Protein AF-A0A644ZEP8-F1 (afdb_monomer_lite)

Secondary structure (DSSP, 8-state):
-HHHHHHHS-TTTTS----PPPPHHHHHHHHHHHHHHHHHHT-S-GGGTTT-GGGTT-SHHHHHHHHHHHHHHHTSB---HHHHHHHHHHHHHHHHHHHHHHTT--TT-TTTTS-TTTTTSEETTTEEHHHHHHHHHHHHHHHHHHHHT--HHHHHHHHHHHHHHHHHHHHHT--HHHHHHHHHHHHHHHHHHTT-HHHHHHHHHHHHHHHHHHHHHHHHHHHS---S---HHHHHHHSHHHHHHHHHHHHHHHHHHHH--HHHHHHTHHHHHHHHHHHHHHHHHHHHHHHTTTTT---GGGHHHH--STTHHHHHHHHHHHHHHHHHHS-HHHHHH-S-TTHHHHHHHHS-S-SS------SSHHHHHHHHHHHHHHHHHHHHHHHHHHHHHHHHHH-THHHHHHHHHHHHHHHHTSS---TTTHHHHHHHHHHHTSBPPPPP-

Structure (mmCIF, N/CA/C/O backbone):
data_AF-A0A644ZEP8-F1
#
_entry.id   AF-A0A644ZEP8-F1
#
loop_
_atom_site.group_PDB
_atom_site.id
_atom_site.type_symbol
_atom_site.label_atom_id
_atom_site.label_alt_id
_atom_site.label_comp_id
_atom_site.label_asym_id
_atom_site.label_entity_id
_atom_site.label_seq_id
_atom_site.pdbx_PDB_ins_code
_atom_site.Cartn_x
_atom_site.Cartn_y
_atom_site.Cartn_z
_atom_site.occupancy
_atom_site.B_iso_or_equiv
_atom_site.auth_seq_id
_atom_site.auth_comp_id
_atom_site.auth_asym_id
_atom_site.auth_atom_id
_atom_site.pdbx_PDB_model_num
ATOM 1 N N . MET A 1 1 ? 4.393 -41.883 13.688 1.00 54.06 1 MET A N 1
ATOM 2 C CA . MET A 1 1 ? 3.398 -42.405 12.721 1.00 54.06 1 MET A CA 1
ATOM 3 C C . MET A 1 1 ? 2.000 -41.798 12.867 1.00 54.06 1 MET A C 1
ATOM 5 O O . MET A 1 1 ? 1.467 -41.370 11.857 1.00 54.06 1 MET A O 1
ATOM 9 N N . LEU A 1 2 ? 1.419 -41.666 14.068 1.00 56.22 2 LEU A N 1
ATOM 10 C CA . LEU A 1 2 ? 0.059 -41.110 14.260 1.00 56.22 2 LEU A CA 1
ATOM 11 C C . LEU A 1 2 ? -0.142 -39.659 13.769 1.00 56.22 2 LEU A C 1
ATOM 13 O O . LEU A 1 2 ? -1.202 -39.337 13.240 1.00 56.22 2 LEU A O 1
ATOM 17 N N . LEU A 1 3 ? 0.870 -38.791 13.891 1.00 58.09 3 LEU A N 1
ATOM 18 C CA . LEU A 1 3 ? 0.812 -37.419 13.362 1.00 58.09 3 LEU A CA 1
ATOM 19 C C . LEU A 1 3 ? 0.794 -37.406 11.824 1.00 58.09 3 LEU A C 1
ATOM 21 O O . LEU A 1 3 ? -0.028 -36.726 11.223 1.00 58.09 3 LEU A O 1
ATOM 25 N N . PHE A 1 4 ? 1.651 -38.216 11.195 1.00 63.12 4 PHE A N 1
ATOM 26 C CA . PHE A 1 4 ? 1.679 -38.393 9.741 1.00 63.12 4 PHE A CA 1
ATOM 27 C C . PHE A 1 4 ? 0.376 -39.002 9.219 1.00 63.12 4 PHE A C 1
ATOM 29 O O . PHE A 1 4 ? -0.138 -38.533 8.213 1.00 63.12 4 PHE A O 1
ATOM 36 N N . ALA A 1 5 ? -0.201 -39.973 9.932 1.00 61.16 5 ALA A N 1
ATOM 37 C CA . ALA A 1 5 ? -1.501 -40.542 9.591 1.00 61.16 5 ALA A CA 1
ATOM 38 C C . ALA A 1 5 ? -2.631 -39.503 9.689 1.00 61.16 5 ALA A C 1
ATOM 40 O O . ALA A 1 5 ? -3.472 -39.462 8.807 1.00 61.16 5 ALA A O 1
ATOM 41 N N . ARG A 1 6 ? -2.621 -38.609 10.690 1.00 58.16 6 ARG A N 1
ATOM 42 C CA . ARG A 1 6 ? -3.601 -37.507 10.795 1.00 58.16 6 ARG A CA 1
ATOM 43 C C . ARG A 1 6 ? -3.408 -36.394 9.762 1.00 58.16 6 ARG A C 1
ATOM 45 O O . ARG A 1 6 ? -4.368 -35.703 9.444 1.00 58.16 6 ARG A O 1
ATOM 52 N N . ILE A 1 7 ? -2.186 -36.195 9.266 1.00 64.06 7 ILE A N 1
ATOM 53 C CA . ILE A 1 7 ? -1.895 -35.247 8.179 1.00 64.06 7 ILE A CA 1
ATOM 54 C C . ILE A 1 7 ? -2.298 -35.847 6.825 1.00 64.06 7 ILE A C 1
ATOM 56 O O . ILE A 1 7 ? -2.887 -35.151 6.004 1.00 64.06 7 ILE A O 1
ATOM 60 N N . ALA A 1 8 ? -2.001 -37.130 6.599 1.00 66.56 8 ALA A N 1
ATOM 61 C CA . ALA A 1 8 ? -2.326 -37.842 5.363 1.00 66.56 8 ALA A CA 1
ATOM 62 C C . ALA A 1 8 ? -3.822 -38.186 5.252 1.00 66.56 8 ALA A C 1
ATOM 64 O O . ALA A 1 8 ? -4.389 -38.131 4.164 1.00 66.56 8 ALA A O 1
ATOM 65 N N . PHE A 1 9 ? -4.459 -38.495 6.383 1.00 70.25 9 PHE A N 1
ATOM 66 C CA . PHE A 1 9 ? -5.867 -38.860 6.508 1.00 70.25 9 PHE A CA 1
ATOM 67 C C . PHE A 1 9 ? -6.504 -38.003 7.609 1.00 70.25 9 PHE A C 1
ATOM 69 O O . PHE A 1 9 ? -6.632 -38.445 8.758 1.00 70.25 9 PHE A O 1
ATOM 76 N N . PRO A 1 10 ? -6.848 -36.740 7.305 1.00 68.56 10 PRO A N 1
ATOM 77 C CA . PRO A 1 10 ? -7.559 -35.906 8.260 1.00 68.56 10 PRO A CA 1
ATOM 78 C C . PRO A 1 10 ? -8.925 -36.538 8.605 1.00 68.56 10 PRO A C 1
ATOM 80 O O . PRO A 1 10 ? -9.390 -37.423 7.887 1.00 68.56 10 PRO A O 1
ATOM 83 N N . PRO A 1 11 ? -9.570 -36.148 9.719 1.00 68.38 11 PRO A N 1
ATOM 84 C CA . PRO A 1 11 ? -10.786 -36.807 10.226 1.00 68.38 11 PRO A CA 1
ATOM 85 C C . PRO A 1 11 ? -11.956 -36.875 9.228 1.00 68.38 11 PRO A C 1
ATOM 87 O O . PRO A 1 11 ? -12.884 -37.654 9.410 1.00 68.38 11 PRO A O 1
ATOM 90 N N . ASP A 1 12 ? -11.913 -36.044 8.193 1.00 64.25 12 ASP A N 1
ATOM 91 C CA . ASP A 1 12 ? -12.850 -35.912 7.083 1.00 64.25 12 ASP A CA 1
ATOM 92 C C . ASP A 1 12 ? -12.403 -36.653 5.801 1.00 64.25 12 ASP A C 1
ATOM 94 O O . ASP A 1 12 ? -13.035 -36.520 4.751 1.00 64.25 12 ASP A O 1
ATOM 98 N N . TYR A 1 13 ? -11.338 -37.458 5.855 1.00 64.94 13 TYR A N 1
ATOM 99 C CA . TYR A 1 13 ? -10.876 -38.272 4.731 1.00 64.94 13 TYR A CA 1
ATOM 100 C C . TYR A 1 13 ? -11.942 -39.298 4.315 1.00 64.94 13 TYR A C 1
ATOM 102 O O . TYR A 1 13 ? -12.402 -40.098 5.124 1.00 64.94 13 TYR A O 1
ATOM 110 N N . GLY A 1 14 ? -12.341 -39.276 3.040 1.00 70.44 14 GLY A N 1
ATOM 111 C CA . GLY A 1 14 ? -13.417 -40.121 2.506 1.00 70.44 14 GLY A CA 1
ATOM 112 C C . GLY A 1 14 ? -14.826 -39.527 2.638 1.00 70.44 14 GLY A C 1
ATOM 113 O O . GLY A 1 14 ? -15.760 -40.061 2.042 1.00 70.44 14 GLY A O 1
ATOM 114 N N . VAL A 1 15 ? -14.994 -38.396 3.334 1.00 70.50 15 VAL A N 1
ATOM 115 C CA . VAL A 1 15 ? -16.251 -37.639 3.317 1.00 70.50 15 VAL A CA 1
ATOM 116 C C . VAL A 1 15 ? -16.266 -36.758 2.064 1.00 70.50 15 VAL A C 1
ATOM 118 O O . VAL A 1 15 ? -15.320 -35.992 1.852 1.00 70.50 15 VAL A O 1
ATOM 121 N N . PRO A 1 16 ? -17.311 -36.815 1.216 1.00 57.94 16 PRO A N 1
ATOM 122 C CA . PRO A 1 16 ? -17.438 -35.900 0.091 1.00 57.94 16 PRO A CA 1
ATOM 123 C C . PRO A 1 16 ? -17.440 -34.466 0.617 1.00 57.94 16 PRO A C 1
ATOM 125 O O . PRO A 1 16 ? -18.397 -34.027 1.258 1.00 57.94 16 PRO A O 1
ATOM 128 N N . ALA A 1 17 ? -16.354 -33.730 0.371 1.00 61.09 17 ALA A N 1
ATOM 129 C CA . ALA A 1 17 ? -16.292 -32.336 0.770 1.00 61.09 17 ALA A CA 1
ATOM 130 C C . ALA A 1 17 ? -17.458 -31.594 0.097 1.00 61.09 17 ALA A C 1
ATOM 132 O O . ALA A 1 17 ? -17.672 -31.769 -1.111 1.00 61.09 17 ALA A O 1
ATOM 133 N N . PRO A 1 18 ? -18.215 -30.758 0.830 1.00 63.53 18 PRO A N 1
ATOM 134 C CA . PRO A 1 18 ? -19.280 -29.983 0.219 1.00 63.53 18 PRO A CA 1
ATOM 135 C C . PRO A 1 18 ? -18.711 -29.200 -0.971 1.00 63.53 18 PRO A C 1
ATOM 137 O O . PRO A 1 18 ? -17.636 -28.590 -0.879 1.00 63.53 18 PRO A O 1
ATOM 140 N N . ARG A 1 19 ? -19.418 -29.236 -2.111 1.00 65.81 19 ARG A N 1
ATOM 141 C CA . ARG A 1 19 ? -19.070 -28.460 -3.310 1.00 65.81 19 ARG A CA 1
ATOM 142 C C . ARG A 1 19 ? -19.300 -26.983 -3.020 1.00 65.81 19 ARG A C 1
ATOM 144 O O . ARG A 1 19 ? -20.344 -26.417 -3.316 1.00 65.81 19 ARG A O 1
ATOM 151 N N . LEU A 1 20 ? -18.320 -26.377 -2.368 1.00 69.44 20 LEU A N 1
ATOM 152 C CA . LEU A 1 20 ? -18.355 -24.973 -2.008 1.00 69.44 20 LEU A CA 1
ATOM 153 C C . LEU A 1 20 ? -17.952 -24.140 -3.222 1.00 69.44 20 LEU A C 1
ATOM 155 O O . LEU A 1 20 ? -16.853 -24.367 -3.747 1.00 69.44 20 LEU A O 1
ATOM 159 N N . PRO A 1 21 ? -18.798 -23.188 -3.654 1.00 82.88 21 PRO A N 1
ATOM 160 C CA . PRO A 1 21 ? -18.462 -22.312 -4.762 1.00 82.88 21 PRO A CA 1
ATOM 161 C C . PRO A 1 21 ? -17.216 -21.496 -4.409 1.00 82.88 21 PRO A C 1
ATOM 163 O O . PRO A 1 21 ? -17.069 -21.004 -3.288 1.00 82.88 21 PRO A O 1
ATOM 166 N N . LEU A 1 22 ? -16.300 -21.374 -5.369 1.00 87.50 22 LEU A N 1
ATOM 167 C CA . LEU A 1 22 ? -15.100 -20.563 -5.206 1.00 87.50 22 LEU A CA 1
ATOM 168 C C . LEU A 1 22 ? -15.477 -19.082 -5.173 1.00 87.50 22 LEU A C 1
ATOM 170 O O . LEU A 1 22 ? -16.296 -18.618 -5.966 1.00 87.50 22 LEU A O 1
ATOM 174 N N . HIS A 1 23 ? -14.856 -18.327 -4.267 1.00 95.25 23 HIS A N 1
ATOM 175 C CA . HIS A 1 23 ? -15.052 -16.884 -4.236 1.00 95.25 23 HIS A CA 1
ATOM 176 C C . HIS A 1 23 ? -14.500 -16.257 -5.534 1.00 95.25 23 HIS A C 1
ATOM 178 O O . HIS A 1 23 ? -13.377 -16.598 -5.918 1.00 95.25 23 HIS A O 1
ATOM 184 N N . PRO A 1 24 ? -15.204 -15.302 -6.179 1.00 96.81 24 PRO A N 1
ATOM 185 C CA . PRO A 1 24 ? -14.775 -14.714 -7.452 1.00 96.81 24 PRO A CA 1
ATOM 186 C C . PRO A 1 24 ? -13.335 -14.191 -7.446 1.00 96.81 24 PRO A C 1
ATOM 188 O O . PRO A 1 24 ? -12.589 -14.426 -8.387 1.00 96.81 24 PRO A O 1
ATOM 191 N N . ALA A 1 25 ? -12.907 -13.547 -6.355 1.00 97.25 25 ALA A N 1
ATOM 192 C CA . ALA A 1 25 ? -11.526 -13.078 -6.220 1.00 97.25 25 ALA A CA 1
ATOM 193 C C . ALA A 1 25 ? -10.484 -14.210 -6.314 1.00 97.25 25 ALA A C 1
ATOM 195 O O . ALA A 1 25 ? -9.459 -14.026 -6.956 1.00 97.25 25 ALA A O 1
ATOM 196 N N . ALA A 1 26 ? -10.744 -15.382 -5.720 1.00 97.12 26 ALA A N 1
ATOM 197 C CA . ALA A 1 26 ? -9.826 -16.518 -5.808 1.00 97.12 26 ALA A CA 1
ATOM 198 C C . ALA A 1 26 ? -9.752 -17.050 -7.247 1.00 97.12 26 ALA A C 1
ATOM 200 O O . ALA A 1 26 ? -8.661 -17.287 -7.755 1.00 97.12 26 ALA A O 1
ATOM 201 N N . VAL A 1 27 ? -10.901 -17.150 -7.929 1.00 97.69 27 VAL A N 1
ATOM 202 C CA . VAL A 1 27 ? -10.970 -17.547 -9.346 1.00 97.69 27 VAL A CA 1
ATOM 203 C C . VAL A 1 27 ? -10.174 -16.584 -10.226 1.00 97.69 27 VAL A C 1
ATOM 205 O O . VAL A 1 27 ? -9.393 -17.021 -11.063 1.00 97.69 27 VAL A O 1
ATOM 208 N N . LEU A 1 28 ? -10.324 -15.278 -10.009 1.00 98.38 28 LEU A N 1
ATOM 209 C CA . LEU A 1 28 ? -9.623 -14.244 -10.771 1.00 98.38 28 LEU A CA 1
ATOM 210 C C . LEU A 1 28 ? -8.108 -14.247 -10.519 1.00 98.38 28 LEU A C 1
ATOM 212 O O . LEU A 1 28 ? -7.340 -14.004 -11.442 1.00 98.38 28 LEU A O 1
ATOM 216 N N . LEU A 1 29 ? -7.647 -14.576 -9.310 1.00 97.88 29 LEU A N 1
ATOM 217 C CA . LEU A 1 29 ? -6.211 -14.739 -9.053 1.00 97.88 29 LEU A CA 1
ATOM 218 C C . LEU A 1 29 ? -5.645 -16.034 -9.648 1.00 97.88 29 LEU A C 1
ATOM 220 O O . LEU A 1 29 ? -4.513 -16.040 -10.127 1.00 97.88 29 LEU A O 1
ATOM 224 N N . CYS A 1 30 ? -6.432 -17.110 -9.704 1.00 97.75 30 CYS A N 1
ATOM 225 C CA . CYS A 1 30 ? -6.075 -18.276 -10.511 1.00 97.75 30 CYS A CA 1
ATOM 226 C C . CYS A 1 30 ? -6.014 -17.915 -12.004 1.00 97.75 30 CYS A C 1
ATOM 228 O O . CYS A 1 30 ? -5.087 -18.338 -12.688 1.00 97.75 30 CYS A O 1
ATOM 230 N N . ALA A 1 31 ? -6.942 -17.093 -12.502 1.00 97.81 31 ALA A N 1
ATOM 231 C CA . ALA A 1 31 ? -6.920 -16.607 -13.879 1.00 97.81 31 ALA A CA 1
ATOM 232 C C . ALA A 1 31 ? -5.678 -15.746 -14.165 1.00 97.81 31 ALA A C 1
ATOM 234 O O . ALA A 1 31 ? -5.037 -15.953 -15.188 1.00 97.81 31 ALA A O 1
ATOM 235 N N . LEU A 1 32 ? -5.272 -14.860 -13.244 1.00 97.56 32 LEU A N 1
ATOM 236 C CA . LEU A 1 32 ? -4.013 -14.104 -13.339 1.00 97.56 32 LEU A CA 1
ATOM 237 C C . LEU A 1 32 ? -2.806 -15.034 -13.541 1.00 97.56 32 LEU A C 1
ATOM 239 O O . LEU A 1 32 ? -1.968 -14.772 -14.406 1.00 97.56 32 LEU A O 1
ATOM 243 N N . PHE A 1 33 ? -2.729 -16.121 -12.767 1.00 97.25 33 PHE A N 1
ATOM 244 C CA . PHE A 1 33 ? -1.684 -17.131 -12.929 1.00 97.25 33 PHE A CA 1
ATOM 245 C C . PHE A 1 33 ? -1.768 -17.822 -14.297 1.00 97.25 33 PHE A C 1
ATOM 247 O O . PHE A 1 33 ? -0.763 -17.881 -15.002 1.00 97.25 33 PHE A O 1
ATOM 254 N N . VAL A 1 34 ? -2.953 -18.287 -14.709 1.00 97.38 34 VAL A N 1
ATOM 255 C CA . VAL A 1 34 ? -3.147 -18.954 -16.010 1.00 97.38 34 VAL A CA 1
ATOM 256 C C . VAL A 1 34 ? -2.771 -18.030 -17.169 1.00 97.38 34 VAL A C 1
ATOM 258 O O . VAL A 1 34 ? -2.058 -18.453 -18.073 1.00 97.38 34 VAL A O 1
ATOM 261 N N . PHE A 1 35 ? -3.176 -16.760 -17.139 1.00 96.88 35 PHE A N 1
ATOM 262 C CA . PHE A 1 35 ? -2.777 -15.785 -18.155 1.00 96.88 35 PHE A CA 1
ATOM 263 C C . PHE A 1 35 ? -1.272 -15.532 -18.146 1.00 96.88 35 PHE A C 1
ATOM 265 O O . PHE A 1 35 ? -0.683 -15.446 -19.216 1.00 96.88 35 PHE A O 1
ATOM 272 N N . GLY A 1 36 ? -0.637 -15.526 -16.970 1.00 94.75 36 GLY A N 1
ATOM 273 C CA . GLY A 1 36 ? 0.820 -15.517 -16.862 1.00 94.75 36 GLY A CA 1
ATOM 274 C C . GLY A 1 36 ? 1.472 -16.716 -17.558 1.00 94.75 36 GLY A C 1
ATOM 275 O O . GLY A 1 36 ? 2.455 -16.535 -18.269 1.00 94.75 36 GLY A O 1
ATOM 276 N N . VAL A 1 37 ? 0.918 -17.927 -17.411 1.00 95.62 37 VAL A N 1
ATOM 277 C CA . VAL A 1 37 ? 1.403 -19.134 -18.112 1.00 95.62 37 VAL A CA 1
ATOM 278 C C . VAL A 1 37 ? 1.233 -19.000 -19.626 1.00 95.62 37 VAL A C 1
ATOM 280 O O . VAL A 1 37 ? 2.143 -19.338 -20.373 1.00 95.62 37 VAL A O 1
ATOM 283 N N . VAL A 1 38 ? 0.107 -18.469 -20.103 1.00 95.44 38 VAL A N 1
ATOM 284 C CA . VAL A 1 38 ? -0.077 -18.225 -21.544 1.00 95.44 38 VAL A CA 1
ATOM 285 C C . VAL A 1 38 ? 0.930 -17.186 -22.046 1.00 95.44 38 VAL A C 1
ATOM 287 O O . VAL A 1 38 ? 1.603 -17.430 -23.043 1.00 95.44 38 VAL A O 1
ATOM 290 N N . GLY A 1 39 ? 1.105 -16.071 -21.332 1.00 93.75 39 GLY A N 1
ATOM 291 C CA . GLY A 1 39 ? 2.112 -15.057 -21.650 1.00 93.75 39 GLY A CA 1
ATOM 292 C C . GLY A 1 39 ? 3.536 -15.619 -21.655 1.00 93.75 39 GLY A C 1
ATOM 293 O O . GLY A 1 39 ? 4.337 -15.253 -22.507 1.00 93.75 39 GLY A O 1
ATOM 294 N N . ALA A 1 40 ? 3.836 -16.570 -20.767 1.00 92.88 40 ALA A N 1
ATOM 295 C CA . ALA A 1 40 ? 5.102 -17.296 -20.742 1.00 92.88 40 ALA A CA 1
ATOM 296 C C . ALA A 1 40 ? 5.355 -18.108 -22.012 1.00 92.88 40 ALA A C 1
ATOM 298 O O . ALA A 1 40 ? 6.446 -18.045 -22.568 1.00 92.88 40 ALA A O 1
ATOM 299 N N . LEU A 1 41 ? 4.345 -18.847 -22.478 1.00 92.75 41 LEU A N 1
ATOM 300 C CA . LEU A 1 41 ? 4.430 -19.644 -23.705 1.00 92.75 41 LEU A CA 1
ATOM 301 C C . LEU A 1 41 ? 4.579 -18.766 -24.957 1.00 92.75 41 LEU A C 1
ATOM 303 O O . LEU A 1 41 ? 5.147 -19.206 -25.950 1.00 92.75 41 LEU A O 1
ATOM 307 N N . LEU A 1 42 ? 4.080 -17.529 -24.901 1.00 90.25 42 LEU A N 1
ATOM 308 C CA . LEU A 1 42 ? 4.208 -16.523 -25.959 1.00 90.25 42 LEU A CA 1
ATOM 309 C C . LEU A 1 42 ? 5.484 -15.671 -25.840 1.00 90.25 42 LEU A C 1
ATOM 311 O O . LEU A 1 42 ? 5.720 -14.797 -26.681 1.00 90.25 42 LEU A O 1
ATOM 315 N N . SER A 1 43 ? 6.268 -15.853 -24.778 1.00 84.25 43 SER A N 1
ATOM 316 C CA . SER A 1 43 ? 7.427 -15.013 -24.498 1.00 84.25 43 SER A CA 1
ATOM 317 C C . SER A 1 43 ? 8.647 -15.451 -25.292 1.00 84.25 43 SER A C 1
ATOM 319 O O . SER A 1 43 ? 8.942 -16.636 -25.431 1.00 84.25 43 SER A O 1
ATOM 321 N N . THR A 1 44 ? 9.412 -14.467 -25.753 1.00 79.50 44 THR A N 1
ATOM 322 C CA . THR A 1 44 ? 10.722 -14.666 -26.380 1.00 79.50 44 THR A CA 1
ATOM 323 C C . THR A 1 44 ? 11.855 -14.800 -25.356 1.00 79.50 44 THR A C 1
ATOM 325 O O . THR A 1 44 ? 12.995 -15.025 -25.751 1.00 79.50 44 THR A O 1
ATOM 328 N N . TYR A 1 45 ? 11.566 -14.676 -24.051 1.00 73.31 45 TYR A N 1
ATOM 329 C CA . TYR A 1 45 ? 12.562 -14.615 -22.971 1.00 73.31 45 TYR A CA 1
ATOM 330 C C . TYR A 1 45 ? 12.375 -15.738 -21.928 1.00 73.31 45 TYR A C 1
ATOM 332 O O . TYR A 1 45 ? 12.044 -15.466 -20.773 1.00 73.31 45 TYR A O 1
ATOM 340 N N . PRO A 1 46 ? 12.586 -17.020 -22.293 1.00 66.06 46 PRO A N 1
ATOM 341 C CA . PRO A 1 46 ? 12.192 -18.170 -21.469 1.00 66.06 46 PRO A CA 1
ATOM 342 C C . PRO A 1 46 ? 12.940 -18.294 -20.128 1.00 66.06 46 PRO A C 1
ATOM 344 O O . PRO A 1 46 ? 12.377 -18.820 -19.168 1.00 66.06 46 PRO A O 1
ATOM 347 N N . GLY A 1 47 ? 14.181 -17.800 -20.034 1.00 70.56 47 GLY A N 1
ATOM 348 C CA . GLY A 1 47 ? 15.033 -17.960 -18.844 1.00 70.56 47 GLY A CA 1
ATOM 349 C C . GLY A 1 47 ? 14.517 -17.252 -17.586 1.00 70.56 47 GLY A C 1
ATOM 350 O O . GLY A 1 47 ? 14.748 -17.722 -16.473 1.00 70.56 47 GLY A O 1
ATOM 351 N N . ASP A 1 48 ? 13.753 -16.171 -17.752 1.00 82.12 48 ASP A N 1
ATOM 352 C CA . ASP A 1 48 ? 13.250 -15.364 -16.636 1.00 82.12 48 ASP A CA 1
ATOM 353 C C . ASP A 1 48 ? 11.837 -15.728 -16.201 1.00 82.12 48 ASP A C 1
ATOM 355 O O . ASP A 1 48 ? 11.376 -15.280 -15.156 1.00 82.12 48 ASP A O 1
ATOM 359 N N . VAL A 1 49 ? 11.117 -16.546 -16.964 1.00 90.75 49 VAL A N 1
ATOM 360 C CA . VAL A 1 49 ? 9.667 -16.635 -16.784 1.00 90.75 49 VAL A CA 1
ATOM 361 C C . VAL A 1 49 ? 9.271 -17.374 -15.511 1.00 90.75 49 VAL A C 1
ATOM 363 O O . VAL A 1 49 ? 8.374 -16.942 -14.782 1.00 90.75 49 VAL A O 1
ATOM 366 N N . PHE A 1 50 ? 9.938 -18.493 -15.229 1.00 92.06 50 PHE A N 1
ATOM 367 C CA . PHE A 1 50 ? 9.586 -19.332 -14.088 1.00 92.06 50 PHE A CA 1
ATOM 368 C C . PHE A 1 50 ? 9.948 -18.664 -12.756 1.00 92.06 50 PHE A C 1
ATOM 370 O O . PHE A 1 50 ? 9.092 -18.534 -11.878 1.00 92.06 50 PHE A O 1
ATOM 377 N N . TRP A 1 51 ? 11.194 -18.194 -12.637 1.00 91.56 51 TRP A N 1
ATOM 378 C CA . TRP A 1 51 ? 11.729 -17.590 -11.414 1.00 91.56 51 TRP A CA 1
ATOM 379 C C . TRP A 1 51 ? 11.447 -16.093 -11.302 1.00 91.56 51 TRP A C 1
ATOM 381 O O . TRP A 1 51 ? 11.224 -15.603 -10.201 1.00 91.56 51 TRP A O 1
ATOM 391 N N . GLY A 1 52 ? 11.440 -15.362 -12.417 1.00 91.06 52 GLY A N 1
ATOM 392 C CA . GLY A 1 52 ? 11.316 -13.906 -12.442 1.00 91.06 52 GLY A CA 1
ATOM 393 C C . GLY A 1 52 ? 12.565 -13.175 -11.962 1.00 91.06 52 GLY A C 1
ATOM 394 O O . GLY A 1 52 ? 12.418 -12.140 -11.322 1.00 91.06 52 GLY A O 1
ATOM 395 N N . GLN A 1 53 ? 13.776 -13.698 -12.196 1.00 90.00 53 GLN A N 1
ATOM 396 C CA . GLN A 1 53 ? 15.022 -13.118 -11.660 1.00 90.00 53 GLN A CA 1
ATOM 397 C C . GLN A 1 53 ? 15.175 -11.643 -12.055 1.00 90.00 53 GLN A C 1
ATOM 399 O O . GLN A 1 53 ? 15.315 -10.789 -11.180 1.00 90.00 53 GLN A O 1
ATOM 404 N N . ASN A 1 54 ? 14.975 -11.330 -13.337 1.00 89.44 54 ASN A N 1
ATOM 405 C CA . ASN A 1 54 ? 14.975 -9.960 -13.864 1.00 89.44 54 ASN A CA 1
ATOM 406 C C . ASN A 1 54 ? 13.641 -9.203 -13.672 1.00 89.44 54 ASN A C 1
ATOM 408 O O . ASN A 1 54 ? 13.326 -8.257 -14.388 1.00 89.44 54 ASN A O 1
ATOM 412 N N . ASN A 1 55 ? 12.828 -9.643 -12.712 1.00 89.25 55 ASN A N 1
ATOM 413 C CA . ASN A 1 55 ? 11.581 -9.019 -12.268 1.00 89.25 55 ASN A CA 1
ATOM 414 C C . ASN A 1 55 ? 11.393 -9.257 -10.757 1.00 89.25 55 ASN A C 1
ATOM 416 O O . ASN A 1 55 ? 10.309 -9.596 -10.284 1.00 89.25 55 ASN A O 1
ATOM 420 N N . ARG A 1 56 ? 12.485 -9.176 -9.985 1.00 90.06 56 ARG A N 1
ATOM 421 C CA . ARG A 1 56 ? 12.488 -9.303 -8.512 1.00 90.06 56 ARG A CA 1
ATOM 422 C C . ARG A 1 56 ? 11.812 -10.565 -7.980 1.00 90.06 56 ARG A C 1
ATOM 424 O O . ARG A 1 56 ? 11.072 -10.522 -7.000 1.00 90.06 56 ARG A O 1
ATOM 431 N N . TYR A 1 57 ? 12.072 -11.690 -8.629 1.00 92.19 57 TYR A N 1
ATOM 432 C CA . TYR A 1 57 ? 11.482 -12.993 -8.332 1.00 92.19 57 TYR A CA 1
ATOM 433 C C . TYR A 1 57 ? 9.946 -13.041 -8.442 1.00 92.19 57 TYR A C 1
ATOM 435 O O . TYR A 1 57 ? 9.295 -13.891 -7.836 1.00 92.19 57 TYR A O 1
ATOM 443 N N . GLN A 1 58 ? 9.338 -12.156 -9.240 1.00 92.69 58 GLN A N 1
ATOM 444 C CA . GLN A 1 58 ? 7.905 -12.167 -9.566 1.00 92.69 58 GLN A CA 1
ATOM 445 C C . GLN A 1 58 ? 7.638 -13.019 -10.823 1.00 92.69 58 GLN A C 1
ATOM 447 O O . GLN A 1 58 ? 7.110 -12.549 -11.833 1.00 92.69 58 GLN A O 1
ATOM 452 N N . GLY A 1 59 ? 8.096 -14.274 -10.808 1.00 93.38 59 GLY A N 1
ATOM 453 C CA . GLY A 1 59 ? 7.888 -15.253 -11.884 1.00 93.38 59 GLY A CA 1
ATOM 454 C C . GLY A 1 59 ? 6.605 -16.077 -11.732 1.00 93.38 59 GLY A C 1
ATOM 455 O O . GLY A 1 59 ? 5.809 -15.869 -10.812 1.00 93.38 59 GLY A O 1
ATOM 456 N N . LEU A 1 60 ? 6.419 -17.066 -12.612 1.00 94.44 60 LEU A N 1
ATOM 457 C CA . LEU A 1 60 ? 5.283 -17.997 -12.554 1.00 94.44 60 LEU A CA 1
ATOM 458 C C . LEU A 1 60 ? 5.197 -18.766 -11.234 1.00 94.44 60 LEU A C 1
ATOM 460 O O . LEU A 1 60 ? 4.090 -19.021 -10.764 1.00 94.44 60 LEU A O 1
ATOM 464 N N . LEU A 1 61 ? 6.334 -19.128 -10.630 1.00 94.94 61 LEU A N 1
ATOM 465 C CA . LEU A 1 61 ? 6.343 -19.812 -9.336 1.00 94.94 61 LEU A CA 1
ATOM 466 C C . LEU A 1 61 ? 5.718 -18.937 -8.238 1.00 94.94 61 LEU A C 1
ATOM 468 O O . LEU A 1 61 ? 4.909 -19.406 -7.443 1.00 94.94 61 LEU A O 1
ATOM 472 N N . THR A 1 62 ? 6.048 -17.649 -8.226 1.00 95.19 62 THR A N 1
ATOM 473 C CA . THR A 1 62 ? 5.512 -16.695 -7.251 1.00 95.19 62 THR A CA 1
ATOM 474 C C . THR A 1 62 ? 4.031 -16.423 -7.503 1.00 95.19 62 THR A C 1
ATOM 476 O O . THR A 1 62 ? 3.229 -16.471 -6.570 1.00 95.19 62 THR A O 1
ATOM 479 N N . LEU A 1 63 ? 3.630 -16.242 -8.767 1.00 95.44 63 LEU A N 1
ATOM 480 C CA . LEU A 1 63 ? 2.218 -16.097 -9.136 1.00 95.44 63 LEU A CA 1
ATOM 481 C C . LEU A 1 63 ? 1.390 -17.338 -8.774 1.00 95.44 63 LEU A C 1
ATOM 483 O O . LEU A 1 63 ? 0.254 -17.204 -8.314 1.00 95.44 63 LEU A O 1
ATOM 487 N N . SER A 1 64 ? 1.946 -18.543 -8.935 1.00 96.81 64 SER A N 1
ATOM 488 C CA . SER A 1 64 ? 1.264 -19.776 -8.534 1.00 96.81 64 SER A CA 1
ATOM 489 C C . SER A 1 64 ? 1.108 -19.847 -7.015 1.00 96.81 64 SER A C 1
ATOM 491 O O . SER A 1 64 ? 0.019 -20.157 -6.533 1.00 96.81 64 SER A O 1
ATOM 493 N N . ALA A 1 65 ? 2.135 -19.468 -6.245 1.00 97.06 65 ALA A N 1
ATOM 494 C CA . ALA A 1 65 ? 2.059 -19.384 -4.788 1.00 97.06 65 ALA A CA 1
ATOM 495 C C . ALA A 1 65 ? 0.982 -18.390 -4.323 1.00 97.06 65 ALA A C 1
ATOM 497 O O . ALA A 1 65 ? 0.204 -18.706 -3.421 1.00 97.06 65 ALA A O 1
ATOM 498 N N . TYR A 1 66 ? 0.877 -17.231 -4.978 1.00 97.12 66 TYR A N 1
ATOM 499 C CA . TYR A 1 66 ? -0.170 -16.237 -4.728 1.00 97.12 66 TYR A CA 1
ATOM 500 C C . TYR A 1 66 ? -1.576 -16.782 -5.013 1.00 97.12 66 TYR A C 1
ATOM 502 O O . TYR A 1 66 ? -2.480 -16.633 -4.187 1.00 97.12 66 TYR A O 1
ATOM 510 N N . ALA A 1 67 ? -1.767 -17.466 -6.142 1.00 97.38 67 ALA A N 1
ATOM 511 C CA . ALA A 1 67 ? -3.042 -18.100 -6.464 1.00 97.38 67 ALA A CA 1
ATOM 512 C C . ALA A 1 67 ? -3.398 -19.205 -5.452 1.00 97.38 67 ALA A C 1
ATOM 514 O O . ALA A 1 67 ? -4.518 -19.242 -4.938 1.00 97.38 67 ALA A O 1
ATOM 515 N N . MET A 1 68 ? -2.437 -20.071 -5.112 1.00 96.69 68 MET A N 1
ATOM 516 C CA . MET A 1 68 ? -2.629 -21.177 -4.172 1.00 96.69 68 MET A CA 1
ATOM 517 C C . MET A 1 68 ? -2.971 -20.688 -2.764 1.00 96.69 68 MET A C 1
ATOM 519 O O . MET A 1 68 ? -3.908 -21.210 -2.160 1.00 96.69 68 MET A O 1
ATOM 523 N N . ILE A 1 69 ? -2.267 -19.680 -2.236 1.00 96.50 69 ILE A N 1
ATOM 524 C CA . ILE A 1 69 ? -2.528 -19.200 -0.873 1.00 96.50 69 ILE A CA 1
ATOM 525 C C . ILE A 1 69 ? -3.920 -18.575 -0.762 1.00 96.50 69 ILE A C 1
ATOM 527 O O . ILE A 1 69 ? -4.650 -18.877 0.184 1.00 96.50 69 ILE A O 1
ATOM 531 N N . VAL A 1 70 ? -4.349 -17.782 -1.752 1.00 96.94 70 VAL A N 1
ATOM 532 C CA . VAL A 1 70 ? -5.708 -17.220 -1.758 1.00 96.94 70 VAL A CA 1
ATOM 533 C C . VAL A 1 70 ? -6.747 -18.324 -1.899 1.00 96.94 70 VAL A C 1
ATOM 535 O O . VAL A 1 70 ? -7.743 -18.312 -1.175 1.00 96.94 70 VAL A O 1
ATOM 538 N N . LEU A 1 71 ? -6.517 -19.300 -2.781 1.00 95.25 71 LEU A N 1
ATOM 539 C CA . LEU A 1 71 ? -7.419 -20.432 -2.964 1.00 95.25 71 LEU A CA 1
ATOM 540 C C . LEU A 1 71 ? -7.605 -21.208 -1.656 1.00 95.25 71 LEU A C 1
ATOM 542 O O . LEU A 1 71 ? -8.741 -21.445 -1.246 1.00 95.25 71 LEU A O 1
ATOM 546 N N . VAL A 1 72 ? -6.513 -21.542 -0.964 1.00 94.31 72 VAL A N 1
ATOM 547 C CA . VAL A 1 72 ? -6.553 -22.256 0.318 1.00 94.31 72 VAL A CA 1
ATOM 548 C C . VAL A 1 72 ? -7.291 -21.437 1.375 1.00 94.31 72 VAL A C 1
ATOM 550 O O . VAL A 1 72 ? -8.231 -21.947 1.986 1.00 94.31 72 VAL A O 1
ATOM 553 N N . LEU A 1 73 ? -6.925 -20.167 1.569 1.00 94.94 73 LEU A N 1
ATOM 554 C CA . LEU A 1 73 ? -7.538 -19.313 2.592 1.00 94.94 73 LEU A CA 1
ATOM 555 C C . LEU A 1 73 ? -9.023 -19.038 2.316 1.00 94.94 73 LEU A C 1
ATOM 557 O O . LEU A 1 73 ? -9.820 -19.035 3.254 1.00 94.94 73 LEU A O 1
ATOM 561 N N . SER A 1 74 ? -9.425 -18.913 1.045 1.00 94.31 74 SER A N 1
ATOM 562 C CA . SER A 1 74 ? -10.831 -18.715 0.654 1.00 94.31 74 SER A CA 1
ATOM 563 C C . SER A 1 74 ? -11.754 -19.858 1.094 1.00 94.31 74 SER A C 1
ATOM 565 O O . SER A 1 74 ? -12.963 -19.675 1.231 1.00 94.31 74 SER A O 1
ATOM 567 N N . ARG A 1 75 ? -11.189 -21.045 1.353 1.00 90.38 75 ARG A N 1
ATOM 568 C CA . ARG A 1 75 ? -11.923 -22.252 1.756 1.00 90.38 75 ARG A CA 1
ATOM 569 C C . ARG A 1 75 ? -11.936 -22.485 3.263 1.00 90.38 75 ARG A C 1
ATOM 571 O O . ARG A 1 75 ? -12.577 -23.434 3.713 1.00 90.38 75 ARG A O 1
ATOM 578 N N . ARG A 1 76 ? -11.242 -21.656 4.043 1.00 90.25 76 ARG A N 1
ATOM 579 C CA . ARG A 1 76 ? -11.118 -21.816 5.495 1.00 90.25 76 ARG A CA 1
ATOM 580 C C . ARG A 1 76 ? -11.941 -20.781 6.235 1.00 90.25 76 ARG A C 1
ATOM 582 O O . ARG A 1 76 ? -12.088 -19.651 5.784 1.00 90.25 76 ARG A O 1
ATOM 589 N N . GLU A 1 77 ? -12.442 -21.171 7.393 1.00 90.44 77 GLU A N 1
ATOM 590 C CA . GLU A 1 77 ? -12.867 -20.227 8.418 1.00 90.44 77 GLU A CA 1
ATOM 591 C C . GLU A 1 77 ? -11.625 -19.812 9.202 1.00 90.44 77 GLU A C 1
ATOM 593 O O . GLU A 1 77 ? -10.788 -20.652 9.534 1.00 90.44 77 GLU A O 1
ATOM 598 N N . ILE A 1 78 ? -11.464 -18.514 9.442 1.00 89.88 78 ILE A N 1
ATOM 599 C CA . ILE A 1 78 ? -10.245 -17.975 10.047 1.00 89.88 78 ILE A CA 1
ATOM 600 C C . ILE A 1 78 ? -10.627 -17.098 11.235 1.00 89.88 78 ILE A C 1
ATOM 602 O O . ILE A 1 78 ? -11.301 -16.078 11.067 1.00 89.88 78 ILE A O 1
ATOM 606 N N . ASP A 1 79 ? -10.144 -17.460 12.425 1.00 90.56 79 ASP A N 1
ATOM 607 C CA . ASP A 1 79 ? -10.096 -16.539 13.559 1.00 90.56 79 ASP A CA 1
ATOM 608 C C . ASP A 1 79 ? -8.869 -15.628 13.426 1.00 90.56 79 ASP A C 1
ATOM 610 O O . ASP A 1 79 ? -7.721 -16.065 13.504 1.00 90.56 79 ASP A O 1
ATOM 614 N N . LEU A 1 80 ? -9.118 -14.334 13.223 1.00 91.69 80 LEU A N 1
ATOM 615 C CA . LEU A 1 80 ? -8.074 -13.333 13.014 1.00 91.69 80 LEU A CA 1
ATOM 616 C C . LEU A 1 80 ? -7.411 -12.843 14.302 1.00 91.69 80 LEU A C 1
ATOM 618 O O . LEU A 1 80 ? -6.409 -12.133 14.220 1.00 91.69 80 LEU A O 1
ATOM 622 N N . ARG A 1 81 ? -7.925 -13.197 15.487 1.00 90.75 81 ARG A N 1
ATOM 623 C CA . ARG A 1 81 ? -7.430 -12.656 16.764 1.00 90.75 81 ARG A CA 1
ATOM 624 C C . ARG A 1 81 ? -5.942 -12.927 16.981 1.00 90.75 81 ARG A C 1
ATOM 626 O O . ARG A 1 81 ? -5.196 -11.994 17.267 1.00 90.75 81 ARG A O 1
ATOM 633 N N . TRP A 1 82 ? -5.509 -14.178 16.849 1.00 91.31 82 TRP A N 1
ATOM 634 C CA . TRP A 1 82 ? -4.109 -14.563 17.059 1.00 91.31 82 TRP A CA 1
ATOM 635 C C . TRP A 1 82 ? -3.184 -14.173 15.901 1.00 91.31 82 TRP A C 1
ATOM 637 O O . TRP A 1 82 ? -2.165 -13.537 16.180 1.00 91.31 82 TRP A O 1
ATOM 647 N N . PRO A 1 83 ? -3.525 -14.448 14.624 1.00 94.06 83 PRO A N 1
ATOM 648 C CA . PRO A 1 83 ? -2.689 -14.044 13.496 1.00 94.06 83 PRO A CA 1
ATOM 649 C C . PRO A 1 83 ? -2.406 -12.540 13.464 1.00 94.06 83 PRO A C 1
ATOM 651 O O . PRO A 1 83 ? -1.262 -12.141 13.271 1.00 94.06 83 PRO A O 1
ATOM 654 N N . LEU A 1 84 ? -3.412 -11.694 13.727 1.00 95.25 84 LEU A N 1
ATOM 655 C CA . LEU A 1 84 ? -3.208 -10.243 13.752 1.00 95.25 84 LEU A CA 1
ATOM 656 C C . LEU A 1 84 ? -2.343 -9.796 14.933 1.00 95.25 84 LEU A C 1
ATOM 658 O O . LEU A 1 84 ? -1.516 -8.908 14.765 1.00 95.25 84 LEU A O 1
ATOM 662 N N . ARG A 1 85 ? -2.479 -10.409 16.116 1.00 95.12 85 ARG A N 1
ATOM 663 C CA . ARG A 1 85 ? -1.605 -10.096 17.260 1.00 95.12 85 ARG A CA 1
ATOM 664 C C . ARG A 1 85 ? -0.149 -10.441 16.959 1.00 95.12 85 ARG A C 1
ATOM 666 O O . ARG A 1 85 ? 0.718 -9.606 17.192 1.00 95.12 85 ARG A O 1
ATOM 673 N N . LEU A 1 86 ? 0.110 -11.628 16.409 1.00 96.19 86 LEU A N 1
ATOM 674 C CA . LEU A 1 86 ? 1.459 -12.048 16.019 1.00 96.19 86 LEU A CA 1
ATOM 675 C C . LEU A 1 86 ? 2.034 -11.145 14.926 1.00 96.19 86 LEU A C 1
ATOM 677 O O . LEU A 1 86 ? 3.179 -10.712 15.033 1.00 96.19 86 LEU A O 1
ATOM 681 N N . PHE A 1 87 ? 1.221 -10.796 13.926 1.00 97.25 87 PHE A N 1
ATOM 682 C CA . PHE A 1 87 ? 1.612 -9.844 12.892 1.00 97.25 87 PHE A CA 1
ATOM 683 C C . PHE A 1 87 ? 2.001 -8.485 13.494 1.00 97.25 87 PHE A C 1
ATOM 685 O O . PHE A 1 87 ? 3.034 -7.934 13.133 1.00 97.25 87 PHE A O 1
ATOM 692 N N . LEU A 1 88 ? 1.218 -7.952 14.438 1.00 98.00 88 LEU A N 1
ATOM 693 C CA . LEU A 1 88 ? 1.501 -6.663 15.078 1.00 98.00 88 LEU A CA 1
ATOM 694 C C . LEU A 1 88 ? 2.735 -6.695 15.980 1.00 98.00 88 LEU A C 1
ATOM 696 O O . LEU A 1 88 ? 3.468 -5.708 16.025 1.00 98.00 88 LEU A O 1
ATOM 700 N N . VAL A 1 89 ? 3.003 -7.811 16.660 1.00 98.19 89 VAL A N 1
ATOM 701 C CA . VAL A 1 89 ? 4.268 -8.012 17.382 1.00 98.19 89 VAL A CA 1
ATOM 702 C C . VAL A 1 89 ? 5.436 -7.982 16.398 1.00 98.19 89 VAL A C 1
ATOM 704 O O . VAL A 1 89 ? 6.356 -7.190 16.588 1.00 98.19 89 VAL A O 1
ATOM 707 N N . ALA A 1 90 ? 5.372 -8.757 15.310 1.00 97.69 90 ALA A N 1
ATOM 708 C CA . ALA A 1 90 ? 6.408 -8.764 14.278 1.00 97.69 90 ALA A CA 1
ATOM 709 C C . ALA A 1 90 ? 6.611 -7.372 13.657 1.00 97.69 90 ALA A C 1
ATOM 711 O O . ALA A 1 90 ? 7.744 -6.914 13.537 1.00 97.69 90 ALA A O 1
ATOM 712 N N . ALA A 1 91 ? 5.524 -6.658 13.354 1.00 98.12 91 ALA A N 1
ATOM 713 C CA . ALA A 1 91 ? 5.584 -5.311 12.800 1.00 98.12 91 ALA A CA 1
ATOM 714 C C . ALA A 1 91 ? 6.198 -4.305 13.775 1.00 98.12 91 ALA A C 1
ATOM 716 O O . ALA A 1 91 ? 6.949 -3.421 13.362 1.00 98.12 91 ALA A O 1
ATOM 717 N N . SER A 1 92 ? 5.915 -4.454 15.070 1.00 98.56 92 SER A N 1
ATOM 718 C CA . SER A 1 92 ? 6.482 -3.595 16.110 1.00 98.56 92 SER A CA 1
ATOM 719 C C . SER A 1 92 ? 7.981 -3.851 16.263 1.00 98.56 92 SER A C 1
ATOM 721 O O . SER A 1 92 ? 8.750 -2.895 16.274 1.00 98.56 92 SER A O 1
ATOM 723 N N . LEU A 1 93 ? 8.414 -5.118 16.284 1.00 98.12 93 LEU A N 1
ATOM 724 C CA . LEU A 1 93 ? 9.834 -5.490 16.312 1.00 98.12 93 LEU A CA 1
ATOM 725 C C . LEU A 1 93 ? 10.578 -4.989 15.068 1.00 98.12 93 LEU A C 1
ATOM 727 O O . LEU A 1 93 ? 11.635 -4.373 15.192 1.00 98.12 93 LEU A O 1
ATOM 731 N N . ALA A 1 94 ? 9.997 -5.183 13.880 1.00 97.38 94 ALA A N 1
ATOM 732 C CA . ALA A 1 94 ? 10.564 -4.691 12.631 1.00 97.38 94 ALA A CA 1
ATOM 733 C C . ALA A 1 94 ? 10.693 -3.160 12.632 1.00 97.38 94 ALA A C 1
ATOM 735 O O . ALA A 1 94 ? 11.713 -2.639 12.180 1.00 97.38 94 ALA A O 1
ATOM 736 N N . SER A 1 95 ? 9.699 -2.451 13.180 1.00 98.31 95 SER A N 1
ATOM 737 C CA . SER A 1 95 ? 9.705 -0.987 13.276 1.00 98.31 95 SER A CA 1
ATOM 738 C C . SER A 1 95 ? 10.727 -0.461 14.282 1.00 98.31 95 SER A C 1
ATOM 740 O O . SER A 1 95 ? 11.400 0.528 14.005 1.00 98.31 95 SER A O 1
ATOM 742 N N . ILE A 1 96 ? 10.877 -1.130 15.430 1.00 98.06 96 ILE A N 1
ATOM 743 C CA . ILE A 1 96 ? 11.895 -0.796 16.435 1.00 98.06 96 ILE A CA 1
ATOM 744 C C . ILE A 1 96 ? 13.290 -0.976 15.837 1.00 98.06 96 ILE A C 1
ATOM 746 O O . ILE A 1 96 ? 14.112 -0.068 15.930 1.00 98.06 96 ILE A O 1
ATOM 750 N N . LEU A 1 97 ? 13.548 -2.105 15.172 1.00 97.38 97 LEU A N 1
ATOM 751 C CA . LEU A 1 97 ? 14.829 -2.337 14.509 1.00 97.38 97 LEU A CA 1
ATOM 752 C C . LEU A 1 97 ? 15.087 -1.298 13.408 1.00 97.38 97 LEU A C 1
ATOM 754 O O . LEU A 1 97 ? 16.183 -0.751 13.342 1.00 97.38 97 LEU A O 1
ATOM 758 N N . GLY A 1 98 ? 14.072 -0.965 12.603 1.00 96.25 98 GLY A N 1
ATOM 759 C CA . GLY A 1 98 ? 14.159 0.102 11.605 1.00 96.25 98 GLY A CA 1
ATOM 760 C C . GLY A 1 98 ? 14.520 1.456 12.223 1.00 96.25 98 GLY A C 1
ATOM 761 O O . GLY A 1 98 ? 15.396 2.148 11.714 1.00 96.25 98 GLY A O 1
ATOM 762 N N . LEU A 1 99 ? 13.915 1.816 13.358 1.00 96.81 99 LEU A N 1
ATOM 763 C CA . LEU A 1 99 ? 14.232 3.046 14.091 1.00 96.81 99 LEU A CA 1
ATOM 764 C C . LEU A 1 99 ? 15.670 3.055 14.635 1.00 96.81 99 LEU A C 1
ATOM 766 O O . LEU A 1 99 ? 16.365 4.059 14.519 1.00 96.81 99 LEU A O 1
ATOM 770 N N . ILE A 1 100 ? 16.137 1.935 15.188 1.00 95.69 100 ILE A N 1
ATOM 771 C CA . ILE A 1 100 ? 17.520 1.767 15.665 1.00 95.69 100 ILE A CA 1
ATOM 772 C C . ILE A 1 100 ? 18.508 1.925 14.496 1.00 95.69 100 ILE A C 1
ATOM 774 O O . ILE A 1 100 ? 19.478 2.680 14.584 1.00 95.69 100 ILE A O 1
ATOM 778 N N . ASN A 1 101 ? 18.205 1.281 13.368 1.00 94.69 101 ASN A N 1
ATOM 779 C CA . ASN A 1 101 ? 18.955 1.380 12.122 1.00 94.69 101 ASN A CA 1
ATOM 780 C C . ASN A 1 101 ? 19.001 2.805 11.559 1.00 94.69 101 ASN A C 1
ATOM 782 O O . ASN A 1 101 ? 20.051 3.232 11.077 1.00 94.69 101 ASN A O 1
ATOM 786 N N . HIS A 1 102 ? 17.899 3.552 11.648 1.00 94.75 102 HIS A N 1
ATOM 787 C CA . HIS A 1 102 ? 17.828 4.945 11.211 1.00 94.75 102 HIS A CA 1
ATOM 788 C C . HIS A 1 102 ? 18.842 5.838 11.925 1.00 94.75 102 HIS A C 1
ATOM 790 O O . HIS A 1 102 ? 19.477 6.670 11.279 1.00 94.75 102 HIS A O 1
ATOM 796 N N . PHE A 1 103 ? 19.052 5.624 13.224 1.00 94.62 103 PHE A N 1
ATOM 797 C CA . PHE A 1 103 ? 20.041 6.361 14.016 1.00 94.62 103 PHE A CA 1
ATOM 798 C C . PHE A 1 103 ? 21.455 5.762 13.955 1.00 94.62 103 PHE A C 1
ATOM 800 O O . PHE A 1 103 ? 22.342 6.155 14.710 1.00 94.62 103 PHE A O 1
ATOM 807 N N . GLY A 1 104 ? 21.691 4.829 13.028 1.00 90.88 104 GLY A N 1
ATOM 808 C CA . GLY A 1 104 ? 23.014 4.293 12.715 1.00 90.88 104 GLY A CA 1
ATOM 809 C C . GLY A 1 104 ? 23.500 3.168 13.616 1.00 90.88 104 GLY A C 1
ATOM 810 O O . GLY A 1 104 ? 24.659 2.778 13.499 1.00 90.88 104 GLY A O 1
ATOM 811 N N . ILE A 1 105 ? 22.637 2.630 14.477 1.00 92.44 105 ILE A N 1
ATOM 812 C CA . ILE A 1 105 ? 22.945 1.434 15.258 1.00 92.44 105 ILE A CA 1
ATOM 813 C C . ILE A 1 105 ? 22.553 0.210 14.423 1.00 92.44 105 ILE A C 1
ATOM 815 O O . ILE A 1 105 ? 21.436 0.111 13.910 1.00 92.44 105 ILE A O 1
ATOM 819 N N . ASP A 1 106 ? 23.475 -0.737 14.291 1.00 91.75 106 ASP A N 1
ATOM 820 C CA . ASP A 1 106 ? 23.300 -1.952 13.497 1.00 91.75 106 ASP A CA 1
ATOM 821 C C . ASP A 1 106 ? 23.535 -3.199 14.361 1.00 91.75 106 ASP A C 1
ATOM 823 O O . ASP A 1 106 ? 24.645 -3.732 14.393 1.00 91.75 106 ASP A O 1
ATOM 827 N N . PRO A 1 107 ? 22.507 -3.663 15.100 1.00 92.81 107 PRO A N 1
ATOM 828 C CA . PRO A 1 107 ? 22.663 -4.763 16.052 1.00 92.81 107 PRO A CA 1
ATOM 829 C C . PRO A 1 107 ? 23.092 -6.091 15.417 1.00 92.81 107 PRO A C 1
ATOM 831 O O . PRO A 1 107 ? 23.633 -6.945 16.111 1.00 92.81 107 PRO A O 1
ATOM 834 N N . PHE A 1 108 ? 22.826 -6.279 14.120 1.00 91.12 108 PHE A N 1
ATOM 835 C CA . PHE A 1 108 ? 23.115 -7.518 13.393 1.00 91.12 108 PHE A CA 1
ATOM 836 C C . PHE A 1 108 ? 24.335 -7.410 12.472 1.00 91.12 108 PHE A C 1
ATOM 838 O O . PHE A 1 108 ? 24.677 -8.388 11.809 1.00 91.12 108 PHE A O 1
ATOM 845 N N . GLY A 1 109 ? 24.989 -6.247 12.412 1.00 89.44 109 GLY A N 1
ATOM 846 C CA . GLY A 1 109 ? 26.161 -6.035 11.567 1.00 89.44 109 GLY A CA 1
ATOM 847 C C . GLY A 1 109 ? 25.877 -6.102 10.060 1.00 89.44 109 GLY A C 1
ATOM 848 O O . GLY A 1 109 ? 26.781 -6.409 9.280 1.00 89.44 109 GLY A O 1
ATOM 849 N N . PHE A 1 110 ? 24.639 -5.831 9.633 1.00 84.69 110 PHE A N 1
ATOM 850 C CA . PHE A 1 110 ? 24.228 -5.861 8.229 1.00 84.69 110 PHE A CA 1
ATOM 851 C C . PHE A 1 110 ? 25.007 -4.865 7.344 1.00 84.69 110 PHE A C 1
ATOM 853 O O . PHE A 1 110 ? 25.231 -5.124 6.163 1.00 84.69 110 PHE A O 1
ATOM 860 N N . TYR A 1 111 ? 25.460 -3.737 7.893 1.00 86.88 111 TYR A N 1
ATOM 861 C CA . TYR A 1 111 ? 26.100 -2.651 7.150 1.00 86.88 111 TYR A CA 1
ATOM 862 C C . TYR A 1 111 ? 27.607 -2.821 6.940 1.00 86.88 111 TYR A C 1
ATOM 864 O O . TYR A 1 111 ? 28.170 -2.102 6.110 1.00 86.88 111 TYR A O 1
ATOM 872 N N . HIS A 1 112 ? 28.265 -3.752 7.644 1.00 85.00 112 HIS A N 1
ATOM 873 C CA . HIS A 1 112 ? 29.726 -3.920 7.587 1.00 85.00 112 HIS A CA 1
ATOM 874 C C . HIS A 1 112 ? 30.243 -4.238 6.181 1.00 85.00 112 HIS A C 1
ATOM 876 O O . HIS A 1 112 ? 31.281 -3.720 5.779 1.00 85.00 112 HIS A O 1
ATOM 882 N N . ASN A 1 113 ? 29.493 -5.045 5.428 1.00 85.56 113 ASN A N 1
ATOM 883 C CA . ASN A 1 113 ? 29.870 -5.481 4.082 1.00 85.56 113 ASN A CA 1
ATOM 884 C C . ASN A 1 113 ? 29.202 -4.652 2.972 1.00 85.56 113 ASN A C 1
ATOM 886 O O . ASN A 1 113 ? 29.359 -4.962 1.792 1.00 85.56 113 ASN A O 1
ATOM 890 N N . LEU A 1 114 ? 28.441 -3.609 3.324 1.00 85.69 114 LEU A N 1
ATOM 891 C CA . LEU A 1 114 ? 27.817 -2.728 2.341 1.00 85.69 114 LEU A CA 1
ATOM 892 C C . LEU A 1 114 ? 28.772 -1.619 1.910 1.00 85.69 114 LEU A C 1
ATOM 894 O O . LEU A 1 114 ? 29.520 -1.053 2.710 1.00 85.69 114 LEU A O 1
ATOM 898 N N . ARG A 1 115 ? 28.668 -1.227 0.638 1.00 85.81 115 ARG A N 1
ATOM 899 C CA . ARG A 1 115 ? 29.306 -0.005 0.142 1.00 85.81 115 ARG A CA 1
ATOM 900 C C . ARG A 1 115 ? 28.764 1.188 0.929 1.00 85.81 115 ARG A C 1
ATOM 902 O O . ARG A 1 115 ? 27.565 1.267 1.185 1.00 85.81 115 ARG A O 1
ATOM 909 N N . LYS A 1 116 ? 29.616 2.170 1.240 1.00 83.12 116 LYS A N 1
ATOM 910 C CA . LYS A 1 116 ? 29.203 3.387 1.970 1.00 83.12 116 LYS A CA 1
ATOM 911 C C . LYS A 1 116 ? 28.014 4.111 1.323 1.00 83.12 116 LYS A C 1
ATOM 913 O O . LYS A 1 116 ? 27.181 4.642 2.039 1.00 83.12 116 LYS A O 1
ATOM 918 N N . ALA A 1 117 ? 27.914 4.096 -0.009 1.00 80.69 117 ALA A N 1
ATOM 919 C CA . ALA A 1 117 ? 26.802 4.701 -0.750 1.00 80.69 117 ALA A CA 1
ATOM 920 C C . ALA A 1 117 ? 25.456 3.965 -0.580 1.00 80.69 117 ALA A C 1
ATOM 922 O O . ALA A 1 117 ? 24.400 4.544 -0.823 1.00 80.69 117 ALA A O 1
ATOM 923 N N . ASP A 1 118 ? 25.495 2.695 -0.173 1.00 82.19 118 ASP A N 1
ATOM 924 C CA . ASP A 1 118 ? 24.313 1.867 0.066 1.00 82.19 118 ASP A CA 1
ATOM 925 C C . ASP A 1 118 ? 23.898 1.850 1.546 1.00 82.19 118 ASP A C 1
ATOM 927 O O . ASP A 1 118 ? 22.759 1.499 1.872 1.00 82.19 118 ASP A O 1
ATOM 931 N N . GLN A 1 119 ? 24.795 2.264 2.447 1.00 81.88 119 GLN A N 1
ATOM 932 C CA . GLN A 1 119 ? 24.478 2.459 3.859 1.00 81.88 119 GLN A CA 1
ATOM 933 C C . GLN A 1 119 ? 23.391 3.536 3.986 1.00 81.88 119 GLN A C 1
ATOM 935 O O . GLN A 1 119 ? 23.506 4.624 3.427 1.00 81.88 119 GLN A O 1
ATOM 940 N N . GLY A 1 120 ? 22.307 3.215 4.696 1.00 81.25 120 GLY A N 1
ATOM 941 C CA . GLY A 1 120 ? 21.153 4.107 4.847 1.00 81.25 120 GLY A CA 1
ATOM 942 C C . GLY A 1 120 ? 19.998 3.879 3.867 1.00 81.25 120 GLY A C 1
ATOM 943 O O . GLY A 1 120 ? 18.954 4.515 4.004 1.00 81.25 120 GLY A O 1
ATOM 944 N N . ARG A 1 121 ? 20.142 2.958 2.902 1.00 85.94 121 ARG A N 1
ATOM 945 C CA . ARG A 1 121 ? 19.042 2.517 2.017 1.00 85.94 121 ARG A CA 1
ATOM 946 C C . ARG A 1 121 ? 18.264 1.319 2.559 1.00 85.94 121 ARG A C 1
ATOM 948 O O . ARG A 1 121 ? 17.177 1.022 2.065 1.00 85.94 121 ARG A O 1
ATOM 955 N N . PHE A 1 122 ? 18.835 0.627 3.540 1.00 89.31 122 PHE A N 1
ATOM 956 C CA . PHE A 1 122 ? 18.295 -0.595 4.120 1.00 89.31 122 PHE A CA 1
ATOM 957 C C . PHE A 1 122 ? 17.854 -0.351 5.558 1.00 89.31 122 PHE A C 1
ATOM 959 O O . PHE A 1 122 ? 18.521 0.362 6.303 1.00 89.31 122 P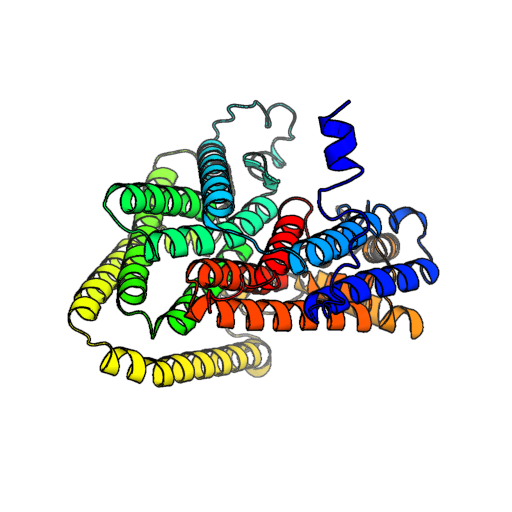HE A O 1
ATOM 966 N N . LEU A 1 123 ? 16.716 -0.928 5.922 1.00 92.44 123 LEU A N 1
ATOM 967 C CA . LEU A 1 123 ? 16.052 -0.752 7.199 1.00 92.44 123 LEU A CA 1
ATOM 968 C C . LEU A 1 123 ? 15.501 -2.091 7.674 1.00 92.44 123 LEU A C 1
ATOM 970 O O . LEU A 1 123 ? 14.807 -2.797 6.933 1.00 92.44 123 LEU A O 1
ATOM 974 N N . SER A 1 124 ? 15.732 -2.388 8.952 1.00 94.12 124 SER A N 1
ATOM 975 C CA . SER A 1 124 ? 15.237 -3.605 9.584 1.00 94.12 124 SER A CA 1
ATOM 976 C C . SER A 1 124 ? 15.736 -4.873 8.873 1.00 94.12 124 SER A C 1
ATOM 978 O O . SER A 1 124 ? 16.694 -4.854 8.105 1.00 94.12 124 SER A O 1
ATOM 980 N N . THR A 1 125 ? 15.061 -5.996 9.098 1.00 91.44 125 THR A N 1
ATOM 981 C CA . THR A 1 125 ? 15.279 -7.250 8.359 1.00 91.44 125 THR A CA 1
ATOM 982 C C . THR A 1 125 ? 14.579 -7.266 6.994 1.00 91.44 125 THR A C 1
ATOM 984 O O . THR A 1 125 ? 14.678 -8.249 6.265 1.00 91.44 125 THR A O 1
ATOM 987 N N . LEU A 1 126 ? 13.855 -6.195 6.644 1.00 92.06 126 LEU A N 1
ATOM 988 C CA . LEU A 1 126 ? 13.088 -6.076 5.396 1.00 92.06 126 LEU A CA 1
ATOM 989 C C . LEU A 1 126 ? 13.918 -5.505 4.240 1.00 92.06 126 LEU A C 1
ATOM 991 O O . LEU A 1 126 ? 13.583 -5.721 3.075 1.00 92.06 126 LEU A O 1
ATOM 995 N N . GLY A 1 127 ? 15.008 -4.806 4.553 1.00 89.81 127 GLY A N 1
ATOM 996 C CA . GLY A 1 127 ? 15.945 -4.303 3.563 1.00 89.81 127 GLY A CA 1
ATOM 997 C C . GLY A 1 127 ? 15.517 -2.955 2.996 1.00 89.81 127 GLY A C 1
ATOM 998 O O . GLY A 1 127 ? 15.340 -2.006 3.750 1.00 89.81 127 GLY A O 1
ATOM 999 N N . ASN A 1 128 ? 15.434 -2.842 1.670 1.00 90.75 128 ASN A N 1
ATOM 1000 C CA . ASN A 1 128 ? 15.234 -1.569 0.973 1.00 90.75 128 ASN A CA 1
ATOM 1001 C C . ASN A 1 128 ? 14.084 -0.728 1.581 1.00 90.75 128 ASN A C 1
ATOM 1003 O O . ASN A 1 128 ? 13.029 -1.263 1.923 1.00 90.75 128 ASN A O 1
ATOM 1007 N N . ALA A 1 129 ? 14.281 0.588 1.692 1.00 90.62 129 ALA A N 1
ATOM 1008 C CA . ALA A 1 129 ? 13.333 1.512 2.318 1.00 90.62 129 ALA A CA 1
ATOM 1009 C C . ALA A 1 129 ? 11.912 1.468 1.720 1.00 90.62 129 ALA A C 1
ATOM 1011 O O . ALA A 1 129 ? 10.936 1.547 2.466 1.00 90.62 129 ALA A O 1
ATOM 1012 N N . ASP A 1 130 ? 11.769 1.253 0.409 1.00 91.12 130 ASP A N 1
ATOM 1013 C CA . ASP A 1 130 ? 10.460 1.083 -0.232 1.00 91.12 130 ASP A CA 1
ATOM 1014 C C . ASP A 1 130 ? 9.805 -0.256 0.135 1.00 91.12 130 ASP A C 1
ATOM 1016 O O . ASP A 1 130 ? 8.574 -0.360 0.159 1.00 91.12 130 ASP A O 1
ATOM 1020 N N . PHE A 1 131 ? 10.602 -1.276 0.472 1.00 93.44 131 PHE A N 1
ATOM 1021 C CA . PHE A 1 131 ? 10.106 -2.594 0.874 1.00 93.44 131 PHE A CA 1
ATOM 1022 C C . PHE A 1 131 ? 9.602 -2.570 2.298 1.00 93.44 131 PHE A C 1
ATOM 1024 O O . PHE A 1 131 ? 8.474 -2.974 2.596 1.00 93.44 131 PHE A O 1
ATOM 1031 N N . TYR A 1 132 ? 10.433 -2.001 3.156 1.00 95.44 132 TYR A N 1
ATOM 1032 C CA . TYR A 1 132 ? 10.089 -1.673 4.517 1.00 95.44 132 TYR A CA 1
ATOM 1033 C C . TYR A 1 132 ? 8.845 -0.765 4.578 1.00 95.44 132 TYR A C 1
ATOM 1035 O O . TYR A 1 132 ? 7.896 -1.055 5.305 1.00 95.44 132 TYR A O 1
ATOM 1043 N N . GLY A 1 133 ? 8.783 0.271 3.738 1.00 95.81 133 GLY A N 1
ATOM 1044 C CA . GLY A 1 133 ? 7.632 1.164 3.615 1.00 95.81 133 GLY A CA 1
ATOM 1045 C C . GLY A 1 133 ? 6.339 0.446 3.229 1.00 95.81 133 GLY A C 1
ATOM 1046 O O . GLY A 1 133 ? 5.324 0.600 3.907 1.00 95.81 133 GLY A O 1
ATOM 1047 N N . SER A 1 134 ? 6.382 -0.408 2.202 1.00 96.62 134 SER A N 1
ATOM 1048 C CA . SER A 1 134 ? 5.224 -1.199 1.748 1.00 96.62 134 SER A CA 1
ATOM 1049 C C . SER A 1 134 ? 4.693 -2.133 2.841 1.00 96.62 134 SER A C 1
ATOM 1051 O O . SER A 1 134 ? 3.482 -2.260 3.032 1.00 96.62 134 SER A O 1
ATOM 1053 N N . TYR A 1 135 ? 5.590 -2.752 3.615 1.00 97.69 135 TYR A N 1
ATOM 1054 C CA . TYR A 1 135 ? 5.210 -3.555 4.777 1.00 97.69 135 TYR A CA 1
ATOM 1055 C C . TYR A 1 135 ? 4.481 -2.722 5.842 1.00 97.69 135 TYR A C 1
ATOM 1057 O O . TYR A 1 135 ? 3.465 -3.156 6.391 1.00 97.69 135 TYR A O 1
ATOM 1065 N N . LEU A 1 136 ? 4.939 -1.497 6.105 1.00 98.00 136 LEU A N 1
ATOM 1066 C CA . LEU A 1 136 ? 4.303 -0.622 7.090 1.00 98.00 136 LEU A CA 1
ATOM 1067 C C . LEU A 1 136 ? 3.001 0.013 6.608 1.00 98.00 136 LEU A C 1
ATOM 1069 O O . LEU A 1 136 ? 2.116 0.256 7.427 1.00 98.00 136 LEU A O 1
ATOM 1073 N N . VAL A 1 137 ? 2.822 0.185 5.298 1.00 98.19 137 VAL A N 1
ATOM 1074 C CA . VAL A 1 137 ? 1.522 0.532 4.703 1.00 98.19 137 VAL A CA 1
ATOM 1075 C C . VAL A 1 137 ? 0.476 -0.552 4.979 1.00 98.19 137 VAL A C 1
ATOM 1077 O O . VAL A 1 137 ? -0.685 -0.227 5.230 1.00 98.19 137 VAL A O 1
ATOM 1080 N N . LEU A 1 138 ? 0.873 -1.829 5.014 1.00 98.38 138 LEU A N 1
ATOM 1081 C CA . LEU A 1 138 ? -0.005 -2.918 5.457 1.00 98.38 138 LEU A CA 1
ATOM 1082 C C . LEU A 1 138 ? -0.187 -2.916 6.980 1.00 98.38 138 LEU A C 1
ATOM 1084 O O . LEU A 1 138 ? -1.299 -3.113 7.475 1.00 98.38 138 LEU A O 1
ATOM 1088 N N . ALA A 1 139 ? 0.888 -2.691 7.739 1.00 98.50 139 ALA A N 1
ATOM 1089 C CA . ALA A 1 139 ? 0.854 -2.815 9.191 1.00 98.50 139 ALA A CA 1
ATOM 1090 C C . ALA A 1 139 ? 0.110 -1.681 9.901 1.00 98.50 139 ALA A C 1
ATOM 1092 O O . ALA A 1 139 ? -0.588 -1.931 10.886 1.00 98.50 139 ALA A O 1
ATOM 1093 N N . PHE A 1 140 ? 0.220 -0.447 9.411 1.00 98.75 140 PHE A N 1
ATOM 1094 C CA . PHE A 1 140 ? -0.350 0.720 10.077 1.00 98.75 140 PHE A CA 1
ATOM 1095 C C . PHE A 1 140 ? -1.881 0.647 10.206 1.00 98.75 140 PHE A C 1
ATOM 1097 O O . PHE A 1 140 ? -2.377 0.794 11.326 1.00 98.75 140 PHE A O 1
ATOM 1104 N N . PRO A 1 141 ? -2.664 0.332 9.152 1.00 98.69 141 PRO A N 1
ATOM 1105 C CA . PRO A 1 141 ? -4.109 0.168 9.294 1.00 98.69 141 PRO A CA 1
ATOM 1106 C C . PRO A 1 141 ? -4.501 -0.976 10.234 1.00 98.69 141 PRO A C 1
ATOM 1108 O O . PRO A 1 141 ? -5.507 -0.880 10.939 1.00 98.69 141 PRO A O 1
ATOM 1111 N N . LEU A 1 142 ? -3.707 -2.049 10.294 1.00 98.56 142 LEU A N 1
ATOM 1112 C CA . LEU A 1 142 ? -3.941 -3.150 11.230 1.00 98.56 142 LEU A CA 1
ATOM 1113 C C . LEU A 1 142 ? -3.704 -2.711 12.682 1.00 98.56 142 LEU A C 1
ATOM 1115 O O . LEU A 1 142 ? -4.546 -2.987 13.539 1.00 98.56 142 LEU A O 1
ATOM 1119 N N . ALA A 1 143 ? -2.615 -1.984 12.947 1.00 98.69 143 ALA A N 1
ATOM 1120 C CA . ALA A 1 143 ? -2.278 -1.464 14.273 1.00 98.69 143 ALA A CA 1
ATOM 1121 C C . ALA A 1 143 ? -3.307 -0.429 14.741 1.00 98.69 143 ALA A C 1
ATOM 1123 O O . ALA A 1 143 ? -3.823 -0.510 15.859 1.00 98.69 143 ALA A O 1
ATOM 1124 N N . LEU A 1 144 ? -3.680 0.495 13.849 1.00 98.75 144 LEU A N 1
ATOM 1125 C CA . LEU A 1 144 ? -4.702 1.496 14.116 1.00 98.75 144 LEU A CA 1
ATOM 1126 C C . LEU A 1 144 ? -6.038 0.820 14.422 1.00 98.75 144 LEU A C 1
ATOM 1128 O O . LEU A 1 144 ? -6.621 1.095 15.465 1.00 98.75 144 LEU A O 1
ATOM 1132 N N . ASN A 1 145 ? -6.497 -0.126 13.596 1.00 98.31 145 ASN A N 1
ATOM 1133 C CA . ASN A 1 145 ? -7.750 -0.839 13.851 1.00 98.31 145 ASN A CA 1
ATOM 1134 C C . ASN A 1 145 ? -7.718 -1.646 15.160 1.00 98.31 145 ASN A C 1
ATOM 1136 O O . ASN A 1 145 ? -8.723 -1.678 15.866 1.00 98.31 145 ASN A O 1
ATOM 1140 N N . ALA A 1 146 ? -6.583 -2.253 15.526 1.00 98.00 146 ALA A N 1
ATOM 1141 C CA . ALA A 1 146 ? -6.435 -2.910 16.824 1.00 98.00 146 ALA A CA 1
ATOM 1142 C C . ALA A 1 146 ? -6.620 -1.921 17.988 1.00 98.00 146 ALA A C 1
ATOM 1144 O O . ALA A 1 146 ? -7.304 -2.246 18.955 1.00 98.00 146 ALA A O 1
ATOM 1145 N N . PHE A 1 147 ? -6.096 -0.697 17.870 1.00 98.31 147 PHE A N 1
ATOM 1146 C CA . PHE A 1 147 ? -6.313 0.377 18.845 1.00 98.31 147 PHE A CA 1
ATOM 1147 C C . PHE A 1 147 ? -7.777 0.852 18.893 1.00 98.31 147 PHE A C 1
ATOM 1149 O O . PHE A 1 147 ? -8.341 1.064 19.975 1.00 98.31 147 PHE A O 1
ATOM 1156 N N . LEU A 1 148 ? -8.436 0.960 17.732 1.00 97.56 148 LEU A N 1
ATOM 1157 C CA . LEU A 1 148 ? -9.854 1.329 17.654 1.00 97.56 148 LEU A CA 1
ATOM 1158 C C . LEU A 1 148 ? -10.760 0.325 18.371 1.00 97.56 148 LEU A C 1
ATOM 1160 O O . LEU A 1 148 ? -11.749 0.734 18.970 1.00 97.56 148 LEU A O 1
ATOM 1164 N N . GLN A 1 149 ? -10.407 -0.960 18.325 1.00 95.12 149 GLN A N 1
ATOM 1165 C CA . GLN A 1 149 ? -11.214 -2.063 18.854 1.00 95.12 149 GLN A CA 1
ATOM 1166 C C . GLN A 1 149 ? -10.698 -2.623 20.183 1.00 95.12 149 GLN A C 1
ATOM 1168 O O . GLN A 1 149 ? -11.119 -3.691 20.613 1.00 95.12 149 GLN A O 1
ATOM 1173 N N . ALA A 1 150 ? -9.747 -1.944 20.825 1.00 94.81 150 ALA A N 1
ATOM 1174 C CA . ALA A 1 150 ? -9.158 -2.444 22.054 1.00 94.81 150 ALA A CA 1
ATOM 1175 C C . ALA A 1 150 ? -10.131 -2.355 23.239 1.00 94.81 150 ALA A C 1
ATOM 1177 O O . ALA A 1 150 ? -10.522 -1.254 23.646 1.00 94.81 150 ALA A O 1
ATOM 1178 N N . ASP A 1 151 ? -10.436 -3.498 23.842 1.00 91.88 151 ASP A N 1
ATOM 1179 C CA . ASP A 1 151 ? -11.299 -3.598 25.018 1.00 91.88 151 ASP A CA 1
ATOM 1180 C C . ASP A 1 151 ? -10.481 -3.862 26.286 1.00 91.88 151 ASP A C 1
ATOM 1182 O O . ASP A 1 151 ? -9.620 -4.737 26.329 1.00 91.88 151 ASP A O 1
ATOM 1186 N N . GLY A 1 152 ? -10.742 -3.095 27.345 1.00 94.44 152 GLY A N 1
ATOM 1187 C CA . GLY A 1 152 ? -9.974 -3.168 28.591 1.00 94.44 152 GLY A CA 1
ATOM 1188 C C . GLY A 1 152 ? -8.604 -2.474 28.530 1.00 94.44 152 GLY A C 1
ATOM 1189 O O . GLY A 1 152 ? -8.081 -2.121 27.473 1.00 94.44 152 GLY A O 1
ATOM 1190 N N . LYS A 1 153 ? -8.013 -2.243 29.710 1.00 94.69 153 LYS A N 1
ATOM 1191 C CA . LYS A 1 153 ? -6.795 -1.424 29.858 1.00 94.69 153 LYS A CA 1
ATOM 1192 C C . LYS A 1 153 ? -5.560 -2.062 29.211 1.00 94.69 153 LYS A C 1
ATOM 1194 O O . LYS A 1 153 ? -4.797 -1.367 28.552 1.00 94.69 153 LYS A O 1
ATOM 1199 N N . CYS A 1 154 ? -5.388 -3.376 29.364 1.00 95.25 154 CYS A N 1
ATOM 1200 C CA . CYS A 1 154 ? -4.227 -4.096 28.831 1.00 95.25 154 CYS A CA 1
ATOM 1201 C C . CYS A 1 154 ? -4.211 -4.103 27.293 1.00 95.25 154 CYS A C 1
ATOM 1203 O O . CYS A 1 154 ? -3.230 -3.681 26.684 1.00 95.25 154 CYS A O 1
ATOM 1205 N N . HIS A 1 155 ? -5.318 -4.487 26.644 1.00 94.12 155 HIS A N 1
ATOM 1206 C CA . HIS A 1 155 ? -5.396 -4.466 25.180 1.00 94.12 155 HIS A CA 1
ATOM 1207 C C . HIS A 1 155 ? -5.257 -3.052 24.610 1.00 94.12 155 HIS A C 1
ATOM 1209 O O . HIS A 1 155 ? -4.651 -2.883 23.552 1.00 94.12 155 HIS A O 1
ATOM 1215 N N . LEU A 1 156 ? -5.769 -2.033 25.310 1.00 96.06 156 LEU A N 1
ATOM 1216 C CA . LEU A 1 156 ? -5.577 -0.638 24.919 1.00 96.06 156 LEU A CA 1
ATOM 1217 C C . LEU A 1 156 ? -4.100 -0.235 24.977 1.00 96.06 156 LEU A C 1
ATOM 1219 O O . LEU A 1 156 ? -3.597 0.325 24.011 1.00 96.06 156 LEU A O 1
ATOM 1223 N N . ALA A 1 157 ? -3.400 -0.558 26.067 1.00 96.88 157 ALA A N 1
ATOM 1224 C CA . ALA A 1 157 ? -1.977 -0.257 26.210 1.00 96.88 157 ALA A CA 1
ATOM 1225 C C . ALA A 1 157 ? -1.128 -0.964 25.140 1.00 96.88 157 ALA A C 1
ATOM 1227 O O . ALA A 1 157 ? -0.317 -0.321 24.480 1.00 96.88 157 ALA A O 1
ATOM 1228 N N . LEU A 1 158 ? -1.360 -2.261 24.907 1.00 96.94 158 LEU A N 1
ATOM 1229 C CA . LEU A 1 158 ? -0.614 -3.043 23.914 1.00 96.94 158 LEU A CA 1
ATOM 1230 C C . LEU A 1 158 ? -0.865 -2.566 22.477 1.00 96.94 158 LEU A C 1
ATOM 1232 O O . LEU A 1 158 ? 0.071 -2.442 21.690 1.00 96.94 158 LEU A O 1
ATOM 1236 N N . SER A 1 159 ? -2.119 -2.273 22.125 1.00 97.62 159 SER A N 1
ATOM 1237 C CA . SER A 1 159 ? -2.453 -1.757 20.791 1.00 97.62 159 SER A CA 1
ATOM 1238 C C . SER A 1 159 ? -1.945 -0.332 20.570 1.00 97.62 159 SER A C 1
ATOM 1240 O O . SER A 1 159 ? -1.471 -0.032 19.478 1.00 97.62 159 SER A O 1
ATOM 1242 N N . ALA A 1 160 ? -1.968 0.525 21.596 1.00 98.12 160 ALA A N 1
ATOM 1243 C CA . ALA A 1 160 ? -1.363 1.852 21.539 1.00 98.12 160 ALA A CA 1
ATOM 1244 C C . ALA A 1 160 ? 0.161 1.768 21.368 1.00 98.12 160 ALA A C 1
ATOM 1246 O O . ALA A 1 160 ? 0.711 2.448 20.507 1.00 98.12 160 ALA A O 1
ATOM 1247 N N . ALA A 1 161 ? 0.836 0.895 22.124 1.00 98.31 161 ALA A N 1
ATOM 1248 C CA . ALA A 1 161 ? 2.272 0.663 21.983 1.00 98.31 161 ALA A CA 1
ATOM 1249 C C . ALA A 1 161 ? 2.630 0.167 20.573 1.00 98.31 161 ALA A C 1
ATOM 1251 O O . ALA A 1 161 ? 3.558 0.687 19.954 1.00 98.31 161 ALA A O 1
ATOM 1252 N N . SER A 1 162 ? 1.854 -0.776 20.028 1.00 98.50 162 SER A N 1
ATOM 1253 C CA . SER A 1 162 ? 2.038 -1.254 18.654 1.00 98.50 162 SER A CA 1
ATOM 1254 C C . SER A 1 162 ? 1.811 -0.147 17.620 1.00 98.50 162 SER A C 1
ATOM 1256 O O . SER A 1 162 ? 2.631 0.017 16.719 1.00 98.50 162 SER A O 1
ATOM 1258 N N . LEU A 1 163 ? 0.759 0.666 17.773 1.00 98.75 163 LEU A N 1
ATOM 1259 C CA . LEU A 1 163 ? 0.495 1.814 16.901 1.00 98.75 163 LEU A CA 1
ATOM 1260 C C . LEU A 1 163 ? 1.647 2.827 16.922 1.00 98.75 163 LEU A C 1
ATOM 1262 O O . LEU A 1 163 ? 2.042 3.313 15.864 1.00 98.75 163 LEU A O 1
ATOM 1266 N N . VAL A 1 164 ? 2.211 3.121 18.097 1.00 98.69 164 VAL A N 1
ATOM 1267 C CA . VAL A 1 164 ? 3.378 4.004 18.237 1.00 98.69 164 VAL A CA 1
ATOM 1268 C C . VAL A 1 164 ? 4.599 3.408 17.536 1.00 98.69 164 VAL A C 1
ATOM 1270 O O . VAL A 1 164 ? 5.217 4.096 16.727 1.00 98.69 164 VAL A O 1
ATOM 1273 N N . CYS A 1 165 ? 4.912 2.130 17.775 1.00 98.62 165 CYS A N 1
ATOM 1274 C CA . CYS A 1 165 ? 6.046 1.461 17.130 1.00 98.62 165 CYS A CA 1
ATOM 1275 C C . CYS A 1 165 ? 5.914 1.493 15.604 1.00 98.62 165 CYS A C 1
ATOM 1277 O O . CYS A 1 165 ? 6.828 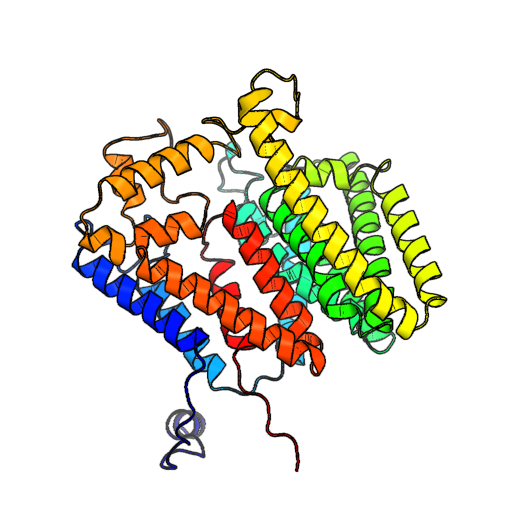1.938 14.918 1.00 98.62 165 CYS A O 1
ATOM 1279 N N . VAL A 1 166 ? 4.756 1.089 15.076 1.00 98.62 166 VAL A N 1
ATOM 1280 C CA . VAL A 1 166 ? 4.486 1.074 13.630 1.00 98.62 166 VAL A CA 1
ATOM 1281 C C . VAL A 1 166 ? 4.480 2.486 13.040 1.00 98.62 166 VAL A C 1
ATOM 1283 O O . VAL A 1 166 ? 4.923 2.671 11.910 1.00 98.62 166 VAL A O 1
ATOM 1286 N N . THR A 1 167 ? 4.048 3.499 13.798 1.00 98.56 167 THR A N 1
ATOM 1287 C CA . THR A 1 167 ? 4.144 4.905 13.376 1.00 98.56 167 THR A CA 1
ATOM 1288 C C . THR A 1 167 ? 5.595 5.349 13.229 1.00 98.56 167 THR A C 1
ATOM 1290 O O . THR A 1 167 ? 5.953 5.884 12.182 1.00 98.56 167 THR A O 1
ATOM 1293 N N . PHE A 1 168 ? 6.443 5.101 14.235 1.00 98.25 168 PHE A N 1
ATOM 1294 C CA . PHE A 1 168 ? 7.877 5.383 14.127 1.00 98.25 168 PHE A CA 1
ATOM 1295 C C . PHE A 1 168 ? 8.488 4.662 12.936 1.00 98.25 168 PHE A C 1
ATOM 1297 O O . PHE A 1 168 ? 9.223 5.270 12.161 1.00 98.25 168 PHE A O 1
ATOM 1304 N N . GLY A 1 169 ? 8.120 3.395 12.745 1.00 97.44 169 GLY A N 1
ATOM 1305 C CA . GLY A 1 169 ? 8.549 2.658 11.578 1.00 97.44 169 GLY A CA 1
ATOM 1306 C C . GLY A 1 169 ? 8.151 3.367 10.282 1.00 97.44 169 GLY A C 1
ATOM 1307 O O . GLY A 1 169 ? 8.988 3.547 9.403 1.00 97.44 169 GLY A O 1
ATOM 1308 N N . ALA A 1 170 ? 6.894 3.797 10.155 1.00 97.31 170 ALA A N 1
ATOM 1309 C CA . ALA A 1 170 ? 6.381 4.350 8.905 1.00 97.31 170 ALA A CA 1
ATOM 1310 C C . ALA A 1 170 ? 7.027 5.703 8.573 1.00 97.31 170 ALA A C 1
ATOM 1312 O O . ALA A 1 170 ? 7.257 6.004 7.404 1.00 97.31 170 ALA A O 1
ATOM 1313 N N . LEU A 1 171 ? 7.376 6.486 9.599 1.00 96.75 171 LEU A N 1
ATOM 1314 C CA . LEU A 1 171 ? 8.146 7.721 9.458 1.00 96.75 171 LEU A CA 1
ATOM 1315 C C . LEU A 1 171 ? 9.572 7.429 8.972 1.00 96.75 171 LEU A C 1
ATOM 1317 O O . LEU A 1 171 ? 10.016 8.025 7.989 1.00 96.75 171 LEU A O 1
ATOM 1321 N N . VAL A 1 172 ? 10.247 6.459 9.600 1.00 95.44 172 VAL A N 1
ATOM 1322 C CA . VAL A 1 172 ? 11.613 6.026 9.257 1.00 95.44 172 VAL A CA 1
ATOM 1323 C C . VAL A 1 172 ? 11.728 5.507 7.826 1.00 95.44 172 VAL A C 1
ATOM 1325 O O . VAL A 1 172 ? 12.766 5.701 7.199 1.00 95.44 172 VAL A O 1
ATOM 1328 N N . ALA A 1 173 ? 10.668 4.891 7.287 1.00 93.69 173 ALA A N 1
ATOM 1329 C CA . ALA A 1 173 ? 10.660 4.398 5.911 1.00 93.69 173 ALA A CA 1
ATOM 1330 C C . ALA A 1 173 ? 11.041 5.482 4.892 1.00 93.69 173 ALA A C 1
ATOM 1332 O O . ALA A 1 173 ? 11.570 5.152 3.837 1.00 93.69 173 ALA A O 1
ATOM 1333 N N . GLY A 1 174 ? 10.769 6.760 5.193 1.00 86.69 174 GLY A N 1
ATOM 1334 C CA . GLY A 1 174 ? 11.307 7.882 4.423 1.00 86.69 174 GLY A CA 1
ATOM 1335 C C . GLY A 1 174 ? 10.911 7.889 2.942 1.00 86.69 174 GLY A C 1
ATOM 1336 O O . GLY A 1 174 ? 11.582 8.543 2.151 1.00 86.69 174 GLY A O 1
ATOM 1337 N N . SER A 1 175 ? 9.832 7.190 2.571 1.00 90.75 175 SER A N 1
ATOM 1338 C CA . SER A 1 175 ? 9.362 7.022 1.190 1.00 90.75 175 SER A CA 1
ATOM 1339 C C . SER A 1 175 ? 8.041 7.759 0.967 1.00 90.75 175 SER A C 1
ATOM 1341 O O . SER A 1 175 ? 7.083 7.585 1.729 1.00 90.75 175 SER A O 1
ATOM 1343 N N . ASP A 1 176 ? 7.966 8.542 -0.114 1.00 92.31 176 ASP A N 1
ATOM 1344 C CA . ASP A 1 176 ? 6.739 9.230 -0.542 1.00 92.31 176 ASP A CA 1
ATOM 1345 C C . ASP A 1 176 ? 5.604 8.226 -0.832 1.00 92.31 176 ASP A C 1
ATOM 1347 O O . ASP A 1 176 ? 4.429 8.514 -0.592 1.00 92.31 176 ASP A O 1
ATOM 1351 N N . SER A 1 177 ? 5.945 7.006 -1.266 1.00 94.38 177 SER A N 1
ATOM 1352 C CA . SER A 1 177 ? 4.967 5.937 -1.497 1.00 94.38 177 SER A CA 1
ATOM 1353 C C . SER A 1 177 ? 4.300 5.476 -0.189 1.00 94.38 177 SER A C 1
ATOM 1355 O O . SER A 1 177 ? 3.087 5.266 -0.148 1.00 94.38 177 SER A O 1
ATOM 1357 N N . THR A 1 178 ? 5.055 5.403 0.915 1.00 95.94 178 THR A N 1
ATOM 1358 C CA . THR A 1 178 ? 4.517 5.097 2.251 1.00 95.94 178 THR A CA 1
ATOM 1359 C C . THR A 1 178 ? 3.527 6.169 2.690 1.00 95.94 178 THR A C 1
ATOM 1361 O O . THR A 1 178 ? 2.436 5.845 3.160 1.00 95.94 178 THR A O 1
ATOM 1364 N N . ALA A 1 179 ? 3.866 7.447 2.485 1.00 96.19 179 ALA A N 1
ATOM 1365 C CA . ALA A 1 179 ? 2.975 8.562 2.798 1.00 96.19 179 ALA A CA 1
ATOM 1366 C C . ALA A 1 179 ? 1.659 8.482 2.005 1.00 96.19 179 ALA A C 1
ATOM 1368 O O . ALA A 1 179 ? 0.590 8.691 2.581 1.00 96.19 179 ALA A O 1
ATOM 1369 N N . LEU A 1 180 ? 1.713 8.103 0.721 1.00 96.81 180 LEU A N 1
ATOM 1370 C CA . LEU A 1 180 ? 0.522 7.883 -0.105 1.00 96.81 180 LEU A CA 1
ATOM 1371 C C . LEU A 1 180 ? -0.379 6.768 0.456 1.00 96.81 180 LEU A C 1
ATOM 1373 O O . LEU A 1 180 ? -1.594 6.950 0.555 1.00 96.81 180 LEU A O 1
ATOM 1377 N N . GLY A 1 181 ? 0.202 5.642 0.881 1.00 97.94 181 GLY A N 1
ATOM 1378 C CA . GLY A 1 181 ? -0.546 4.552 1.517 1.00 97.94 181 GLY A CA 1
ATOM 1379 C C . GLY A 1 181 ? -1.199 4.967 2.843 1.00 97.94 181 GLY A C 1
ATOM 1380 O O . GLY A 1 181 ? -2.376 4.682 3.080 1.00 97.94 181 GLY A O 1
ATOM 1381 N N . LEU A 1 182 ? -0.477 5.706 3.693 1.00 98.00 182 LEU A N 1
ATOM 1382 C CA . LEU A 1 182 ? -1.019 6.246 4.947 1.00 98.00 182 LEU A CA 1
ATOM 1383 C C . LEU A 1 182 ? -2.137 7.269 4.708 1.00 98.00 182 LEU A C 1
ATOM 1385 O O . LEU A 1 182 ? -3.142 7.254 5.421 1.00 98.00 182 LEU A O 1
ATOM 1389 N N . LEU A 1 183 ? -1.998 8.124 3.692 1.00 97.62 183 LEU A N 1
ATOM 1390 C CA . LEU A 1 183 ? -3.033 9.074 3.287 1.00 97.62 183 LEU A CA 1
ATOM 1391 C C . LEU A 1 183 ? -4.298 8.344 2.819 1.00 97.62 183 LEU A C 1
ATOM 1393 O O . LEU A 1 183 ? -5.403 8.698 3.235 1.00 97.62 183 LEU A O 1
ATOM 1397 N N . ALA A 1 184 ? -4.152 7.285 2.018 1.00 98.12 184 ALA A N 1
ATOM 1398 C CA . ALA A 1 184 ? -5.277 6.445 1.617 1.00 98.12 184 ALA A CA 1
ATOM 1399 C C . ALA A 1 184 ? -5.976 5.822 2.837 1.00 98.12 184 ALA A C 1
ATOM 1401 O O . ALA A 1 184 ? -7.205 5.859 2.931 1.00 98.12 184 ALA A O 1
ATOM 1402 N N . ALA A 1 185 ? -5.218 5.331 3.824 1.00 98.00 185 ALA A N 1
ATOM 1403 C CA . ALA A 1 185 ? -5.792 4.848 5.077 1.00 98.00 185 ALA A CA 1
ATOM 1404 C C . ALA A 1 185 ? -6.549 5.960 5.831 1.00 98.00 185 ALA A C 1
ATOM 1406 O O . ALA A 1 185 ? -7.686 5.740 6.257 1.00 98.00 185 ALA A O 1
ATOM 1407 N N . ALA A 1 186 ? -5.972 7.161 5.950 1.00 97.56 186 ALA A N 1
ATOM 1408 C CA . ALA A 1 186 ? -6.594 8.315 6.607 1.00 97.56 186 ALA A CA 1
ATOM 1409 C C . ALA A 1 186 ? -7.936 8.715 5.980 1.00 97.56 186 ALA A C 1
ATOM 1411 O O . ALA A 1 186 ? -8.885 9.029 6.700 1.00 97.56 186 ALA A O 1
ATOM 1412 N N . ILE A 1 187 ? -8.028 8.654 4.650 1.00 97.38 187 ILE A N 1
ATOM 1413 C CA . ILE A 1 187 ? -9.242 8.959 3.884 1.00 97.38 187 ILE A CA 1
ATOM 1414 C C . ILE A 1 187 ? -10.294 7.849 4.031 1.00 97.38 187 ILE A C 1
ATOM 1416 O O . ILE A 1 187 ? -11.490 8.119 4.143 1.00 97.38 187 ILE A O 1
ATOM 1420 N N . VAL A 1 188 ? -9.882 6.581 4.036 1.00 96.94 188 VAL A N 1
ATOM 1421 C CA . VAL A 1 188 ? -10.827 5.456 3.975 1.00 96.94 188 VAL A CA 1
ATOM 1422 C C . VAL A 1 188 ? -11.346 5.040 5.353 1.00 96.94 188 VAL A C 1
ATOM 1424 O O . VAL A 1 188 ? -12.500 4.619 5.462 1.00 96.94 188 VAL A O 1
ATOM 1427 N N . PHE A 1 189 ? -10.562 5.192 6.425 1.00 96.94 189 PHE A N 1
ATOM 1428 C CA . PHE A 1 189 ? -10.991 4.823 7.782 1.00 96.94 189 PHE A CA 1
ATOM 1429 C C . PHE A 1 189 ? -12.334 5.447 8.196 1.00 96.94 189 PHE A C 1
ATOM 1431 O O . PHE A 1 189 ? -13.225 4.700 8.607 1.00 96.94 189 PHE A O 1
ATOM 1438 N N . PRO A 1 190 ? -12.558 6.769 8.068 1.00 96.62 190 PRO A N 1
ATOM 1439 C CA . PRO A 1 190 ? -13.836 7.367 8.448 1.00 96.62 190 PRO A CA 1
ATOM 1440 C C . PRO A 1 190 ? -15.037 6.743 7.720 1.00 96.62 190 PRO A C 1
ATOM 1442 O O . PRO A 1 190 ? -16.083 6.513 8.331 1.00 96.62 190 PRO A O 1
ATOM 1445 N N . LEU A 1 191 ? -14.875 6.380 6.441 1.00 94.62 191 LEU A N 1
ATOM 1446 C CA . LEU A 1 191 ? -15.939 5.830 5.591 1.00 94.62 191 LEU A CA 1
ATOM 1447 C C . LEU A 1 191 ? -16.559 4.547 6.140 1.00 94.62 191 LEU A C 1
ATOM 1449 O O . LEU A 1 191 ? -17.757 4.318 5.953 1.00 94.62 191 LEU A O 1
ATOM 1453 N N . VAL A 1 192 ? -15.763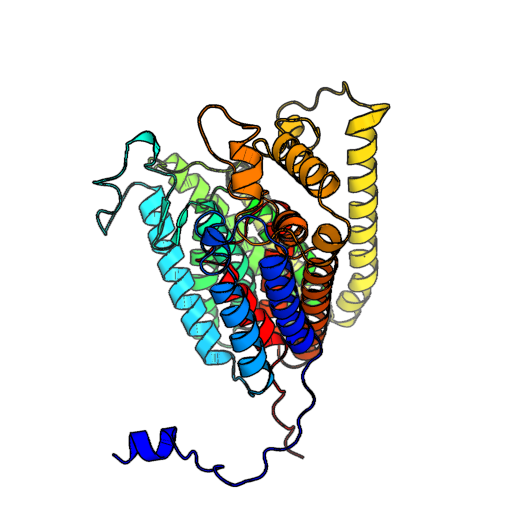 3.733 6.836 1.00 95.12 192 VAL A N 1
ATOM 1454 C CA . VAL A 1 192 ? -16.202 2.444 7.389 1.00 95.12 192 VAL A CA 1
ATOM 1455 C C . VAL A 1 192 ? -16.620 2.534 8.860 1.00 95.12 192 VAL A C 1
ATOM 1457 O O . VAL A 1 192 ? -17.127 1.557 9.409 1.00 95.12 192 VAL A O 1
ATOM 1460 N N . LEU A 1 193 ? -16.438 3.695 9.503 1.00 96.00 193 LEU A N 1
ATOM 1461 C CA . LEU A 1 193 ? -16.640 3.886 10.944 1.00 96.00 193 LEU A CA 1
ATOM 1462 C C . LEU A 1 193 ? -17.835 4.772 11.307 1.00 96.00 193 LEU A C 1
ATOM 1464 O O . LEU A 1 193 ? -18.155 4.887 12.483 1.00 96.00 193 LEU A O 1
ATOM 1468 N N . PHE A 1 194 ? -18.554 5.364 10.347 1.00 94.12 194 PHE A N 1
ATOM 1469 C CA . PHE A 1 194 ? -19.730 6.202 10.655 1.00 94.12 194 PHE A CA 1
ATOM 1470 C C . PHE A 1 194 ? -20.826 5.483 11.462 1.00 94.12 194 PHE A C 1
ATOM 1472 O O . PHE A 1 194 ? -21.614 6.137 12.138 1.00 94.12 194 PHE A O 1
ATOM 1479 N N . ARG A 1 195 ? -20.878 4.145 11.398 1.00 91.75 195 ARG A N 1
ATOM 1480 C CA . ARG A 1 195 ? -21.789 3.303 12.194 1.00 91.75 195 ARG A CA 1
ATOM 1481 C C . ARG A 1 195 ? -21.222 2.899 13.559 1.00 91.75 195 ARG A C 1
ATOM 1483 O O . ARG A 1 195 ? -21.939 2.291 14.342 1.00 91.75 195 ARG A O 1
ATOM 1490 N N . ASP A 1 196 ? -19.981 3.250 13.865 1.00 93.88 196 ASP A N 1
ATOM 1491 C CA . ASP A 1 196 ? -19.268 2.868 15.080 1.00 93.88 196 ASP A CA 1
ATOM 1492 C C . ASP A 1 196 ? -18.676 4.114 15.756 1.00 93.88 196 ASP A C 1
ATOM 1494 O O . ASP A 1 196 ? -17.526 4.504 15.537 1.00 93.88 196 ASP A O 1
ATOM 1498 N N . ARG A 1 197 ? -19.489 4.772 16.592 1.00 93.81 197 ARG A N 1
ATOM 1499 C CA . ARG A 1 197 ? -19.093 5.995 17.307 1.00 93.81 197 ARG A CA 1
ATOM 1500 C C . ARG A 1 197 ? -17.866 5.801 18.195 1.00 93.81 197 ARG A C 1
ATOM 1502 O O . ARG A 1 197 ? -17.084 6.741 18.344 1.00 93.81 197 ARG A O 1
ATOM 1509 N N . SER A 1 198 ? -17.706 4.632 18.815 1.00 94.19 198 SER A N 1
ATOM 1510 C CA . SER A 1 198 ? -16.559 4.358 19.687 1.00 94.19 198 SER A CA 1
ATOM 1511 C C . SER A 1 198 ? -15.268 4.358 18.872 1.00 94.19 198 SER A C 1
ATOM 1513 O O . SER A 1 198 ? -14.341 5.114 19.180 1.00 94.19 198 SER A O 1
ATOM 1515 N N . ALA A 1 199 ? -15.253 3.602 17.771 1.00 96.12 199 ALA A N 1
ATOM 1516 C CA . ALA A 1 199 ? -14.113 3.545 16.869 1.00 96.12 199 ALA A CA 1
ATOM 1517 C C . ALA A 1 199 ? -13.847 4.893 16.183 1.00 96.12 199 ALA A C 1
ATOM 1519 O O . ALA A 1 199 ? -12.695 5.301 16.097 1.00 96.12 199 ALA A O 1
ATOM 1520 N N . MET A 1 200 ? -14.878 5.638 15.764 1.00 96.69 200 MET A N 1
ATOM 1521 C CA . MET A 1 200 ? -14.697 6.968 15.164 1.00 96.69 200 MET A CA 1
ATOM 1522 C C . MET A 1 200 ? -14.042 7.961 16.134 1.00 96.69 200 MET A C 1
ATOM 1524 O O . MET A 1 200 ? -13.150 8.715 15.754 1.00 96.69 200 MET A O 1
ATOM 1528 N N . ARG A 1 201 ? -14.441 7.946 17.413 1.00 95.56 201 ARG A N 1
ATOM 1529 C CA . ARG A 1 201 ? -13.771 8.747 18.447 1.00 95.56 201 ARG A CA 1
ATOM 1530 C C . ARG A 1 201 ? -12.310 8.331 18.571 1.00 95.56 201 ARG A C 1
ATOM 1532 O O . ARG A 1 201 ? -11.424 9.177 18.507 1.00 95.56 201 ARG A O 1
ATOM 1539 N N . ARG A 1 202 ? -12.050 7.033 18.725 1.00 96.62 202 ARG A N 1
ATOM 1540 C CA . ARG A 1 202 ? -10.683 6.507 18.839 1.00 96.62 202 ARG A CA 1
ATOM 1541 C C . ARG A 1 202 ? -9.838 6.781 17.596 1.00 96.62 202 ARG A C 1
ATOM 1543 O O . ARG A 1 202 ? -8.637 6.933 17.748 1.00 96.62 202 ARG A O 1
ATOM 1550 N N . LEU A 1 203 ? -10.434 6.921 16.411 1.00 98.00 203 LEU A N 1
ATOM 1551 C CA . LEU A 1 203 ? -9.717 7.273 15.187 1.00 98.00 203 LEU A CA 1
ATOM 1552 C C . LEU A 1 203 ? -9.071 8.655 15.299 1.00 98.00 203 LEU A C 1
ATOM 1554 O O . LEU A 1 203 ? -7.886 8.788 15.012 1.00 98.00 203 LEU A O 1
ATOM 1558 N N . ALA A 1 204 ? -9.821 9.655 15.772 1.00 97.50 204 ALA A N 1
ATOM 1559 C CA . ALA A 1 204 ? -9.278 10.989 16.025 1.00 97.50 204 ALA A CA 1
ATOM 1560 C C . ALA A 1 204 ? -8.108 10.926 17.021 1.00 97.50 204 ALA A C 1
ATOM 1562 O O . ALA A 1 204 ? -7.041 11.475 16.767 1.00 97.50 204 ALA A O 1
ATOM 1563 N N . LEU A 1 205 ? -8.266 10.172 18.113 1.00 97.25 205 LEU A N 1
ATOM 1564 C CA . LEU A 1 205 ? -7.192 9.983 19.089 1.00 97.25 205 LEU A CA 1
ATOM 1565 C C . LEU A 1 205 ? -5.975 9.250 18.495 1.00 97.25 205 LEU A C 1
ATOM 1567 O O . LEU A 1 205 ? -4.848 9.639 18.775 1.00 97.25 205 LEU A O 1
ATOM 1571 N N . GLY A 1 206 ? -6.186 8.233 17.657 1.00 98.19 206 GLY A N 1
ATOM 1572 C CA . GLY A 1 206 ? -5.123 7.478 16.989 1.00 98.19 206 GLY A CA 1
ATOM 1573 C C . GLY A 1 206 ? -4.284 8.348 16.051 1.00 98.19 206 GLY A C 1
ATOM 1574 O O . GLY A 1 206 ? -3.060 8.260 16.078 1.00 98.19 206 GLY A O 1
ATOM 1575 N N . TRP A 1 207 ? -4.911 9.257 15.298 1.00 98.12 207 TRP A N 1
ATOM 1576 C CA . TRP A 1 207 ? -4.179 10.265 14.518 1.00 98.12 207 TRP A CA 1
ATOM 1577 C C . TRP A 1 207 ? -3.468 11.291 15.406 1.00 98.12 207 TRP A C 1
ATOM 1579 O O . TRP A 1 207 ? -2.355 11.699 15.089 1.00 98.12 207 TRP A O 1
ATOM 1589 N N . GLY A 1 208 ? -4.046 11.661 16.553 1.00 98.06 208 GLY A N 1
ATOM 1590 C CA . GLY A 1 208 ? -3.348 12.467 17.560 1.00 98.06 208 GLY A CA 1
ATOM 1591 C C . GLY A 1 208 ? -2.067 11.791 18.065 1.00 98.06 208 GLY A C 1
ATOM 1592 O O . GLY A 1 208 ? -1.018 12.428 18.122 1.00 98.06 208 GLY A O 1
ATOM 1593 N N . VAL A 1 209 ? -2.130 10.486 18.351 1.00 98.06 209 VAL A N 1
ATOM 1594 C CA . VAL A 1 209 ? -0.958 9.665 18.705 1.00 98.06 209 VAL A CA 1
ATOM 1595 C C . VAL A 1 209 ? 0.053 9.631 17.558 1.00 98.06 209 VAL A C 1
ATOM 1597 O O . VAL A 1 209 ? 1.244 9.785 17.816 1.00 98.06 209 VAL A O 1
ATOM 1600 N N . PHE A 1 210 ? -0.398 9.495 16.306 1.00 98.38 210 PHE A N 1
ATOM 1601 C CA . PHE A 1 210 ? 0.487 9.524 15.139 1.00 98.38 210 PHE A CA 1
ATOM 1602 C C . PHE A 1 210 ? 1.290 10.828 15.063 1.00 98.38 210 PHE A C 1
ATOM 1604 O O . PHE A 1 210 ? 2.514 10.792 14.972 1.00 98.38 210 PHE A O 1
ATOM 1611 N N . PHE A 1 211 ? 0.624 11.984 15.142 1.00 98.44 211 PHE A N 1
ATOM 1612 C CA . PHE A 1 211 ? 1.303 13.279 15.041 1.00 98.44 211 PHE A CA 1
ATOM 1613 C C . PHE A 1 211 ? 2.168 13.592 16.265 1.00 98.44 211 PHE A C 1
ATOM 1615 O O . PHE A 1 211 ? 3.223 14.205 16.118 1.00 98.44 211 PHE A O 1
ATOM 1622 N N . LEU A 1 212 ? 1.791 13.119 17.456 1.00 98.31 212 LEU A N 1
ATOM 1623 C CA . LEU A 1 212 ? 2.658 13.208 18.629 1.00 98.31 212 LEU A CA 1
ATOM 1624 C C . LEU A 1 212 ? 3.922 12.350 18.459 1.00 98.31 212 LEU A C 1
ATOM 1626 O O . LEU A 1 212 ? 5.020 12.817 18.749 1.00 98.31 212 LEU A O 1
ATOM 1630 N N . ALA A 1 213 ? 3.793 11.127 17.939 1.00 98.25 213 ALA A N 1
ATOM 1631 C CA . ALA A 1 213 ? 4.944 10.292 17.603 1.00 98.25 213 ALA A CA 1
ATOM 1632 C C . ALA A 1 213 ? 5.802 10.935 16.500 1.00 98.25 213 ALA A C 1
ATOM 1634 O O . ALA A 1 213 ? 7.024 10.917 16.602 1.00 98.25 213 ALA A O 1
ATOM 1635 N N . ALA A 1 214 ? 5.190 11.580 15.500 1.00 98.00 214 ALA A N 1
ATOM 1636 C CA . ALA A 1 214 ? 5.905 12.321 14.462 1.00 98.00 214 ALA A CA 1
ATOM 1637 C C . ALA A 1 214 ? 6.682 13.522 15.017 1.00 98.00 214 ALA A C 1
ATOM 1639 O O . ALA A 1 214 ? 7.808 13.760 14.583 1.00 98.00 214 ALA A O 1
ATOM 1640 N N . PHE A 1 215 ? 6.124 14.242 15.995 1.00 98.38 215 PHE A N 1
ATOM 1641 C CA . PHE A 1 215 ? 6.833 15.289 16.731 1.00 98.38 215 PHE A CA 1
ATOM 1642 C C . PHE A 1 215 ? 8.043 14.731 17.484 1.00 98.38 215 PHE A C 1
ATOM 1644 O O . PHE A 1 215 ? 9.148 15.242 17.324 1.00 98.38 215 PHE A O 1
ATOM 1651 N N . VAL A 1 216 ? 7.850 13.662 18.266 1.00 98.12 216 VAL A N 1
ATOM 1652 C CA . VAL A 1 216 ? 8.942 13.009 19.005 1.00 98.12 216 VAL A CA 1
ATOM 1653 C C . VAL A 1 216 ? 10.017 12.512 18.042 1.00 98.12 216 VAL A C 1
ATOM 1655 O O . VAL A 1 216 ? 11.197 12.724 18.292 1.00 98.12 216 VAL A O 1
ATOM 1658 N N . PHE A 1 217 ? 9.626 11.923 16.912 1.00 97.50 217 PHE A N 1
ATOM 1659 C CA . PHE A 1 217 ? 10.555 11.535 15.856 1.00 97.50 217 PHE A CA 1
ATOM 1660 C C . PHE A 1 217 ? 11.355 12.735 15.338 1.00 97.50 217 PHE A C 1
ATOM 1662 O O . PHE A 1 217 ? 12.575 12.663 15.269 1.00 97.50 217 PHE A O 1
ATOM 1669 N N . GLY A 1 218 ? 10.692 13.861 15.056 1.00 96.56 218 GLY A N 1
ATOM 1670 C CA . GLY A 1 218 ? 11.353 15.096 14.631 1.00 96.56 218 GLY A CA 1
ATOM 1671 C C . GLY A 1 218 ? 12.348 15.641 15.657 1.00 96.56 218 GLY A C 1
ATOM 1672 O O . GLY A 1 218 ? 13.425 16.089 15.271 1.00 96.56 218 GLY A O 1
ATOM 1673 N N . LEU A 1 219 ? 12.026 15.560 16.954 1.00 96.38 219 LEU A N 1
ATOM 1674 C CA . LEU A 1 219 ? 12.971 15.891 18.024 1.00 96.38 219 LEU A CA 1
ATOM 1675 C C . LEU A 1 219 ? 14.180 14.951 17.993 1.00 96.38 219 LEU A C 1
ATOM 1677 O O . LEU A 1 219 ? 15.314 15.421 17.962 1.00 96.38 219 LEU A O 1
ATOM 1681 N N . LEU A 1 220 ? 13.951 13.635 17.954 1.00 95.94 220 LEU A N 1
ATOM 1682 C CA . LEU A 1 220 ? 15.024 12.638 17.928 1.00 95.94 220 LEU A CA 1
ATOM 1683 C C . LEU A 1 220 ? 15.944 12.823 16.716 1.00 95.94 220 LEU A C 1
ATOM 1685 O O . LEU A 1 220 ? 17.155 12.855 16.892 1.00 95.94 220 LEU A O 1
ATOM 1689 N N . SER A 1 221 ? 15.399 13.025 15.515 1.00 94.44 221 SER A N 1
ATOM 1690 C CA . SER A 1 221 ? 16.183 13.297 14.299 1.00 94.44 221 SER A CA 1
ATOM 1691 C C . SER A 1 221 ? 16.913 14.643 14.322 1.00 94.44 221 SER A C 1
ATOM 1693 O O . SER A 1 221 ? 17.853 14.828 13.554 1.00 94.44 221 SER A O 1
ATOM 1695 N N . GLY A 1 222 ? 16.512 15.577 15.189 1.00 91.81 222 GLY A N 1
ATOM 1696 C CA . GLY A 1 222 ? 17.250 16.817 15.440 1.00 91.81 222 GLY A CA 1
ATOM 1697 C C . GLY A 1 222 ? 18.449 16.640 16.380 1.00 91.81 222 GLY A C 1
ATOM 1698 O O . GLY A 1 222 ? 19.425 17.375 16.253 1.00 91.81 222 GLY A O 1
ATOM 1699 N N . PHE A 1 223 ? 18.393 15.670 17.300 1.00 92.50 223 PHE A N 1
ATOM 1700 C CA . PHE A 1 223 ? 19.452 15.411 18.288 1.00 92.50 223 PHE A CA 1
ATOM 1701 C C . PHE A 1 223 ? 20.390 14.258 17.912 1.00 92.50 223 PHE A C 1
ATOM 1703 O O . PHE A 1 223 ? 21.540 14.239 18.346 1.00 92.50 223 PHE A O 1
ATOM 1710 N N . LEU A 1 224 ? 19.912 13.286 17.135 1.00 93.38 224 LEU A N 1
ATOM 1711 C CA . LEU A 1 224 ? 20.639 12.071 16.773 1.00 93.38 224 LEU A CA 1
ATOM 1712 C C . LEU A 1 224 ? 20.992 12.060 15.277 1.00 93.38 224 LEU A C 1
ATOM 1714 O O . LEU A 1 224 ? 20.196 12.506 14.446 1.00 93.38 224 LEU A O 1
ATOM 1718 N N . PRO A 1 225 ? 22.159 11.506 14.896 1.00 88.94 225 PRO A N 1
ATOM 1719 C CA . PRO A 1 225 ? 22.570 11.440 13.501 1.00 88.94 225 PRO A CA 1
ATOM 1720 C C . PRO A 1 225 ? 21.665 10.485 12.717 1.00 88.94 225 PRO A C 1
ATOM 1722 O O . PRO A 1 225 ? 21.651 9.278 12.952 1.00 88.94 225 PRO A O 1
ATOM 1725 N N . SER A 1 226 ? 20.940 11.026 11.742 1.00 91.38 226 SER A N 1
ATOM 1726 C CA . SER A 1 226 ? 20.106 10.238 10.833 1.00 91.38 226 SER A CA 1
ATOM 1727 C C . SER A 1 226 ? 20.966 9.635 9.716 1.00 91.38 226 SER A C 1
ATOM 1729 O O . SER A 1 226 ? 21.715 10.349 9.050 1.00 91.38 226 SER A O 1
ATOM 1731 N N . LYS A 1 227 ? 20.875 8.318 9.508 1.00 89.25 227 LYS A N 1
ATOM 1732 C CA . LYS A 1 227 ? 21.596 7.589 8.450 1.00 89.25 227 LYS A CA 1
ATOM 1733 C C . LYS A 1 227 ? 20.752 7.305 7.217 1.00 89.25 227 LYS A C 1
ATOM 1735 O O . LYS A 1 227 ? 21.326 7.005 6.178 1.00 89.25 227 LYS A O 1
ATOM 1740 N N . THR A 1 228 ? 19.426 7.394 7.307 1.00 88.44 228 THR A N 1
ATOM 1741 C CA . THR A 1 228 ? 18.548 7.200 6.145 1.00 88.44 228 THR A CA 1
ATOM 1742 C C . THR A 1 228 ? 17.995 8.514 5.620 1.00 88.44 228 THR A C 1
ATOM 1744 O O . THR A 1 228 ? 17.900 9.514 6.335 1.00 88.44 228 THR A O 1
ATOM 1747 N N . TYR A 1 229 ? 17.607 8.490 4.348 1.00 87.62 229 TYR A N 1
ATOM 1748 C CA . TYR A 1 229 ? 16.859 9.571 3.724 1.00 87.62 229 TYR A CA 1
ATOM 1749 C C . TYR A 1 229 ? 15.469 9.711 4.361 1.00 87.62 229 TYR A C 1
ATOM 1751 O O . TYR A 1 229 ? 14.813 8.714 4.665 1.00 87.62 229 TYR A O 1
ATOM 1759 N N . LEU A 1 230 ? 15.013 10.953 4.528 1.00 90.56 230 LEU A N 1
ATOM 1760 C CA . LEU A 1 230 ? 13.654 11.271 4.952 1.00 90.56 230 LEU A CA 1
ATOM 1761 C C . LEU A 1 230 ? 12.921 11.992 3.825 1.00 90.56 230 LEU A C 1
ATOM 1763 O O . LEU A 1 230 ? 13.396 13.003 3.304 1.00 90.56 230 LEU A O 1
ATOM 1767 N N . SER A 1 231 ? 11.738 11.483 3.491 1.00 90.88 231 SER A N 1
ATOM 1768 C CA . SER A 1 231 ? 10.857 12.097 2.503 1.00 90.88 231 SER A CA 1
ATOM 1769 C C . SER A 1 231 ? 10.411 13.503 2.908 1.00 90.88 231 SER A C 1
ATOM 1771 O O . SER A 1 231 ? 10.364 13.844 4.096 1.00 90.88 231 SER A O 1
ATOM 1773 N N . PHE A 1 232 ? 9.989 14.304 1.925 1.00 90.88 232 PHE A N 1
ATOM 1774 C CA . PHE A 1 232 ? 9.386 15.614 2.183 1.00 90.88 232 PHE A CA 1
ATOM 1775 C C . PHE A 1 232 ? 8.196 15.509 3.146 1.00 90.88 232 PHE A C 1
ATOM 1777 O O . PHE A 1 232 ? 8.099 16.300 4.086 1.00 90.88 232 PHE A O 1
ATOM 1784 N N . PHE A 1 233 ? 7.318 14.518 2.949 1.00 92.12 233 PHE A N 1
ATOM 1785 C CA . PHE A 1 233 ? 6.140 14.329 3.794 1.00 92.12 233 PHE A CA 1
ATOM 1786 C C . PHE A 1 233 ? 6.509 13.940 5.222 1.00 92.12 233 PHE A C 1
ATOM 1788 O O . PHE A 1 233 ? 5.923 14.489 6.151 1.00 92.12 233 PHE A O 1
ATOM 1795 N N . THR A 1 234 ? 7.498 13.061 5.417 1.00 93.75 234 THR A N 1
ATOM 1796 C CA . THR A 1 234 ? 7.991 12.712 6.757 1.00 93.75 234 THR A CA 1
ATOM 1797 C C . THR A 1 234 ? 8.551 13.948 7.453 1.00 93.75 234 THR A C 1
ATOM 1799 O O . THR A 1 234 ? 8.149 14.264 8.570 1.00 93.75 234 THR A O 1
ATOM 1802 N N . VAL A 1 235 ? 9.436 14.692 6.780 1.00 94.81 235 VAL A N 1
ATOM 1803 C CA . VAL A 1 235 ? 10.037 15.906 7.348 1.00 94.81 235 VAL A CA 1
ATOM 1804 C C . VAL A 1 235 ? 8.957 16.925 7.708 1.00 94.81 235 VAL A C 1
ATOM 1806 O O . VAL A 1 235 ? 8.978 17.474 8.807 1.00 94.81 235 VAL A O 1
ATOM 1809 N N . ALA A 1 236 ? 7.991 17.168 6.819 1.00 94.69 236 ALA A N 1
ATOM 1810 C CA . ALA A 1 236 ? 6.887 18.088 7.077 1.00 94.69 236 ALA A CA 1
ATOM 1811 C C . ALA A 1 236 ? 6.010 17.621 8.251 1.00 94.69 236 ALA A C 1
ATOM 1813 O O . ALA A 1 236 ? 5.712 18.421 9.138 1.00 94.69 236 ALA A O 1
ATOM 1814 N N . ALA A 1 237 ? 5.648 16.334 8.286 1.00 95.38 237 ALA A N 1
ATOM 1815 C CA . ALA A 1 237 ? 4.838 15.730 9.342 1.00 95.38 237 ALA A CA 1
ATOM 1816 C C . ALA A 1 237 ? 5.515 15.780 10.718 1.00 95.38 237 ALA A C 1
ATOM 1818 O O . ALA A 1 237 ? 4.819 15.832 11.727 1.00 95.38 237 ALA A O 1
ATOM 1819 N N . SER A 1 238 ? 6.848 15.786 10.763 1.00 96.56 238 SER A N 1
ATOM 1820 C CA . SER A 1 238 ? 7.631 15.777 12.002 1.00 96.56 238 SER A CA 1
ATOM 1821 C C . SER A 1 238 ? 7.994 17.158 12.547 1.00 96.56 238 SER A C 1
ATOM 1823 O O . SER A 1 238 ? 8.402 17.272 13.703 1.00 96.56 238 SER A O 1
ATOM 1825 N N . ARG A 1 239 ? 7.810 18.235 11.773 1.00 96.50 239 ARG A N 1
ATOM 1826 C CA . ARG A 1 239 ? 8.064 19.608 12.244 1.00 96.50 239 ARG A CA 1
ATOM 1827 C C . ARG A 1 239 ? 7.086 20.002 13.344 1.00 96.50 239 ARG A C 1
ATOM 1829 O O . ARG A 1 239 ? 5.880 19.934 13.134 1.00 96.50 239 ARG A O 1
ATOM 1836 N N . ALA A 1 240 ? 7.601 20.533 14.455 1.00 96.69 240 ALA A N 1
ATOM 1837 C CA . ALA A 1 240 ? 6.807 20.986 15.603 1.00 96.69 240 ALA A CA 1
ATOM 1838 C C . ALA A 1 240 ? 5.648 21.927 15.223 1.00 96.69 240 ALA A C 1
ATOM 1840 O O . ALA A 1 240 ? 4.543 21.787 15.739 1.00 96.69 240 ALA A O 1
ATOM 1841 N N . GLY A 1 241 ? 5.889 22.841 14.273 1.00 96.25 241 GLY A N 1
ATOM 1842 C CA . GLY A 1 241 ? 4.883 23.786 13.777 1.00 96.25 241 GLY A CA 1
ATOM 1843 C C . GLY A 1 241 ? 3.711 23.149 13.022 1.00 96.25 241 GLY A C 1
ATOM 1844 O O . GLY A 1 241 ? 2.706 23.817 12.816 1.00 96.25 241 GLY A O 1
ATOM 1845 N N . LEU A 1 242 ? 3.808 21.876 12.627 1.00 96.75 242 LEU A N 1
ATOM 1846 C CA . LEU A 1 242 ? 2.721 21.122 11.998 1.00 96.75 242 LEU A CA 1
ATOM 1847 C C . LEU A 1 242 ? 2.232 19.989 12.907 1.00 96.75 242 LEU A C 1
ATOM 1849 O O . LEU A 1 242 ? 1.031 19.870 13.140 1.00 96.75 242 LEU A O 1
ATOM 1853 N N . SER A 1 243 ? 3.139 19.186 13.463 1.00 97.81 243 SER A N 1
ATOM 1854 C CA . SER A 1 243 ? 2.789 18.019 14.276 1.00 97.81 243 SER A CA 1
ATOM 1855 C C . SER A 1 243 ? 1.998 18.377 15.533 1.00 97.81 243 SER A C 1
ATOM 1857 O O . SER A 1 243 ? 0.956 17.772 15.780 1.00 97.81 243 SER A O 1
ATOM 1859 N N . LEU A 1 244 ? 2.428 19.383 16.305 1.00 98.06 244 LEU A N 1
ATOM 1860 C CA . LEU A 1 244 ? 1.745 19.765 17.545 1.00 98.06 244 LEU A CA 1
ATOM 1861 C C . LEU A 1 244 ? 0.358 20.384 17.292 1.00 98.06 244 LEU A C 1
ATOM 1863 O O . LEU A 1 244 ? -0.595 19.923 17.926 1.00 98.06 244 LEU A O 1
ATOM 1867 N N . PRO A 1 245 ? 0.174 21.349 16.361 1.00 98.38 245 PRO A N 1
ATOM 1868 C CA . PRO A 1 245 ? -1.158 21.870 16.056 1.00 98.38 245 PRO A CA 1
ATOM 1869 C C . PRO A 1 245 ? -2.113 20.802 15.528 1.00 98.38 245 PRO A C 1
ATOM 1871 O O . PRO A 1 245 ? -3.273 20.765 15.939 1.00 98.38 245 PRO A O 1
ATOM 1874 N N . VAL A 1 246 ? -1.644 19.897 14.660 1.00 98.00 246 VAL A N 1
ATOM 1875 C CA . VAL A 1 246 ? -2.496 18.821 14.138 1.00 98.00 246 VAL A CA 1
ATOM 1876 C C . VAL A 1 246 ? -2.829 17.809 15.237 1.00 98.00 246 VAL A C 1
ATOM 1878 O O . VAL A 1 246 ? -3.987 17.411 15.353 1.00 98.00 246 VAL A O 1
ATOM 1881 N N . ALA A 1 247 ? -1.881 17.446 16.108 1.00 98.19 247 ALA A N 1
ATOM 1882 C CA . ALA A 1 247 ? -2.158 16.597 17.269 1.00 98.19 247 ALA A CA 1
ATOM 1883 C C . ALA A 1 247 ? -3.188 17.239 18.218 1.00 98.19 247 ALA A C 1
ATOM 1885 O O . ALA A 1 247 ? -4.136 16.573 18.643 1.00 98.19 247 ALA A O 1
ATOM 1886 N N . ALA A 1 248 ? -3.059 18.541 18.495 1.00 98.12 248 ALA A N 1
ATOM 1887 C CA . ALA A 1 248 ? -4.013 19.298 19.303 1.00 98.12 248 ALA A CA 1
ATOM 1888 C C . ALA A 1 248 ? -5.402 19.358 18.646 1.00 98.12 248 ALA A C 1
ATOM 1890 O O . ALA A 1 248 ? -6.410 19.142 19.320 1.00 98.12 248 ALA A O 1
ATOM 1891 N N . LEU A 1 249 ? -5.468 19.568 17.326 1.00 98.19 249 LEU A N 1
ATOM 1892 C CA . LEU A 1 249 ? -6.715 19.534 16.559 1.00 98.19 249 LEU A CA 1
ATOM 1893 C C . LEU A 1 249 ? -7.374 18.152 16.621 1.00 98.19 249 LEU A C 1
ATOM 1895 O O . LEU A 1 249 ? -8.583 18.055 16.821 1.00 98.19 249 LEU A O 1
ATOM 1899 N N . MET A 1 250 ? -6.595 17.077 16.492 1.00 98.06 250 MET A N 1
ATOM 1900 C CA . MET A 1 250 ? -7.094 15.703 16.596 1.00 98.06 250 MET A CA 1
ATOM 1901 C C . MET A 1 250 ? -7.611 15.384 18.003 1.00 98.06 250 MET A C 1
ATOM 1903 O O . MET A 1 250 ? -8.660 14.752 18.152 1.00 98.06 250 MET A O 1
ATOM 1907 N N . PHE A 1 251 ? -6.939 15.882 19.042 1.00 97.75 251 PHE A N 1
ATOM 1908 C CA . PHE A 1 251 ? -7.408 15.776 20.422 1.00 97.75 251 PHE A CA 1
ATOM 1909 C C . PHE A 1 251 ? -8.696 16.582 20.662 1.00 97.75 251 PHE A C 1
ATOM 1911 O O . PHE A 1 251 ? -9.652 16.068 21.250 1.00 97.75 251 PHE A O 1
ATOM 1918 N N . ALA A 1 252 ? -8.776 17.812 20.148 1.00 97.62 252 ALA A N 1
ATOM 1919 C CA . ALA A 1 252 ? -9.990 18.622 20.196 1.00 97.62 252 ALA A CA 1
ATOM 1920 C C . ALA A 1 252 ? -11.145 17.930 19.456 1.00 97.62 252 ALA A C 1
ATOM 1922 O O . ALA A 1 252 ? -12.257 17.838 19.979 1.00 97.62 252 ALA A O 1
ATOM 1923 N N . PHE A 1 253 ? -10.883 17.352 18.282 1.00 96.19 253 PHE A N 1
ATOM 1924 C CA . PHE A 1 253 ? -11.876 16.594 17.528 1.00 96.19 253 PHE A CA 1
ATOM 1925 C C . PHE A 1 253 ? -12.342 15.348 18.290 1.00 96.19 253 PHE A C 1
ATOM 1927 O O . PHE A 1 253 ? -13.545 15.089 18.365 1.00 96.19 253 PHE A O 1
ATOM 1934 N N . TRP A 1 254 ? -11.432 14.625 18.951 1.00 97.06 254 TRP A N 1
ATOM 1935 C CA . TRP A 1 254 ? -11.787 13.526 19.851 1.00 97.06 254 TRP A CA 1
ATOM 1936 C C . TRP A 1 254 ? -12.737 13.977 20.973 1.00 97.06 254 TRP A C 1
ATOM 1938 O O . TRP A 1 254 ? -13.741 13.297 21.218 1.00 97.06 254 TRP A O 1
ATOM 1948 N N . LEU A 1 255 ? -12.475 15.127 21.614 1.00 96.88 255 LEU A N 1
ATOM 1949 C CA . LEU A 1 255 ? -13.349 15.720 22.637 1.00 96.88 255 LEU A CA 1
ATOM 1950 C C . LEU A 1 255 ? -14.730 16.086 22.075 1.00 96.88 255 LEU A C 1
ATOM 1952 O O . LEU A 1 255 ? -15.749 15.734 22.677 1.00 96.88 255 LEU A O 1
ATOM 1956 N N . LEU A 1 256 ? -14.781 16.733 20.906 1.00 95.44 256 LEU A N 1
ATOM 1957 C CA . LEU A 1 256 ? -16.030 17.098 20.229 1.00 95.44 256 LEU A CA 1
ATOM 1958 C C . LEU A 1 256 ? -16.860 15.857 19.889 1.00 95.44 256 LEU A C 1
ATOM 1960 O O . LEU A 1 256 ? -18.054 15.807 20.193 1.00 95.44 256 LEU A O 1
ATOM 1964 N N . LEU A 1 257 ? -16.233 14.806 19.356 1.00 95.12 257 LEU A N 1
ATOM 1965 C CA . LEU A 1 257 ? -16.903 13.544 19.039 1.00 95.12 257 LEU A CA 1
ATOM 1966 C C . LEU A 1 257 ? -17.450 12.824 20.286 1.00 95.12 257 LEU A C 1
ATOM 1968 O O . LEU A 1 257 ? -18.378 12.018 20.164 1.00 95.12 257 LEU A O 1
ATOM 1972 N N . ARG A 1 258 ? -16.964 13.126 21.506 1.00 94.00 258 ARG A N 1
ATOM 1973 C CA . ARG A 1 258 ? -17.610 12.636 22.744 1.00 94.00 258 ARG A CA 1
ATOM 1974 C C . ARG A 1 258 ? -19.020 13.202 22.904 1.00 94.00 258 ARG A C 1
ATOM 1976 O O . ARG A 1 258 ? -19.869 12.502 23.444 1.00 94.00 258 ARG A O 1
ATOM 1983 N N . ARG A 1 259 ? -19.285 14.413 22.404 1.00 93.69 259 ARG A N 1
ATOM 1984 C CA . ARG A 1 259 ? -20.586 15.102 22.492 1.00 93.69 259 ARG A CA 1
ATOM 1985 C C . ARG A 1 259 ? -21.523 14.794 21.315 1.00 93.69 259 ARG A C 1
ATOM 1987 O O . ARG A 1 259 ? -22.719 15.044 21.404 1.00 93.69 259 ARG A O 1
ATOM 1994 N N . VAL A 1 260 ? -21.008 14.238 20.218 1.00 92.75 260 VAL A N 1
ATOM 1995 C CA . VAL A 1 260 ? -21.792 13.923 19.009 1.00 92.75 260 VAL A CA 1
ATOM 1996 C C . VAL A 1 260 ? -22.478 12.562 19.147 1.00 92.75 260 VAL A C 1
ATOM 1998 O O . VAL A 1 260 ? -21.803 11.548 19.299 1.00 92.75 260 VAL A O 1
ATOM 2001 N N . GLY A 1 261 ? -23.813 12.527 19.075 1.00 93.12 261 GLY A N 1
ATOM 2002 C CA . GLY A 1 261 ? -24.602 11.287 19.048 1.00 93.12 261 GLY A CA 1
ATOM 2003 C C . GLY A 1 261 ? -24.478 10.504 17.730 1.00 93.12 261 GLY A C 1
ATOM 2004 O O . GLY A 1 261 ? -24.072 11.057 16.707 1.00 93.12 261 GLY A O 1
ATOM 2005 N N . GLN A 1 262 ? -24.862 9.222 17.751 1.00 94.00 262 GLN A N 1
ATOM 2006 C CA . GLN A 1 262 ? -24.767 8.307 16.602 1.00 94.00 262 GLN A CA 1
ATOM 2007 C C . GLN A 1 262 ? -25.507 8.838 15.362 1.00 94.00 262 GLN A C 1
ATOM 2009 O O . GLN A 1 262 ? -24.946 8.837 14.269 1.00 94.00 262 GLN A O 1
ATOM 2014 N N . ASP A 1 263 ? -26.722 9.365 15.527 1.00 94.06 263 ASP A N 1
ATOM 2015 C CA . ASP A 1 263 ? -27.522 9.871 14.402 1.00 94.06 263 ASP A CA 1
ATOM 2016 C C . ASP A 1 263 ? -26.864 11.064 13.717 1.00 94.06 263 ASP A C 1
ATOM 2018 O O . ASP A 1 263 ? -26.847 11.167 12.491 1.00 94.06 263 ASP A O 1
ATOM 2022 N N . ARG A 1 264 ? -26.280 11.973 14.508 1.00 93.81 264 ARG A N 1
ATOM 2023 C CA . ARG A 1 264 ? -25.549 13.122 13.972 1.00 93.81 264 ARG A CA 1
ATOM 2024 C C . ARG A 1 264 ? -24.284 12.663 13.250 1.00 93.81 264 ARG A C 1
ATOM 2026 O O . ARG A 1 264 ? -24.001 13.179 12.175 1.00 93.81 264 ARG A O 1
ATOM 2033 N N . LEU A 1 265 ? -23.567 11.674 13.789 1.00 93.69 265 LEU A N 1
ATOM 2034 C CA . LEU A 1 265 ? -22.401 11.094 13.123 1.00 93.69 265 LEU A CA 1
ATOM 2035 C C . LEU A 1 265 ? -22.779 10.469 11.771 1.00 93.69 265 LEU A C 1
ATOM 2037 O O . LEU A 1 265 ? -22.120 10.733 10.770 1.00 93.69 265 LEU A O 1
ATOM 2041 N N . LEU A 1 266 ? -23.877 9.713 11.705 1.00 94.81 266 LEU A N 1
ATOM 2042 C CA . LEU A 1 266 ? -24.366 9.127 10.454 1.00 94.81 266 LEU A CA 1
ATOM 2043 C C . LEU A 1 266 ? -24.741 10.188 9.411 1.00 94.81 266 LEU A C 1
ATOM 2045 O O . LEU A 1 266 ? -24.452 9.999 8.229 1.00 94.81 266 LEU A O 1
ATOM 2049 N N . ARG A 1 267 ? -25.309 11.329 9.831 1.00 95.19 267 ARG A N 1
ATOM 2050 C CA . ARG A 1 267 ? -25.586 12.466 8.932 1.00 95.19 267 ARG A CA 1
ATOM 2051 C C . ARG A 1 267 ? -24.316 13.076 8.334 1.00 95.19 267 ARG A C 1
ATOM 2053 O O . ARG A 1 267 ? -24.391 13.606 7.232 1.00 95.19 267 ARG A O 1
ATOM 2060 N N . LEU A 1 268 ? -23.161 12.960 9.000 1.00 93.75 268 LEU A N 1
ATOM 2061 C CA . LEU A 1 268 ? -21.871 13.435 8.479 1.00 93.75 268 LEU A CA 1
ATOM 2062 C C . LEU A 1 268 ? -21.285 12.534 7.382 1.00 93.75 268 LEU A C 1
ATOM 2064 O O . LEU A 1 268 ? -20.388 12.962 6.659 1.00 93.75 268 LEU A O 1
ATOM 2068 N N . ARG A 1 269 ? -21.815 11.320 7.186 1.00 94.69 269 ARG A N 1
ATOM 2069 C CA . ARG A 1 269 ? -21.330 10.401 6.147 1.00 94.69 269 ARG A CA 1
ATOM 2070 C C . ARG A 1 269 ? -21.464 10.982 4.741 1.00 94.69 269 ARG A C 1
ATOM 2072 O O . ARG A 1 269 ? -20.523 10.904 3.959 1.00 94.69 269 ARG A O 1
ATOM 2079 N N . ARG A 1 270 ? -22.636 11.534 4.406 1.00 95.44 270 ARG A N 1
ATOM 2080 C CA . ARG A 1 270 ? -22.906 12.125 3.084 1.00 95.44 270 ARG A CA 1
ATOM 2081 C C . ARG A 1 270 ? -22.029 13.354 2.797 1.00 95.44 270 ARG A C 1
ATOM 2083 O O . ARG A 1 270 ? -21.386 13.338 1.753 1.00 95.44 270 ARG A O 1
ATOM 2090 N N . PRO A 1 271 ? -21.944 14.380 3.669 1.00 96.44 271 PRO A N 1
ATOM 2091 C CA . PRO A 1 271 ? -21.075 15.526 3.415 1.00 96.44 271 PRO A CA 1
ATOM 2092 C C . PRO A 1 271 ? -19.600 15.127 3.370 1.00 96.44 271 PRO A C 1
ATOM 2094 O O . PRO A 1 271 ? -18.890 15.626 2.509 1.00 96.44 271 PRO A O 1
ATOM 2097 N N . TYR A 1 272 ? -19.146 14.181 4.200 1.00 95.62 272 TYR A N 1
ATOM 2098 C CA . TYR A 1 272 ? -17.777 13.669 4.108 1.00 95.62 272 TYR A CA 1
ATOM 2099 C C . TYR A 1 272 ? -17.487 13.058 2.728 1.00 95.62 272 TYR A C 1
ATOM 2101 O O . TYR A 1 272 ? -16.497 13.407 2.095 1.00 95.62 272 TYR A O 1
ATOM 2109 N N . TRP A 1 273 ? -18.389 12.212 2.216 1.00 95.19 273 TRP A N 1
ATOM 2110 C CA . TRP A 1 273 ? -18.276 11.664 0.860 1.00 95.19 273 TRP A CA 1
ATOM 2111 C C . TRP A 1 273 ? -18.275 12.739 -0.230 1.00 95.19 273 TRP A C 1
ATOM 2113 O O . TRP A 1 273 ? -17.474 12.650 -1.155 1.00 95.19 273 TRP A O 1
ATOM 2123 N N . ILE A 1 274 ? -19.143 13.749 -0.124 1.00 96.50 274 ILE A N 1
ATOM 2124 C CA . ILE A 1 274 ? -19.187 14.866 -1.078 1.00 96.50 274 ILE A CA 1
ATOM 2125 C C . ILE A 1 274 ? -17.854 15.619 -1.064 1.00 96.50 274 ILE A C 1
ATOM 2127 O O . ILE A 1 274 ? -17.283 15.838 -2.124 1.00 96.50 274 ILE A O 1
ATOM 2131 N N . VAL A 1 275 ? -17.324 15.950 0.118 1.00 96.94 275 VAL A N 1
ATOM 2132 C CA . VAL A 1 275 ? -16.025 16.627 0.256 1.00 96.94 275 VAL A CA 1
ATOM 2133 C C . VAL A 1 275 ? -14.909 15.809 -0.387 1.00 96.94 275 VAL A C 1
ATOM 2135 O O . VAL A 1 275 ? -14.105 16.377 -1.116 1.00 96.94 275 VAL A O 1
ATOM 2138 N N . LEU A 1 276 ? -14.876 14.489 -0.178 1.00 95.81 276 LEU A N 1
ATOM 2139 C CA . LEU A 1 276 ? -13.869 13.628 -0.803 1.00 95.81 276 LEU A CA 1
ATOM 2140 C C . LEU A 1 276 ? -13.957 13.630 -2.332 1.00 95.81 276 LEU A C 1
ATOM 2142 O O . LEU A 1 276 ? -12.939 13.809 -2.996 1.00 95.81 276 LEU A O 1
ATOM 2146 N N . VAL A 1 277 ? -15.155 13.442 -2.893 1.00 96.19 277 VAL A N 1
ATOM 2147 C CA . VAL A 1 277 ? -15.351 13.414 -4.353 1.00 96.19 277 VAL A CA 1
ATOM 2148 C C . VAL A 1 277 ? -15.024 14.774 -4.966 1.00 96.19 277 VAL A C 1
ATOM 2150 O O . VAL A 1 277 ? -14.311 14.832 -5.966 1.00 96.19 277 VAL A O 1
ATOM 2153 N N . SER A 1 278 ? -15.473 15.865 -4.343 1.00 97.38 278 SER A N 1
ATOM 2154 C CA . SER A 1 278 ? -15.157 17.223 -4.786 1.00 97.38 278 SER A CA 1
ATOM 2155 C C . SER A 1 278 ? -13.659 17.509 -4.709 1.00 97.38 278 SER A C 1
ATOM 2157 O O . SER A 1 278 ? -13.098 18.030 -5.665 1.00 97.38 278 SER A O 1
ATOM 2159 N N . ALA A 1 279 ? -12.985 17.133 -3.618 1.00 96.56 279 ALA A N 1
ATOM 2160 C CA . ALA A 1 279 ? -11.541 17.312 -3.479 1.00 96.56 279 ALA A CA 1
ATOM 2161 C C . ALA A 1 279 ? -10.761 16.504 -4.526 1.00 96.56 279 ALA A C 1
ATOM 2163 O O . ALA A 1 279 ? -9.809 17.022 -5.104 1.00 96.56 279 ALA A O 1
ATOM 2164 N N . ALA A 1 280 ? -11.184 15.270 -4.817 1.00 95.69 280 ALA A N 1
ATOM 2165 C CA . ALA A 1 280 ? -10.577 14.453 -5.864 1.00 95.69 280 ALA A CA 1
ATOM 2166 C C . ALA A 1 280 ? -10.769 15.080 -7.255 1.00 95.69 280 ALA A C 1
ATOM 2168 O O . ALA A 1 280 ? -9.800 15.224 -7.997 1.00 95.69 280 ALA A O 1
ATOM 2169 N N . ALA A 1 281 ? -11.990 15.509 -7.591 1.00 96.94 281 ALA A N 1
ATOM 2170 C CA . ALA A 1 281 ? -12.288 16.153 -8.869 1.00 96.94 281 ALA A CA 1
ATOM 2171 C C . ALA A 1 281 ? -11.505 17.465 -9.049 1.00 96.94 281 ALA A C 1
ATOM 2173 O O . ALA A 1 281 ? -10.897 17.682 -10.096 1.00 96.94 281 ALA A O 1
ATOM 2174 N N . LEU A 1 282 ? -11.460 18.306 -8.011 1.00 97.50 282 LEU A N 1
ATOM 2175 C CA . LEU A 1 282 ? -10.683 19.547 -8.006 1.00 97.50 282 LEU A CA 1
ATOM 2176 C C . LEU A 1 282 ? -9.178 19.281 -8.093 1.00 97.50 282 LEU A C 1
ATOM 2178 O O . LEU A 1 282 ? -8.483 19.996 -8.805 1.00 97.50 282 LEU A O 1
ATOM 2182 N N . GLY A 1 283 ? -8.674 18.249 -7.413 1.00 95.44 283 GLY A N 1
ATOM 2183 C CA . GLY A 1 283 ? -7.272 17.841 -7.492 1.00 95.44 283 GLY A CA 1
ATOM 2184 C C . GLY A 1 283 ? -6.876 17.393 -8.898 1.00 95.44 283 GLY A C 1
ATOM 2185 O O . GLY A 1 283 ? -5.859 17.844 -9.418 1.00 95.44 283 GLY A O 1
ATOM 2186 N N . VAL A 1 284 ? -7.704 16.569 -9.551 1.00 95.69 284 VAL A N 1
ATOM 2187 C CA . VAL A 1 284 ? -7.489 16.153 -10.948 1.00 95.69 284 VAL A CA 1
ATOM 2188 C C . VAL A 1 284 ? -7.536 17.357 -11.886 1.00 95.69 284 VAL A C 1
ATOM 2190 O O . VAL A 1 284 ? -6.634 17.520 -12.704 1.00 95.69 284 VAL A O 1
ATOM 2193 N N . LEU A 1 285 ? -8.538 18.230 -11.744 1.00 96.75 285 LEU A N 1
ATOM 2194 C CA . LEU A 1 285 ? -8.639 19.450 -12.544 1.00 96.75 285 LEU A CA 1
ATOM 2195 C C . LEU A 1 285 ? -7.403 20.341 -12.364 1.00 96.75 285 LEU A C 1
ATOM 2197 O O . LEU A 1 285 ? -6.839 20.808 -13.349 1.00 96.75 285 LEU A O 1
ATOM 2201 N N . ALA A 1 286 ? -6.949 20.537 -11.125 1.00 95.25 286 ALA A N 1
ATOM 2202 C CA . ALA A 1 286 ? -5.746 21.303 -10.829 1.00 95.25 286 ALA A CA 1
ATOM 2203 C C . ALA A 1 286 ? -4.503 20.680 -11.480 1.00 95.25 286 ALA A C 1
ATOM 2205 O O . ALA A 1 286 ? -3.733 21.401 -12.106 1.00 95.25 286 ALA A O 1
ATOM 2206 N N . LEU A 1 287 ? -4.324 19.356 -11.402 1.00 94.81 287 LEU A N 1
ATOM 2207 C CA . LEU A 1 287 ? -3.211 18.662 -12.061 1.00 94.81 287 LEU A CA 1
ATOM 2208 C C . LEU A 1 287 ? -3.248 18.832 -13.586 1.00 94.81 287 LEU A C 1
ATOM 2210 O O . LEU A 1 287 ? -2.208 19.100 -14.188 1.00 94.81 287 LEU A O 1
ATOM 2214 N N . VAL A 1 288 ? -4.427 18.728 -14.208 1.00 96.06 288 VAL A N 1
ATOM 2215 C CA . VAL A 1 288 ? -4.596 18.948 -15.653 1.00 96.06 288 VAL A CA 1
ATOM 2216 C C . VAL A 1 288 ? -4.243 20.384 -16.024 1.00 96.06 288 VAL A C 1
ATOM 2218 O O . VAL A 1 288 ? -3.427 20.597 -16.917 1.00 96.06 288 VAL A O 1
ATOM 2221 N N . LEU A 1 289 ? -4.810 21.373 -15.329 1.00 96.62 289 LEU A N 1
ATOM 2222 C CA . LEU A 1 289 ? -4.565 22.789 -15.606 1.00 96.62 289 LEU A CA 1
ATOM 2223 C C . LEU A 1 289 ? -3.098 23.161 -15.399 1.00 96.62 289 LEU A C 1
ATOM 2225 O O . LEU A 1 289 ? -2.521 23.845 -16.242 1.00 96.62 289 LEU A O 1
ATOM 2229 N N . LEU A 1 290 ? -2.475 22.672 -14.322 1.00 96.12 290 LEU A N 1
ATOM 2230 C CA . LEU A 1 290 ? -1.055 22.881 -14.071 1.00 96.12 290 LEU A CA 1
ATOM 2231 C C . LEU A 1 290 ? -0.222 22.333 -15.224 1.00 96.12 290 LEU A C 1
ATOM 2233 O O . LEU A 1 290 ? 0.622 23.063 -15.718 1.00 96.12 290 LEU A O 1
ATOM 2237 N N . ASN A 1 291 ? -0.486 21.126 -15.724 1.00 95.88 291 ASN A N 1
ATOM 2238 C CA . ASN A 1 291 ? 0.304 20.517 -16.802 1.00 95.88 291 ASN A CA 1
ATOM 2239 C C . ASN A 1 291 ? -0.102 20.934 -18.228 1.00 95.88 291 ASN A C 1
ATOM 2241 O O . ASN A 1 291 ? 0.495 20.448 -19.183 1.00 95.88 291 ASN A O 1
ATOM 2245 N N . THR A 1 292 ? -1.079 21.833 -18.387 1.00 95.00 292 THR A N 1
ATOM 2246 C CA . THR A 1 292 ? -1.531 22.330 -19.698 1.00 95.00 292 THR A CA 1
ATOM 2247 C C . THR A 1 292 ? -1.529 23.860 -19.743 1.00 95.00 292 THR A C 1
ATOM 2249 O O . THR A 1 292 ? -0.530 24.461 -20.127 1.00 95.00 292 THR A O 1
ATOM 2252 N N . ALA A 1 293 ? -2.611 24.507 -19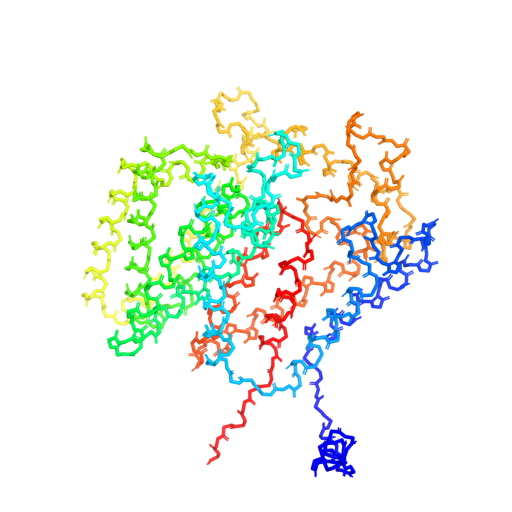.304 1.00 96.44 293 ALA A N 1
ATOM 2253 C CA . ALA A 1 293 ? -2.789 25.959 -19.354 1.00 96.44 293 ALA A CA 1
ATOM 2254 C C . ALA A 1 293 ? -1.761 26.734 -18.508 1.00 96.44 293 ALA A C 1
ATOM 2256 O O . ALA A 1 293 ? -1.379 27.846 -18.859 1.00 96.44 293 ALA A O 1
ATOM 2257 N N . PHE A 1 294 ? -1.284 26.140 -17.412 1.00 94.88 294 PHE A N 1
ATOM 2258 C CA . PHE A 1 294 ? -0.321 26.744 -16.487 1.00 94.88 294 PHE A CA 1
ATOM 2259 C C . PHE A 1 294 ? 1.017 25.986 -16.464 1.00 94.88 294 PHE A C 1
ATOM 2261 O O . PHE A 1 294 ? 1.676 25.867 -15.420 1.00 94.88 294 PHE A O 1
ATOM 2268 N N . ALA A 1 295 ? 1.444 25.489 -17.632 1.00 92.69 295 ALA A N 1
ATOM 2269 C CA . ALA A 1 295 ? 2.681 24.723 -17.805 1.00 92.69 295 ALA A CA 1
ATOM 2270 C C . ALA A 1 295 ? 3.937 25.438 -17.259 1.00 92.69 295 ALA A C 1
ATOM 2272 O O . ALA A 1 295 ? 4.865 24.791 -16.779 1.00 92.69 295 ALA A O 1
ATOM 2273 N N . HIS A 1 296 ? 3.940 26.774 -17.259 1.00 92.69 296 HIS A N 1
ATOM 2274 C CA . HIS A 1 296 ? 5.068 27.605 -16.820 1.00 92.69 296 HIS A CA 1
ATOM 2275 C C . HIS A 1 296 ? 4.913 28.193 -15.409 1.00 92.69 296 HIS A C 1
ATOM 2277 O O . HIS A 1 296 ? 5.744 28.992 -14.984 1.00 92.69 296 HIS A O 1
ATOM 2283 N N . ALA A 1 297 ? 3.864 27.822 -14.665 1.00 93.81 297 ALA A N 1
ATOM 2284 C CA . ALA A 1 297 ? 3.668 28.328 -13.309 1.00 93.81 297 ALA A CA 1
ATOM 2285 C C . ALA A 1 297 ? 4.850 27.953 -12.385 1.00 93.81 297 ALA A C 1
ATOM 2287 O O . ALA A 1 297 ? 5.282 26.789 -12.397 1.00 93.81 297 ALA A O 1
ATOM 2288 N N . PRO A 1 298 ? 5.355 28.892 -11.557 1.00 94.25 298 PRO A N 1
ATOM 2289 C CA . PRO A 1 298 ? 6.470 28.644 -10.650 1.00 94.25 298 PRO A CA 1
ATOM 2290 C C . PRO A 1 298 ? 6.005 27.832 -9.432 1.00 94.25 298 PRO A C 1
ATOM 2292 O O . PRO A 1 298 ? 5.478 28.371 -8.464 1.00 94.25 298 PRO A O 1
ATOM 2295 N N . LEU A 1 299 ? 6.202 26.512 -9.476 1.00 91.19 299 LEU A N 1
ATOM 2296 C CA . LEU A 1 299 ? 5.748 25.586 -8.424 1.00 91.19 299 LEU A CA 1
ATOM 2297 C C . LEU A 1 299 ? 6.792 25.323 -7.321 1.00 91.19 299 LEU A C 1
ATOM 2299 O O . LEU A 1 299 ? 6.484 24.660 -6.328 1.00 91.19 299 LEU A O 1
ATOM 2303 N N . GLY A 1 300 ? 8.027 25.811 -7.480 1.00 90.56 300 GLY A N 1
ATOM 2304 C CA . GLY A 1 300 ? 9.120 25.586 -6.529 1.00 90.56 300 GLY A CA 1
ATOM 2305 C C . GLY A 1 300 ? 9.294 24.101 -6.184 1.00 90.56 300 GLY A C 1
ATOM 2306 O O . GLY A 1 300 ? 9.253 23.236 -7.058 1.00 90.56 300 GLY A O 1
ATOM 2307 N N . THR A 1 301 ? 9.420 23.784 -4.892 1.00 85.62 301 THR A N 1
ATOM 2308 C CA . THR A 1 301 ? 9.569 22.402 -4.398 1.00 85.62 301 THR A CA 1
ATOM 2309 C C . THR A 1 301 ? 8.413 21.480 -4.802 1.00 85.62 301 THR A C 1
ATOM 2311 O O . THR A 1 301 ? 8.639 20.279 -4.948 1.00 85.62 301 THR A O 1
ATOM 2314 N N . PHE A 1 302 ? 7.204 22.014 -5.023 1.00 88.56 302 PHE A N 1
ATOM 2315 C CA . PHE A 1 302 ? 6.026 21.231 -5.410 1.00 88.56 302 PHE A CA 1
ATOM 2316 C C . PHE A 1 302 ? 6.033 20.795 -6.878 1.00 88.56 302 PHE A C 1
ATOM 2318 O O . PHE A 1 302 ? 5.258 19.907 -7.237 1.00 88.56 302 PHE A O 1
ATOM 2325 N N . ALA A 1 303 ? 6.920 21.352 -7.714 1.00 90.69 303 ALA A N 1
ATOM 2326 C CA . ALA A 1 303 ? 7.061 20.937 -9.110 1.00 90.69 303 ALA A CA 1
ATOM 2327 C C . ALA A 1 303 ? 7.268 19.418 -9.221 1.00 90.69 303 ALA A C 1
ATOM 2329 O O . ALA A 1 303 ? 6.569 18.771 -9.988 1.00 90.69 303 ALA A O 1
ATOM 2330 N N . ARG A 1 304 ? 8.101 18.823 -8.353 1.00 89.25 304 ARG A N 1
ATOM 2331 C CA . ARG A 1 304 ? 8.386 17.374 -8.344 1.00 89.25 304 ARG A CA 1
ATOM 2332 C C . ARG A 1 304 ? 7.154 16.471 -8.172 1.00 89.25 304 ARG A C 1
ATOM 2334 O O . ARG A 1 304 ? 7.223 15.290 -8.488 1.00 89.25 304 ARG A O 1
ATOM 2341 N N . TYR A 1 305 ? 6.061 17.010 -7.624 1.00 90.50 305 TYR A N 1
ATOM 2342 C CA . TYR A 1 305 ? 4.814 16.285 -7.375 1.00 90.50 305 TYR A CA 1
ATOM 2343 C C . TYR A 1 305 ? 3.733 16.635 -8.397 1.00 90.50 305 TYR A C 1
ATOM 2345 O O . TYR A 1 305 ? 2.968 15.764 -8.802 1.00 90.50 305 TYR A O 1
ATOM 2353 N N . LEU A 1 306 ? 3.667 17.902 -8.811 1.00 93.19 306 LEU A N 1
ATOM 2354 C CA . LEU A 1 306 ? 2.562 18.445 -9.603 1.00 93.19 306 LEU A CA 1
ATOM 2355 C C . LEU A 1 306 ? 2.892 18.614 -11.095 1.00 93.19 306 LEU A C 1
ATOM 2357 O O . LEU A 1 306 ? 1.967 18.782 -11.885 1.00 93.19 306 LEU A O 1
ATOM 2361 N N . ARG A 1 307 ? 4.175 18.588 -11.485 1.00 93.06 307 ARG A N 1
ATOM 2362 C CA . ARG A 1 307 ? 4.654 18.753 -12.867 1.00 93.06 307 ARG A CA 1
ATOM 2363 C C . ARG A 1 307 ? 5.063 17.403 -13.445 1.00 93.06 307 ARG A C 1
ATOM 2365 O O . ARG A 1 307 ? 6.024 16.811 -12.975 1.00 93.06 307 ARG A O 1
ATOM 2372 N N . PHE A 1 308 ? 4.339 16.912 -14.442 1.00 92.75 308 PHE A N 1
ATOM 2373 C CA . PHE A 1 308 ? 4.594 15.602 -15.033 1.00 92.75 308 PHE A CA 1
ATOM 2374 C C . PHE A 1 308 ? 5.553 15.770 -16.214 1.00 92.75 308 PHE A C 1
ATOM 2376 O O . PHE A 1 308 ? 5.146 16.126 -17.318 1.00 92.75 308 PHE A O 1
ATOM 2383 N N . ASP A 1 309 ? 6.836 15.537 -15.955 1.00 91.75 309 ASP A N 1
ATOM 2384 C CA . ASP A 1 309 ? 7.919 15.514 -16.937 1.00 91.75 309 ASP A CA 1
ATOM 2385 C C . ASP A 1 309 ? 8.674 14.171 -16.880 1.00 91.75 309 ASP A C 1
ATOM 2387 O O . ASP A 1 309 ? 8.261 13.244 -16.182 1.00 91.75 309 ASP A O 1
ATOM 2391 N N . ALA A 1 310 ? 9.769 14.041 -17.634 1.00 92.19 310 ALA A N 1
ATOM 2392 C CA . ALA A 1 310 ? 10.576 12.821 -17.666 1.00 92.19 310 ALA A CA 1
ATOM 2393 C C . ALA A 1 310 ? 11.150 12.429 -16.286 1.00 92.19 310 ALA A C 1
ATOM 2395 O O . ALA A 1 310 ? 11.211 11.240 -15.977 1.00 92.19 310 ALA A O 1
ATOM 2396 N N . GLY A 1 311 ? 11.508 13.406 -15.446 1.00 91.31 311 GLY A N 1
ATOM 2397 C CA . GLY A 1 311 ? 12.086 13.191 -14.115 1.00 91.31 311 GLY A CA 1
ATOM 2398 C C . GLY A 1 311 ? 11.048 13.046 -12.997 1.00 91.31 311 GLY A C 1
ATOM 2399 O O . GLY A 1 311 ? 11.412 12.844 -11.833 1.00 91.31 311 GLY A O 1
ATOM 2400 N N . TRP A 1 312 ? 9.751 13.155 -13.312 1.00 94.12 312 TRP A N 1
ATOM 2401 C CA . TRP A 1 312 ? 8.686 13.127 -12.312 1.00 94.12 312 TRP A CA 1
ATOM 2402 C C . TRP A 1 312 ? 8.717 11.854 -11.469 1.00 94.12 312 TRP A C 1
ATOM 2404 O O . TRP A 1 312 ? 8.879 10.748 -11.987 1.00 94.12 312 TRP A O 1
ATOM 2414 N N . GLY A 1 313 ? 8.514 12.026 -10.159 1.00 90.12 313 GLY A N 1
ATOM 2415 C CA . GLY A 1 313 ? 8.441 10.925 -9.209 1.00 90.12 313 GLY A CA 1
ATOM 2416 C C . GLY A 1 313 ? 9.687 10.047 -9.239 1.00 90.12 313 GLY A C 1
ATOM 2417 O O . GLY A 1 313 ? 9.536 8.839 -9.333 1.00 90.12 313 GLY A O 1
ATOM 2418 N N . THR A 1 314 ? 10.893 10.622 -9.201 1.00 89.69 314 THR A N 1
ATOM 2419 C CA . THR A 1 314 ? 12.161 9.865 -9.292 1.00 89.69 314 THR A CA 1
ATOM 2420 C C . THR A 1 314 ? 12.226 9.058 -10.593 1.00 89.69 314 THR A C 1
ATOM 2422 O O . THR A 1 314 ? 12.233 7.830 -10.573 1.00 89.69 314 THR A O 1
ATOM 2425 N N . ASP A 1 315 ? 12.172 9.770 -11.721 1.00 93.25 315 ASP A N 1
ATOM 2426 C CA . ASP A 1 315 ? 12.286 9.226 -13.085 1.00 93.25 315 ASP A CA 1
ATOM 2427 C C . ASP A 1 315 ? 11.144 8.289 -13.525 1.00 93.25 315 ASP A C 1
ATOM 2429 O O . ASP A 1 315 ? 11.175 7.703 -14.611 1.00 93.25 315 ASP A O 1
ATOM 2433 N N . ARG A 1 316 ? 10.065 8.189 -12.736 1.00 94.06 316 ARG A N 1
ATOM 2434 C CA . ARG A 1 316 ? 8.853 7.441 -13.107 1.00 94.06 316 ARG A CA 1
ATOM 2435 C C . ARG A 1 316 ? 8.235 7.965 -14.400 1.00 94.06 316 ARG A C 1
ATOM 2437 O O . ARG A 1 316 ? 7.705 7.166 -15.162 1.00 94.06 316 ARG A O 1
ATOM 2444 N N . GLY A 1 317 ? 8.333 9.264 -14.688 1.00 95.00 317 GLY A N 1
ATOM 2445 C CA . GLY A 1 317 ? 7.847 9.844 -15.944 1.00 95.00 317 GLY A CA 1
ATOM 2446 C C . GLY A 1 317 ? 8.455 9.186 -17.188 1.00 95.00 317 GLY A C 1
ATOM 2447 O O . GLY A 1 317 ? 7.725 8.703 -18.059 1.00 95.00 317 GLY A O 1
ATOM 2448 N N . GLN A 1 318 ? 9.787 9.098 -17.257 1.00 95.06 318 GLN A N 1
ATOM 2449 C CA . GLN A 1 318 ? 10.471 8.429 -18.365 1.00 95.06 318 GLN A CA 1
ATOM 2450 C C . GLN A 1 318 ? 10.295 6.907 -18.342 1.00 95.06 318 GLN A C 1
ATOM 2452 O O . GLN A 1 318 ? 10.079 6.315 -19.401 1.00 95.06 318 GLN A O 1
ATOM 2457 N N . ILE A 1 319 ? 10.303 6.281 -17.157 1.00 96.38 319 ILE A N 1
ATOM 2458 C CA . ILE A 1 319 ? 10.078 4.835 -17.006 1.00 96.38 319 ILE A CA 1
ATOM 2459 C C . ILE A 1 319 ? 8.694 4.464 -17.547 1.00 96.38 319 ILE A C 1
ATOM 2461 O O . ILE A 1 319 ? 8.566 3.552 -18.360 1.00 96.38 319 ILE A O 1
ATOM 2465 N N . TRP A 1 320 ? 7.645 5.188 -17.156 1.00 97.00 320 TRP A N 1
ATOM 2466 C CA . TRP A 1 320 ? 6.278 4.914 -17.600 1.00 97.00 320 TRP A CA 1
ATOM 2467 C C . TRP A 1 320 ? 6.111 5.178 -19.096 1.00 97.00 320 TRP A C 1
ATOM 2469 O O . TRP A 1 320 ? 5.463 4.390 -19.785 1.00 97.00 320 TRP A O 1
ATOM 2479 N N . ALA A 1 321 ? 6.739 6.231 -19.629 1.00 96.19 321 ALA A N 1
ATOM 2480 C CA . ALA A 1 321 ? 6.741 6.488 -21.065 1.00 96.19 321 ALA A CA 1
ATOM 2481 C C . ALA A 1 321 ? 7.425 5.355 -21.851 1.00 96.19 321 ALA A C 1
ATOM 2483 O O . ALA A 1 321 ? 6.925 4.958 -22.905 1.00 96.19 321 ALA A O 1
ATOM 2484 N N . PHE A 1 322 ? 8.539 4.820 -21.348 1.00 96.44 322 PHE A N 1
ATOM 2485 C CA . PHE A 1 322 ? 9.220 3.663 -21.929 1.00 96.44 322 PHE A CA 1
ATOM 2486 C C . PHE A 1 322 ? 8.342 2.407 -21.878 1.00 96.44 322 PHE A C 1
ATOM 2488 O O . PHE A 1 322 ? 8.092 1.794 -22.915 1.00 96.44 322 PHE A O 1
ATOM 2495 N N . VAL A 1 323 ? 7.794 2.083 -20.703 1.00 97.12 323 VAL A N 1
ATOM 2496 C CA . VAL A 1 323 ? 6.917 0.924 -20.472 1.00 97.12 323 VAL A CA 1
ATOM 2497 C C . VAL A 1 323 ? 5.708 0.938 -21.410 1.00 97.12 323 VAL A C 1
ATOM 2499 O O . VAL A 1 323 ? 5.395 -0.077 -22.030 1.00 97.12 323 VAL A O 1
ATOM 2502 N N . LEU A 1 324 ? 5.044 2.086 -21.571 1.00 97.50 324 LEU A N 1
ATOM 2503 C CA . LEU A 1 324 ? 3.877 2.212 -22.449 1.00 97.50 324 LEU A CA 1
ATOM 2504 C C . LEU A 1 324 ? 4.239 2.083 -23.935 1.00 97.50 324 LEU A C 1
ATOM 2506 O O . LEU A 1 324 ? 3.479 1.481 -24.694 1.00 97.50 324 LEU A O 1
ATOM 2510 N N . ARG A 1 325 ? 5.402 2.597 -24.363 1.00 96.88 325 ARG A N 1
ATOM 2511 C CA . ARG A 1 325 ? 5.896 2.399 -25.738 1.00 96.88 325 ARG A CA 1
ATOM 2512 C C . ARG A 1 325 ? 6.240 0.936 -25.998 1.00 96.88 325 ARG A C 1
ATOM 2514 O O . ARG A 1 325 ? 5.844 0.412 -27.036 1.00 96.88 325 ARG A O 1
ATOM 2521 N N . PHE A 1 326 ? 6.910 0.280 -25.050 1.00 95.75 326 PHE A N 1
ATOM 2522 C CA . PHE A 1 326 ? 7.225 -1.145 -25.130 1.00 95.75 326 PHE A CA 1
ATOM 2523 C C . PHE A 1 326 ? 5.952 -1.996 -25.202 1.00 95.75 326 PHE A C 1
ATOM 2525 O O . PHE A 1 326 ? 5.809 -2.824 -26.098 1.00 95.75 326 PHE A O 1
ATOM 2532 N N . PHE A 1 327 ? 4.969 -1.731 -24.337 1.00 96.88 327 PHE A N 1
ATOM 2533 C CA . PHE A 1 327 ? 3.663 -2.385 -24.416 1.00 96.88 327 PHE A CA 1
ATOM 2534 C C . PHE A 1 327 ? 2.982 -2.142 -25.775 1.00 96.88 327 PHE A C 1
ATOM 2536 O O . PHE A 1 327 ? 2.410 -3.055 -26.372 1.00 96.88 327 PHE A O 1
ATOM 2543 N N . GLY A 1 328 ? 3.089 -0.921 -26.308 1.00 97.38 328 GLY A N 1
ATOM 2544 C CA . GLY A 1 328 ? 2.597 -0.554 -27.634 1.00 97.38 328 GLY A CA 1
ATOM 2545 C C . GLY A 1 328 ? 3.211 -1.373 -28.774 1.00 97.38 328 GLY A C 1
ATOM 2546 O O . GLY A 1 328 ? 2.490 -1.697 -29.723 1.00 97.38 328 GLY A O 1
ATOM 2547 N N . SER A 1 329 ? 4.486 -1.764 -28.665 1.00 95.25 329 SER A N 1
ATOM 2548 C CA . SER A 1 329 ? 5.189 -2.575 -29.669 1.00 95.25 329 SER A CA 1
ATOM 2549 C C . SER A 1 329 ? 4.935 -4.082 -29.571 1.00 95.25 329 SER A C 1
ATOM 2551 O O . SER A 1 329 ? 5.304 -4.809 -30.489 1.00 95.25 329 SER A O 1
ATOM 2553 N N . LEU A 1 330 ? 4.306 -4.571 -28.496 1.00 95.25 330 LEU A N 1
ATOM 2554 C CA . LEU A 1 330 ? 3.986 -5.994 -28.352 1.00 95.25 330 LEU A CA 1
ATOM 2555 C C . LEU A 1 330 ? 2.980 -6.471 -29.411 1.00 95.25 330 LEU A C 1
ATOM 2557 O O . LEU A 1 330 ? 2.094 -5.722 -29.849 1.00 95.25 330 LEU A O 1
ATOM 2561 N N . SER A 1 331 ? 3.077 -7.755 -29.773 1.00 95.75 331 SER A N 1
ATOM 2562 C CA . SER A 1 331 ? 2.091 -8.408 -30.641 1.00 95.75 331 SER A CA 1
ATOM 2563 C C . SER A 1 331 ? 0.684 -8.376 -30.016 1.00 95.75 331 SER A C 1
ATOM 2565 O O . SER A 1 331 ? 0.556 -8.292 -28.790 1.00 95.75 331 SER A O 1
ATOM 2567 N N . PRO A 1 332 ? -0.400 -8.478 -30.812 1.00 96.50 332 PRO A N 1
ATOM 2568 C CA . PRO A 1 332 ? -1.761 -8.485 -30.273 1.00 96.50 332 PRO A CA 1
ATOM 2569 C C . PRO A 1 332 ? -1.978 -9.534 -29.174 1.00 96.50 332 PRO A C 1
ATOM 2571 O O . PRO A 1 332 ? -2.575 -9.225 -28.147 1.00 96.50 332 PRO A O 1
ATOM 2574 N N . LEU A 1 333 ? -1.432 -10.744 -29.337 1.00 96.00 333 LEU A N 1
ATOM 2575 C CA . LEU A 1 333 ? -1.543 -11.806 -28.333 1.00 96.00 333 LEU A CA 1
ATOM 2576 C C . LEU A 1 333 ? -0.802 -11.453 -27.033 1.00 96.00 333 LEU A C 1
ATOM 2578 O O . LEU A 1 333 ? -1.366 -11.597 -25.948 1.00 96.00 333 LEU A O 1
ATOM 2582 N N . GLN A 1 334 ? 0.418 -10.920 -27.127 1.00 95.19 334 GLN A N 1
ATOM 2583 C CA . GLN A 1 334 ? 1.185 -10.475 -25.957 1.00 95.19 334 GLN A CA 1
ATOM 2584 C C . GLN A 1 334 ? 0.544 -9.268 -25.259 1.00 95.19 334 GLN A C 1
ATOM 2586 O O . GLN A 1 334 ? 0.667 -9.133 -24.048 1.00 95.19 33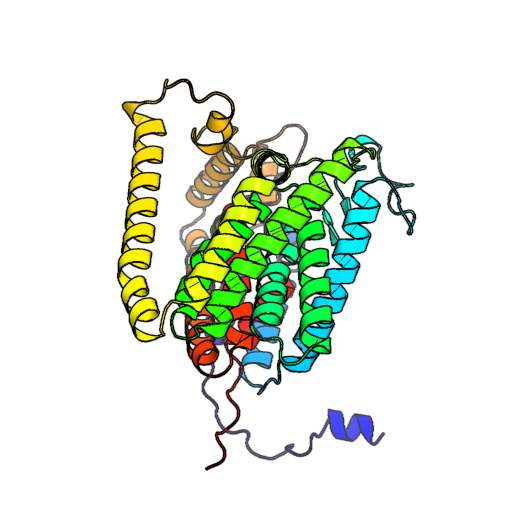4 GLN A O 1
ATOM 2591 N N . LYS A 1 335 ? -0.209 -8.413 -25.961 1.00 97.50 335 LYS A N 1
ATOM 2592 C CA . LYS A 1 335 ? -0.992 -7.351 -25.302 1.00 97.50 335 LYS A CA 1
ATOM 2593 C C . LYS A 1 335 ? -2.094 -7.922 -24.405 1.00 97.50 335 LYS A C 1
ATOM 2595 O O . LYS A 1 335 ? -2.356 -7.373 -23.336 1.00 97.50 335 LYS A O 1
ATOM 2600 N N . PHE A 1 336 ? -2.728 -9.027 -24.802 1.00 97.75 336 PHE A N 1
ATOM 2601 C CA . PHE A 1 336 ? -3.775 -9.669 -23.999 1.00 97.75 336 PHE A CA 1
ATOM 2602 C C . PHE A 1 336 ? -3.225 -10.513 -22.844 1.00 97.75 336 PHE A C 1
ATOM 2604 O O . PHE A 1 336 ? -3.756 -10.408 -21.737 1.00 97.75 336 PHE A O 1
ATOM 2611 N N . PHE A 1 337 ? -2.179 -11.308 -23.084 1.00 96.38 337 PHE A N 1
ATOM 2612 C CA . PHE A 1 337 ? -1.655 -12.296 -22.122 1.00 96.38 337 PHE A CA 1
ATOM 2613 C C . PHE A 1 337 ? -0.336 -11.901 -21.444 1.00 96.38 337 PHE A C 1
ATOM 2615 O O . PHE A 1 337 ? 0.089 -12.547 -20.490 1.00 96.38 337 PHE A O 1
ATOM 2622 N N . GLY A 1 338 ? 0.295 -10.824 -21.902 1.00 95.00 338 GLY A N 1
ATOM 2623 C CA . GLY A 1 338 ? 1.566 -10.324 -21.396 1.00 95.00 338 GLY A CA 1
ATOM 2624 C C . GLY A 1 338 ? 2.768 -10.845 -22.174 1.00 95.00 338 GLY A C 1
ATOM 2625 O O . GLY A 1 338 ? 2.692 -11.815 -22.926 1.00 95.00 338 GLY A O 1
ATOM 2626 N N . ALA A 1 339 ? 3.896 -10.178 -21.960 1.00 93.44 339 ALA A N 1
ATOM 2627 C CA . ALA A 1 339 ? 5.211 -10.540 -22.474 1.00 93.44 339 ALA A CA 1
ATOM 2628 C C . ALA A 1 339 ? 6.038 -11.368 -21.471 1.00 93.44 339 ALA A C 1
ATOM 2630 O O . ALA A 1 339 ? 7.214 -11.599 -21.721 1.00 93.44 339 ALA A O 1
ATOM 2631 N N . SER A 1 340 ? 5.419 -11.821 -20.370 1.00 91.25 340 SER A N 1
ATOM 2632 C CA . SER A 1 340 ? 6.008 -12.560 -19.243 1.00 91.25 340 SER A CA 1
ATOM 2633 C C . SER A 1 340 ? 6.941 -11.772 -18.318 1.00 91.25 340 SER A C 1
ATOM 2635 O O . SER A 1 340 ? 7.278 -10.609 -18.538 1.00 91.25 340 SER A O 1
ATOM 2637 N N . SER A 1 341 ? 7.354 -12.438 -17.235 1.00 90.56 341 SER A N 1
ATOM 2638 C CA . SER A 1 341 ? 8.353 -11.940 -16.284 1.00 90.56 341 SER A CA 1
ATOM 2639 C C . SER A 1 341 ? 9.703 -11.717 -16.980 1.00 90.56 341 SER A C 1
ATOM 2641 O O . SER A 1 341 ? 10.096 -12.534 -17.809 1.00 90.56 341 SER A O 1
ATOM 2643 N N . GLY A 1 342 ? 10.381 -10.607 -16.675 1.00 88.69 342 GLY A N 1
ATOM 2644 C CA . GLY A 1 342 ? 11.680 -10.231 -17.256 1.00 88.69 342 GLY A CA 1
ATOM 2645 C C . GLY A 1 342 ? 11.616 -9.465 -18.585 1.00 88.69 342 GLY A C 1
ATOM 2646 O O . GLY A 1 342 ? 12.615 -8.883 -18.992 1.00 88.69 342 GLY A O 1
ATOM 2647 N N . ALA A 1 343 ? 10.454 -9.382 -19.243 1.00 92.00 343 ALA A N 1
ATOM 2648 C CA . ALA A 1 343 ? 10.327 -8.719 -20.547 1.00 92.00 343 ALA A CA 1
ATOM 2649 C C . ALA A 1 343 ? 10.794 -7.257 -20.549 1.00 92.00 343 ALA A C 1
ATOM 2651 O O . ALA A 1 343 ? 11.422 -6.809 -21.504 1.00 92.00 343 ALA A O 1
ATOM 2652 N N . LEU A 1 344 ? 10.499 -6.523 -19.472 1.00 92.44 344 LEU A N 1
ATOM 2653 C CA . LEU A 1 344 ? 10.882 -5.119 -19.349 1.00 92.44 344 LEU A CA 1
ATOM 2654 C C . LEU A 1 344 ? 12.405 -4.945 -19.267 1.00 92.44 344 LEU A C 1
ATOM 2656 O O . LEU A 1 344 ? 12.944 -4.066 -19.931 1.00 92.44 344 LEU A O 1
ATOM 2660 N N . PHE A 1 345 ? 13.080 -5.824 -18.525 1.00 92.81 345 PHE A N 1
ATOM 2661 C CA . PHE A 1 345 ? 14.537 -5.842 -18.423 1.00 92.81 345 PHE A CA 1
ATOM 2662 C C . PHE A 1 345 ? 15.193 -6.105 -19.779 1.00 92.81 345 PHE A C 1
ATOM 2664 O O . PHE A 1 345 ? 16.113 -5.397 -20.172 1.00 92.81 345 PHE A O 1
ATOM 2671 N N . HIS A 1 346 ? 14.690 -7.081 -20.540 1.00 91.06 346 HIS A N 1
ATOM 2672 C CA . HIS A 1 346 ? 15.231 -7.367 -21.873 1.00 91.06 346 HIS A CA 1
ATOM 2673 C C . HIS A 1 346 ? 14.944 -6.256 -22.885 1.00 91.06 346 HIS A C 1
ATOM 2675 O O . HIS A 1 346 ? 15.765 -5.997 -23.762 1.00 91.06 346 HIS A O 1
ATOM 2681 N N . ALA A 1 347 ? 13.802 -5.578 -22.763 1.00 92.06 347 ALA A N 1
ATOM 2682 C CA . ALA A 1 347 ? 13.507 -4.403 -23.575 1.00 92.06 347 ALA A CA 1
ATOM 2683 C C . ALA A 1 347 ? 14.485 -3.257 -23.280 1.00 92.06 347 ALA A C 1
ATOM 2685 O O . ALA A 1 347 ? 14.978 -2.611 -24.207 1.00 92.06 347 ALA A O 1
ATOM 2686 N N . ASP A 1 348 ? 14.781 -3.023 -22.000 1.00 93.25 348 ASP A N 1
ATOM 2687 C CA . ASP A 1 348 ? 15.752 -2.021 -21.560 1.00 93.25 348 ASP A CA 1
ATOM 2688 C C . ASP A 1 348 ? 17.178 -2.390 -21.990 1.00 93.25 348 ASP A C 1
ATOM 2690 O O . ASP A 1 348 ? 17.901 -1.538 -22.487 1.00 93.25 348 ASP A O 1
ATOM 2694 N N . ALA A 1 349 ? 17.559 -3.669 -21.960 1.00 91.38 349 ALA A N 1
ATOM 2695 C CA . ALA A 1 349 ? 18.868 -4.116 -22.446 1.00 91.38 349 ALA A CA 1
ATOM 2696 C C . ALA A 1 349 ? 19.116 -3.797 -23.938 1.00 91.38 349 ALA A C 1
ATOM 2698 O O . ALA A 1 349 ? 20.261 -3.604 -24.344 1.00 91.38 349 ALA A O 1
ATOM 2699 N N . ILE A 1 350 ? 18.060 -3.722 -24.758 1.00 90.44 350 ILE A N 1
ATOM 2700 C CA . ILE A 1 350 ? 18.149 -3.320 -26.174 1.00 90.44 350 ILE A CA 1
ATOM 2701 C C . ILE A 1 350 ? 18.197 -1.795 -26.311 1.00 90.44 350 ILE A C 1
ATOM 2703 O O . ILE A 1 350 ? 18.915 -1.265 -27.162 1.00 90.44 350 ILE A O 1
ATOM 2707 N N . LYS A 1 351 ? 17.409 -1.081 -25.503 1.00 89.50 351 LYS A N 1
ATOM 2708 C CA . LYS A 1 351 ? 17.331 0.381 -25.526 1.00 89.50 351 LYS A CA 1
ATOM 2709 C C . LYS A 1 351 ? 17.389 0.941 -24.100 1.00 89.50 351 LYS A C 1
ATOM 2711 O O . LYS A 1 351 ? 16.333 1.301 -23.570 1.00 89.50 351 LYS A O 1
ATOM 2716 N N . PRO A 1 352 ? 18.600 1.053 -23.522 1.00 91.31 352 PRO A N 1
ATOM 2717 C CA . PRO A 1 352 ? 18.760 1.447 -22.130 1.00 91.31 352 PRO A CA 1
ATOM 2718 C C . PRO A 1 352 ? 18.202 2.841 -21.881 1.00 91.31 352 PRO A C 1
ATOM 2720 O O . PRO A 1 352 ? 18.503 3.779 -22.627 1.00 91.31 352 PRO A O 1
ATOM 2723 N N . ILE A 1 353 ? 17.394 2.982 -20.833 1.00 92.88 353 ILE A N 1
ATOM 2724 C CA . ILE A 1 353 ? 16.894 4.294 -20.400 1.00 92.88 353 ILE A CA 1
ATOM 2725 C C . ILE A 1 353 ? 17.814 4.976 -19.379 1.00 92.88 353 ILE A C 1
ATOM 2727 O O . ILE A 1 353 ? 17.754 6.196 -19.230 1.00 92.88 353 ILE A O 1
ATOM 2731 N N . PHE A 1 354 ? 18.679 4.209 -18.711 1.00 91.12 354 PHE A N 1
ATOM 2732 C CA . PHE A 1 354 ? 19.713 4.703 -17.803 1.00 91.12 354 PHE A CA 1
ATOM 2733 C C . PHE A 1 354 ? 21.081 4.160 -18.231 1.00 91.12 354 PHE A C 1
ATOM 2735 O O . PHE A 1 354 ? 21.190 3.044 -18.735 1.00 91.12 354 PHE A O 1
ATOM 2742 N N . SER A 1 355 ? 22.136 4.954 -18.047 1.00 87.75 355 SER A N 1
ATOM 2743 C CA . SER A 1 355 ? 23.505 4.561 -18.412 1.00 87.75 355 SER A CA 1
ATOM 2744 C C . SER A 1 355 ? 24.192 3.697 -17.352 1.00 87.75 355 SER A C 1
ATOM 2746 O O . SER A 1 355 ? 25.188 3.043 -17.650 1.00 87.75 355 SER A O 1
ATOM 2748 N N . ASP A 1 356 ? 23.686 3.707 -16.120 1.00 85.06 356 ASP A N 1
ATOM 2749 C CA . ASP A 1 356 ? 24.313 3.123 -14.934 1.00 85.06 356 ASP A CA 1
ATOM 2750 C C . ASP A 1 356 ? 23.439 2.076 -14.219 1.00 85.06 356 ASP A C 1
ATOM 2752 O O . ASP A 1 356 ? 23.878 1.478 -13.233 1.00 85.06 356 ASP A O 1
ATOM 2756 N N . ALA A 1 357 ? 22.221 1.824 -14.708 1.00 85.12 357 ALA A N 1
ATOM 2757 C CA . ALA A 1 357 ? 21.279 0.885 -14.110 1.00 85.12 357 ALA A CA 1
ATOM 2758 C C . ALA A 1 357 ? 20.381 0.222 -15.161 1.00 85.12 357 ALA A C 1
ATOM 2760 O O . ALA A 1 357 ? 19.984 0.851 -16.135 1.00 85.12 357 ALA A O 1
ATOM 2761 N N . ALA A 1 358 ? 20.020 -1.039 -14.922 1.00 87.25 358 ALA A N 1
ATOM 2762 C CA . ALA A 1 358 ? 19.025 -1.744 -15.723 1.00 87.25 358 ALA A CA 1
ATOM 2763 C C . ALA A 1 358 ? 17.623 -1.579 -15.123 1.00 87.25 358 ALA A C 1
ATOM 2765 O O . ALA A 1 358 ? 17.446 -1.627 -13.899 1.00 87.25 358 ALA A O 1
ATOM 2766 N N . LEU A 1 359 ? 16.617 -1.434 -15.982 1.00 90.62 359 LEU A N 1
ATOM 2767 C CA . LEU A 1 359 ? 15.220 -1.324 -15.579 1.00 90.62 359 LEU A CA 1
ATOM 2768 C C . LEU A 1 359 ? 14.575 -2.708 -15.423 1.00 90.62 359 LEU A C 1
ATOM 2770 O O . LEU A 1 359 ? 14.137 -3.328 -16.387 1.00 90.62 359 LEU A O 1
ATOM 2774 N N . ASP A 1 360 ? 14.433 -3.170 -14.183 1.00 86.62 360 ASP A N 1
ATOM 2775 C CA . ASP A 1 360 ? 13.762 -4.439 -13.869 1.00 86.62 360 ASP A CA 1
ATOM 2776 C C . ASP A 1 360 ? 12.236 -4.304 -13.684 1.00 86.62 360 ASP A C 1
ATOM 2778 O O . ASP A 1 360 ? 11.485 -5.276 -13.805 1.00 86.62 360 ASP A O 1
ATOM 2782 N N . THR A 1 361 ? 11.754 -3.095 -13.376 1.00 92.19 361 THR A N 1
ATOM 2783 C CA . THR A 1 361 ? 10.377 -2.851 -12.930 1.00 92.19 361 THR A CA 1
ATOM 2784 C C . THR A 1 361 ? 9.855 -1.470 -13.332 1.00 92.19 361 THR A C 1
ATOM 2786 O O . THR A 1 361 ? 10.564 -0.466 -13.307 1.00 92.19 361 THR A O 1
ATOM 2789 N N . ALA A 1 362 ? 8.555 -1.384 -13.616 1.00 94.38 362 ALA A N 1
ATOM 2790 C CA . ALA A 1 362 ? 7.884 -0.152 -14.028 1.00 94.38 362 ALA A CA 1
ATOM 2791 C C . ALA A 1 362 ? 7.709 0.894 -12.907 1.00 94.38 362 ALA A C 1
ATOM 2793 O O . ALA A 1 362 ? 7.144 1.958 -13.152 1.00 94.38 362 ALA A O 1
ATOM 2794 N N . HIS A 1 363 ? 8.114 0.601 -11.665 1.00 94.06 363 HIS A N 1
ATOM 2795 C CA . HIS A 1 363 ? 7.850 1.466 -10.501 1.00 94.06 363 HIS A CA 1
ATOM 2796 C C . HIS A 1 363 ? 6.363 1.829 -10.315 1.00 94.06 363 HIS A C 1
ATOM 2798 O O . HIS A 1 363 ? 6.013 2.861 -9.739 1.00 94.06 363 HIS A O 1
ATOM 2804 N N . ASN A 1 364 ? 5.506 0.947 -10.831 1.00 96.88 364 ASN A N 1
ATOM 2805 C CA . ASN A 1 364 ? 4.054 0.949 -10.781 1.00 96.88 364 ASN A CA 1
ATOM 2806 C C . ASN A 1 364 ? 3.604 -0.503 -11.000 1.00 96.88 364 ASN A C 1
ATOM 2808 O O . ASN A 1 364 ? 3.822 -1.069 -12.075 1.00 96.88 364 ASN A O 1
ATOM 2812 N N . GLU A 1 365 ? 3.001 -1.114 -9.983 1.00 96.81 365 GLU A N 1
ATOM 2813 C CA . GLU A 1 365 ? 2.625 -2.533 -10.002 1.00 96.81 365 GLU A CA 1
ATOM 2814 C C . GLU A 1 365 ? 1.612 -2.847 -11.119 1.00 96.81 365 GLU A C 1
ATOM 2816 O O . GLU A 1 365 ? 1.656 -3.911 -11.734 1.00 96.81 365 GLU A O 1
ATOM 2821 N N . TYR A 1 366 ? 0.738 -1.895 -11.452 1.00 98.12 366 TYR A N 1
ATOM 2822 C CA . TYR A 1 366 ? -0.282 -2.063 -12.487 1.00 98.12 366 TYR A CA 1
ATOM 2823 C C . TYR A 1 366 ? 0.305 -2.027 -13.895 1.00 98.12 366 TYR A C 1
ATOM 2825 O O . TYR A 1 366 ? -0.060 -2.854 -14.728 1.00 98.12 366 TYR A O 1
ATOM 2833 N N . LEU A 1 367 ? 1.233 -1.104 -14.159 1.00 98.06 367 LEU A N 1
ATOM 2834 C CA . LEU A 1 367 ? 1.974 -1.085 -15.421 1.00 98.06 367 LEU A CA 1
ATOM 2835 C C . LEU A 1 367 ? 2.879 -2.312 -15.547 1.00 98.06 367 LEU A C 1
ATOM 2837 O O . LEU A 1 367 ? 3.002 -2.861 -16.641 1.00 98.06 367 LEU A O 1
ATOM 2841 N N . GLN A 1 368 ? 3.447 -2.784 -14.433 1.00 96.50 368 GLN A N 1
ATOM 2842 C CA . GLN A 1 368 ? 4.205 -4.030 -14.422 1.00 96.50 368 GLN A CA 1
ATOM 2843 C C . GLN A 1 368 ? 3.315 -5.203 -14.846 1.00 96.50 368 GLN A C 1
ATOM 2845 O O . GLN A 1 368 ? 3.643 -5.870 -15.822 1.00 96.50 368 GLN A O 1
ATOM 2850 N N . TYR A 1 369 ? 2.155 -5.405 -14.208 1.00 96.94 369 TYR A N 1
ATOM 2851 C CA . TYR A 1 369 ? 1.229 -6.475 -14.594 1.00 96.94 369 TYR A CA 1
ATOM 2852 C C . TYR A 1 369 ? 0.655 -6.311 -16.004 1.00 96.94 369 TYR A C 1
ATOM 2854 O O . TYR A 1 369 ? 0.412 -7.318 -16.667 1.00 96.94 369 TYR A O 1
ATOM 2862 N N . LEU A 1 370 ? 0.472 -5.079 -16.494 1.00 97.81 370 LEU A N 1
ATOM 2863 C CA . LEU A 1 370 ? 0.072 -4.833 -17.882 1.00 97.81 370 LEU A CA 1
ATOM 2864 C C . LEU A 1 370 ? 1.091 -5.423 -18.864 1.00 97.81 370 LEU A 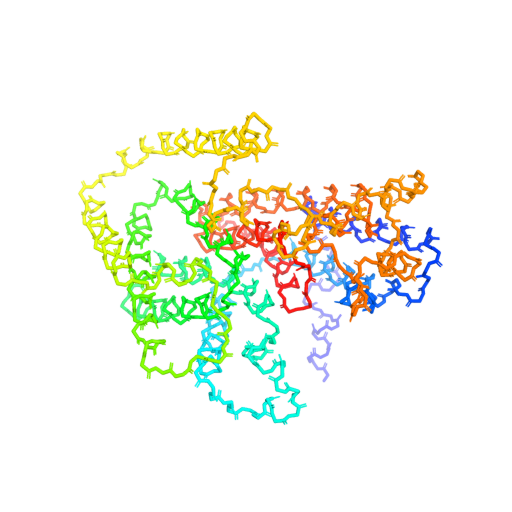C 1
ATOM 2866 O O . LEU A 1 370 ? 0.702 -6.064 -19.836 1.00 97.81 370 LEU A O 1
ATOM 2870 N N . VAL A 1 371 ? 2.386 -5.236 -18.600 1.00 95.69 371 VAL A N 1
ATOM 2871 C CA . VAL A 1 371 ? 3.454 -5.794 -19.435 1.00 95.69 371 VAL A CA 1
ATOM 2872 C C . VAL A 1 371 ? 3.613 -7.293 -19.204 1.00 95.69 371 VAL A C 1
ATOM 2874 O O . VAL A 1 371 ? 3.670 -8.049 -20.169 1.00 95.69 371 VAL A O 1
ATOM 2877 N N . THR A 1 372 ? 3.678 -7.752 -17.955 1.00 94.31 372 THR A N 1
ATOM 2878 C CA . THR A 1 372 ? 4.054 -9.140 -17.646 1.00 94.31 372 THR A CA 1
ATOM 2879 C C . THR A 1 372 ? 2.906 -10.130 -17.829 1.00 94.31 372 THR A C 1
ATOM 2881 O O . THR A 1 372 ? 3.153 -11.264 -18.233 1.00 94.31 372 THR A O 1
ATOM 2884 N N . ASN A 1 373 ? 1.662 -9.718 -17.565 1.00 95.62 373 ASN A N 1
ATOM 2885 C CA . ASN A 1 373 ? 0.463 -10.571 -17.578 1.00 95.62 373 ASN A CA 1
ATOM 2886 C C . ASN A 1 373 ? -0.624 -10.083 -18.557 1.00 95.62 373 ASN A C 1
ATOM 2888 O O . ASN A 1 373 ? -1.682 -10.709 -18.667 1.00 95.62 373 ASN A O 1
ATOM 2892 N N . GLY A 1 374 ? -0.385 -8.971 -19.259 1.00 97.25 374 GLY A N 1
ATOM 2893 C CA . GLY A 1 374 ? -1.288 -8.440 -20.275 1.00 97.25 374 GLY A CA 1
ATOM 2894 C C . GLY A 1 374 ? -2.542 -7.788 -19.703 1.00 97.25 374 GLY A C 1
ATOM 2895 O O . GLY A 1 374 ? -2.765 -7.719 -18.491 1.00 97.25 374 GLY A O 1
ATOM 2896 N N . ILE A 1 375 ? -3.406 -7.328 -20.609 1.00 98.62 375 ILE A N 1
ATOM 2897 C CA . ILE A 1 375 ? -4.693 -6.714 -20.263 1.00 98.62 375 ILE A CA 1
ATOM 2898 C C . ILE A 1 375 ? -5.551 -7.681 -19.437 1.00 98.62 375 ILE A C 1
ATOM 2900 O O . ILE A 1 375 ? -6.137 -7.273 -18.436 1.00 98.62 375 ILE A O 1
ATOM 2904 N N . LEU A 1 376 ? -5.613 -8.965 -19.809 1.00 98.56 376 LEU A N 1
ATOM 2905 C CA . LEU A 1 376 ? -6.457 -9.941 -19.112 1.00 98.56 376 LEU A CA 1
ATOM 2906 C C . LEU A 1 376 ? -5.939 -10.245 -17.704 1.00 98.56 376 LEU A C 1
ATOM 2908 O O . LEU A 1 376 ? -6.734 -10.341 -16.764 1.00 98.56 376 LEU A O 1
ATOM 2912 N N . GLY A 1 377 ? -4.619 -10.343 -17.536 1.00 98.25 377 GLY A N 1
ATOM 2913 C CA . GLY A 1 377 ? -3.993 -10.498 -16.228 1.00 98.25 377 GLY A CA 1
ATOM 2914 C C . GLY A 1 377 ? -4.253 -9.298 -15.323 1.00 98.25 377 GLY A C 1
ATOM 2915 O O . GLY A 1 377 ? -4.773 -9.467 -14.218 1.00 98.25 377 GLY A O 1
ATOM 2916 N N . LEU A 1 378 ? -3.984 -8.081 -15.809 1.00 98.56 378 LEU A N 1
ATOM 2917 C CA . LEU A 1 378 ? -4.234 -6.855 -15.049 1.00 98.56 378 LEU A CA 1
ATOM 2918 C C . LEU A 1 378 ? -5.710 -6.726 -14.646 1.00 98.56 378 LEU A C 1
ATOM 2920 O O . LEU A 1 378 ? -6.008 -6.468 -13.479 1.00 98.56 378 LEU A O 1
ATOM 2924 N N . LEU A 1 379 ? -6.645 -6.940 -15.577 1.00 98.69 379 LEU A N 1
ATOM 2925 C CA . LEU A 1 379 ? -8.078 -6.877 -15.278 1.00 98.69 379 LEU A CA 1
ATOM 2926 C C . LEU A 1 379 ? -8.494 -7.932 -14.249 1.00 98.69 379 LEU A C 1
ATOM 2928 O O . LEU A 1 379 ? -9.297 -7.634 -13.365 1.00 98.69 379 LEU A O 1
ATOM 2932 N N . SER A 1 380 ? -7.918 -9.134 -14.317 1.00 98.56 380 SER A N 1
ATOM 2933 C CA . SER A 1 380 ? -8.170 -10.188 -13.331 1.00 98.56 380 SER A CA 1
ATOM 2934 C C . SER A 1 380 ? -7.683 -9.789 -11.941 1.00 98.56 380 SER A C 1
ATOM 2936 O O . SER A 1 380 ? -8.428 -9.917 -10.968 1.00 98.56 380 SER A O 1
ATOM 2938 N N . TYR A 1 381 ? -6.475 -9.231 -11.840 1.00 98.62 381 TYR A N 1
ATOM 2939 C CA . TYR A 1 381 ? -5.930 -8.723 -10.582 1.00 98.62 381 TYR A CA 1
ATOM 2940 C C . TYR A 1 381 ? -6.786 -7.590 -9.995 1.00 98.62 381 TYR A C 1
ATOM 2942 O O . TYR A 1 381 ? -7.204 -7.662 -8.838 1.00 98.62 381 TYR A O 1
ATOM 2950 N N . LEU A 1 382 ? -7.126 -6.576 -10.799 1.00 98.69 382 LEU A N 1
ATOM 2951 C CA . LEU A 1 382 ? -7.948 -5.444 -10.363 1.00 98.69 382 LEU A CA 1
ATOM 2952 C C . LEU A 1 382 ? -9.350 -5.887 -9.928 1.00 98.69 382 LEU A C 1
ATOM 2954 O O . LEU A 1 382 ? -9.848 -5.456 -8.885 1.00 98.69 382 LEU A O 1
ATOM 2958 N N . ALA A 1 383 ? -9.984 -6.786 -10.683 1.00 98.69 383 ALA A N 1
ATOM 2959 C CA . ALA A 1 383 ? -11.276 -7.342 -10.309 1.00 98.69 383 ALA A CA 1
ATOM 2960 C C . ALA A 1 383 ? -11.177 -8.146 -9.002 1.00 98.69 383 ALA A C 1
ATOM 2962 O O . ALA A 1 383 ? -12.032 -7.992 -8.125 1.00 98.69 383 ALA A O 1
ATOM 2963 N N . ALA A 1 384 ? -10.121 -8.948 -8.817 1.00 98.62 384 ALA A N 1
ATOM 2964 C CA . ALA A 1 384 ? -9.893 -9.689 -7.580 1.00 98.62 384 ALA A CA 1
ATOM 2965 C C . ALA A 1 384 ? -9.746 -8.760 -6.367 1.00 98.62 384 ALA A C 1
ATOM 2967 O O . ALA A 1 384 ? -10.397 -9.004 -5.347 1.00 98.62 384 ALA A O 1
ATOM 2968 N N . LEU A 1 385 ? -8.973 -7.671 -6.494 1.00 98.56 385 LEU A N 1
ATOM 2969 C CA . LEU A 1 385 ? -8.858 -6.631 -5.467 1.00 98.56 385 LEU A CA 1
ATOM 2970 C C . LEU A 1 385 ? -10.236 -6.064 -5.103 1.00 98.56 385 LEU A C 1
ATOM 2972 O O . LEU A 1 385 ? -10.604 -6.038 -3.928 1.00 98.56 385 LEU A O 1
ATOM 2976 N N . VAL A 1 386 ? -11.037 -5.668 -6.100 1.00 98.62 386 VAL A N 1
ATOM 2977 C CA . VAL A 1 386 ? -12.378 -5.100 -5.883 1.00 98.62 386 VAL A CA 1
ATOM 2978 C C . VAL A 1 386 ? -13.299 -6.090 -5.168 1.00 98.62 386 VAL A C 1
ATOM 2980 O O . VAL A 1 386 ? -13.959 -5.716 -4.194 1.00 98.62 386 VAL A O 1
ATOM 2983 N N . PHE A 1 387 ? -13.354 -7.348 -5.611 1.00 98.50 387 PHE A N 1
ATOM 2984 C CA . PHE A 1 387 ? -14.187 -8.368 -4.971 1.00 98.50 387 PHE A CA 1
ATOM 2985 C C . PHE A 1 387 ? -13.729 -8.665 -3.539 1.00 98.50 387 PHE A C 1
ATOM 2987 O O . PHE A 1 387 ? -14.569 -8.732 -2.642 1.00 98.50 387 PHE A O 1
ATOM 2994 N N . ALA A 1 388 ? -12.423 -8.801 -3.302 1.00 98.50 388 ALA A N 1
ATOM 2995 C CA . ALA A 1 388 ? -11.882 -9.051 -1.969 1.00 98.50 388 ALA A CA 1
ATOM 2996 C C . ALA A 1 388 ? -12.167 -7.887 -1.009 1.00 98.50 388 ALA A C 1
ATOM 2998 O O . ALA A 1 388 ? -12.682 -8.114 0.086 1.00 98.50 388 ALA A O 1
ATOM 2999 N N . ILE A 1 389 ? -11.924 -6.643 -1.437 1.00 98.56 389 ILE A N 1
ATOM 3000 C CA . ILE A 1 389 ? -12.216 -5.438 -0.650 1.00 98.56 389 ILE A CA 1
ATOM 3001 C C . ILE A 1 389 ? -13.712 -5.351 -0.336 1.00 98.56 389 ILE A C 1
ATOM 3003 O O . ILE A 1 389 ? -14.081 -5.143 0.817 1.00 98.56 389 ILE A O 1
ATOM 3007 N N . ARG A 1 390 ? -14.597 -5.551 -1.323 1.00 98.19 390 ARG A N 1
ATOM 3008 C CA . ARG A 1 390 ? -16.055 -5.524 -1.100 1.00 98.19 390 ARG A CA 1
ATOM 3009 C C . ARG A 1 390 ? -16.490 -6.555 -0.057 1.00 98.19 390 ARG A C 1
ATOM 3011 O O . ARG A 1 390 ? -17.244 -6.213 0.857 1.00 98.19 390 ARG A O 1
ATOM 3018 N N . THR A 1 391 ? -15.993 -7.786 -0.159 1.00 97.62 391 THR A N 1
ATOM 3019 C CA . THR A 1 391 ? -16.277 -8.853 0.813 1.00 97.62 391 THR A CA 1
ATOM 3020 C C . THR A 1 391 ? -15.730 -8.509 2.198 1.00 97.62 391 THR A C 1
ATOM 3022 O O . THR A 1 391 ? -16.450 -8.624 3.191 1.00 97.62 391 THR A O 1
ATOM 3025 N N . GLY A 1 392 ? -14.498 -8.006 2.269 1.00 97.31 392 GLY A N 1
ATOM 3026 C CA . GLY A 1 392 ? -13.859 -7.559 3.503 1.00 97.31 392 GLY A CA 1
ATOM 3027 C C . GLY A 1 392 ? -14.619 -6.444 4.216 1.00 97.31 392 GLY A C 1
ATOM 3028 O O . GLY A 1 392 ? -14.902 -6.549 5.409 1.00 97.31 392 GLY A O 1
ATOM 3029 N N . LEU A 1 393 ? -15.030 -5.410 3.479 1.00 96.62 393 LEU A N 1
ATOM 3030 C CA . LEU A 1 393 ? -15.817 -4.296 4.008 1.00 96.62 393 LEU A CA 1
ATOM 3031 C C . LEU A 1 393 ? -17.192 -4.756 4.505 1.00 96.62 393 LEU A C 1
ATOM 3033 O O . LEU A 1 393 ? -17.642 -4.303 5.559 1.00 96.62 393 LEU A O 1
ATOM 3037 N N . LYS A 1 394 ? -17.842 -5.689 3.792 1.00 96.12 394 LYS A N 1
ATOM 3038 C CA . LYS A 1 394 ? -19.112 -6.291 4.223 1.00 96.12 394 LYS A CA 1
ATOM 3039 C C . LYS A 1 394 ? -18.943 -7.054 5.539 1.00 96.12 394 LYS A C 1
ATOM 3041 O O . LYS A 1 394 ? -19.696 -6.800 6.477 1.00 96.12 394 LYS A O 1
ATOM 3046 N N . LYS A 1 395 ? -17.931 -7.923 5.645 1.00 95.00 395 LYS A N 1
ATOM 3047 C CA . LYS A 1 395 ? -17.597 -8.630 6.897 1.00 95.00 395 LYS A CA 1
ATOM 3048 C C . LYS A 1 395 ? -17.225 -7.672 8.018 1.00 95.00 395 LYS A C 1
ATOM 3050 O O . LYS A 1 395 ? -17.608 -7.888 9.161 1.00 95.00 395 LYS A O 1
ATOM 3055 N N . GLY A 1 396 ? -16.536 -6.582 7.688 1.00 95.00 396 GLY A N 1
ATOM 3056 C CA . GLY A 1 396 ? -16.154 -5.527 8.618 1.00 95.00 396 GLY A CA 1
ATOM 3057 C C . GLY A 1 396 ? -17.333 -4.915 9.374 1.00 95.00 396 GLY A C 1
ATOM 3058 O O . GLY A 1 396 ? -17.139 -4.415 10.479 1.00 95.00 396 GLY A O 1
ATOM 3059 N N . VAL A 1 397 ? -18.558 -4.971 8.838 1.00 92.38 397 VAL A N 1
ATOM 3060 C CA . VAL A 1 397 ? -19.753 -4.473 9.536 1.00 92.38 397 VAL A CA 1
ATOM 3061 C C . VAL A 1 397 ? -19.985 -5.237 10.841 1.00 92.38 397 VAL A C 1
ATOM 3063 O O . VAL A 1 397 ? -20.147 -4.593 11.874 1.00 92.38 397 VAL A O 1
ATOM 3066 N N . SER A 1 398 ? -19.936 -6.573 10.809 1.00 91.88 398 SER A N 1
ATOM 3067 C CA . SER A 1 398 ? -20.169 -7.444 11.973 1.00 91.88 398 SER A CA 1
ATOM 3068 C C . SER A 1 398 ? -18.885 -7.906 12.671 1.00 91.88 398 SER A C 1
ATOM 3070 O O . SER A 1 398 ? -18.904 -8.175 13.868 1.00 91.88 398 SER A O 1
ATOM 3072 N N . LYS A 1 399 ? -17.759 -7.977 11.952 1.00 93.31 399 LYS A N 1
ATOM 3073 C CA . LYS A 1 399 ? -16.446 -8.420 12.448 1.00 93.31 399 LYS A CA 1
ATOM 3074 C C . LYS A 1 399 ? -15.413 -7.299 12.268 1.00 93.31 399 LYS A C 1
ATOM 3076 O O . LYS A 1 399 ? -14.725 -7.262 11.244 1.00 93.31 399 LYS A O 1
ATOM 3081 N N . PRO A 1 400 ? -15.243 -6.391 13.245 1.00 93.81 400 PRO A N 1
ATOM 3082 C CA . PRO A 1 400 ? -14.454 -5.174 13.051 1.00 93.81 400 PRO A CA 1
ATOM 3083 C C . PRO A 1 400 ? -12.974 -5.380 12.686 1.00 93.81 400 PRO A C 1
ATOM 3085 O O . PRO A 1 400 ? -12.373 -4.504 12.068 1.00 93.81 400 PRO A O 1
ATOM 3088 N N . LEU A 1 401 ? -12.381 -6.542 12.990 1.00 94.50 401 LEU A N 1
ATOM 3089 C CA . LEU A 1 401 ? -11.017 -6.889 12.560 1.00 94.50 401 LEU A CA 1
ATOM 3090 C C . LEU A 1 401 ? -10.850 -6.857 11.029 1.00 94.50 401 LEU A C 1
ATOM 3092 O O . LEU A 1 401 ? -9.815 -6.411 10.537 1.00 94.50 401 LEU A O 1
ATOM 3096 N N . PHE A 1 402 ? -11.889 -7.226 10.270 1.00 96.94 402 PHE A N 1
ATOM 3097 C CA . PHE A 1 402 ? -11.863 -7.186 8.803 1.00 96.94 402 PHE A CA 1
ATOM 3098 C C . PHE A 1 402 ? -11.817 -5.758 8.240 1.00 96.94 402 PHE A C 1
ATOM 3100 O O . PHE A 1 402 ? -11.371 -5.577 7.106 1.00 96.94 402 PHE A O 1
ATOM 3107 N N . ARG A 1 403 ? -12.216 -4.731 9.012 1.00 96.31 403 ARG A N 1
ATOM 3108 C CA . ARG A 1 403 ? -12.085 -3.321 8.593 1.00 96.31 403 ARG A CA 1
ATOM 3109 C C . ARG A 1 403 ? -10.615 -2.952 8.418 1.00 96.31 403 ARG A C 1
ATOM 3111 O O . ARG A 1 403 ? -10.246 -2.445 7.366 1.00 96.31 403 ARG A O 1
ATOM 3118 N N . GLY A 1 404 ? -9.783 -3.279 9.410 1.00 97.38 404 GLY A N 1
ATOM 3119 C CA . GLY A 1 404 ? -8.338 -3.044 9.359 1.00 97.38 404 GLY A CA 1
ATOM 3120 C C . GLY A 1 404 ? -7.678 -3.757 8.182 1.00 97.38 404 GLY A C 1
ATOM 3121 O O . GLY A 1 404 ? -6.932 -3.128 7.443 1.00 97.38 404 GLY A O 1
ATOM 3122 N N . VAL A 1 405 ? -8.012 -5.035 7.957 1.00 98.44 405 VAL A N 1
ATOM 3123 C CA . VAL A 1 405 ? -7.473 -5.810 6.821 1.00 98.44 405 VAL A CA 1
ATOM 3124 C C . VAL A 1 405 ? -7.889 -5.203 5.481 1.00 98.44 405 VAL A C 1
ATOM 3126 O O . VAL A 1 405 ? -7.059 -5.051 4.591 1.00 98.44 405 VAL A O 1
ATOM 3129 N N . SER A 1 406 ? -9.153 -4.796 5.344 1.00 98.62 406 SER A N 1
ATOM 3130 C CA . SER A 1 406 ? -9.646 -4.174 4.109 1.00 98.62 406 SER A CA 1
ATOM 3131 C C . SER A 1 406 ? -8.931 -2.856 3.820 1.00 98.62 406 SER A C 1
ATOM 3133 O O . SER A 1 406 ? -8.557 -2.596 2.681 1.00 98.62 406 SER A O 1
ATOM 3135 N N . ILE A 1 407 ? -8.706 -2.035 4.848 1.00 98.62 407 ILE A N 1
ATOM 3136 C CA . ILE A 1 407 ? -8.015 -0.753 4.693 1.00 98.62 407 ILE A CA 1
ATOM 3137 C C . ILE A 1 407 ? -6.522 -0.958 4.433 1.00 98.62 407 ILE A C 1
ATOM 3139 O O . ILE A 1 407 ? -5.972 -0.220 3.628 1.00 98.62 407 ILE A O 1
ATOM 3143 N N . ALA A 1 408 ? -5.882 -1.971 5.024 1.00 98.75 408 ALA A N 1
ATOM 3144 C CA . ALA A 1 408 ? -4.503 -2.344 4.696 1.00 98.75 408 ALA A CA 1
ATOM 3145 C C . ALA A 1 408 ? -4.347 -2.685 3.206 1.00 98.75 408 ALA A C 1
ATOM 3147 O O . ALA A 1 408 ? -3.454 -2.160 2.547 1.00 98.75 408 ALA A O 1
ATOM 3148 N N . VAL A 1 409 ? -5.264 -3.486 2.650 1.00 98.75 409 VAL A N 1
ATOM 3149 C CA . VAL A 1 409 ? -5.283 -3.810 1.213 1.00 98.75 409 VAL A CA 1
ATOM 3150 C C . VAL A 1 409 ? -5.497 -2.556 0.356 1.00 98.75 409 VAL A C 1
ATOM 3152 O O . VAL A 1 409 ? -4.799 -2.375 -0.637 1.00 98.75 409 VAL A O 1
ATOM 3155 N N . ILE A 1 410 ? -6.421 -1.665 0.738 1.00 98.75 410 ILE A N 1
ATOM 3156 C CA . ILE A 1 410 ? -6.664 -0.408 0.006 1.00 98.75 410 ILE A CA 1
ATOM 3157 C C . ILE A 1 410 ? -5.445 0.524 0.070 1.00 98.75 410 ILE A C 1
ATOM 3159 O O . ILE A 1 410 ? -5.088 1.135 -0.934 1.00 98.75 410 ILE A O 1
ATOM 3163 N N . ALA A 1 411 ? -4.800 0.623 1.232 1.00 98.69 411 ALA A N 1
ATOM 3164 C CA . ALA A 1 411 ? -3.615 1.444 1.439 1.00 98.69 411 ALA A CA 1
ATOM 3165 C C . ALA A 1 411 ? -2.435 0.945 0.593 1.00 98.69 411 ALA A C 1
ATOM 3167 O O . ALA A 1 411 ? -1.795 1.750 -0.082 1.00 98.69 411 ALA A O 1
ATOM 3168 N N . TYR A 1 412 ? -2.199 -0.372 0.562 1.00 98.50 412 TYR A N 1
ATOM 3169 C CA . TYR A 1 412 ? -1.199 -0.973 -0.323 1.00 98.50 412 TYR A CA 1
ATOM 3170 C C . TYR A 1 412 ? -1.549 -0.719 -1.791 1.00 98.50 412 TYR A C 1
ATOM 3172 O O . TYR A 1 412 ? -0.696 -0.270 -2.541 1.00 98.50 412 TYR A O 1
ATOM 3180 N N . ALA A 1 413 ? -2.803 -0.926 -2.209 1.00 98.38 413 ALA A N 1
ATOM 3181 C CA . ALA A 1 413 ? -3.212 -0.683 -3.595 1.00 98.38 413 ALA A CA 1
ATOM 3182 C C . ALA A 1 413 ? -2.977 0.780 -4.025 1.00 98.38 413 ALA A C 1
ATOM 3184 O O . ALA A 1 413 ? -2.454 1.040 -5.104 1.00 98.38 413 ALA A O 1
ATOM 3185 N N . ALA A 1 414 ? -3.290 1.751 -3.164 1.00 98.25 414 ALA A N 1
ATOM 3186 C CA . ALA A 1 414 ? -2.987 3.153 -3.443 1.00 98.25 414 ALA A CA 1
ATOM 3187 C C . ALA A 1 414 ? -1.474 3.377 -3.605 1.00 98.25 414 ALA A C 1
ATOM 3189 O O . ALA A 1 414 ? -1.032 4.021 -4.554 1.00 98.25 414 ALA A O 1
ATOM 3190 N N . GLN A 1 415 ? -0.674 2.798 -2.715 1.00 97.25 415 GLN A N 1
ATOM 3191 C CA . GLN A 1 415 ? 0.779 2.912 -2.733 1.00 97.25 415 GLN A CA 1
ATOM 3192 C C . GLN A 1 415 ? 1.431 2.220 -3.948 1.00 97.25 415 GLN A C 1
ATOM 3194 O O . GLN A 1 415 ? 2.376 2.761 -4.524 1.00 97.25 415 GLN A O 1
ATOM 3199 N N . ALA A 1 416 ? 0.872 1.100 -4.407 1.00 97.25 416 ALA A N 1
ATOM 3200 C CA . ALA A 1 416 ? 1.340 0.323 -5.553 1.00 97.25 416 ALA A CA 1
ATOM 3201 C C . ALA A 1 416 ? 1.247 1.078 -6.895 1.00 97.25 416 ALA A C 1
ATOM 3203 O O . ALA A 1 416 ? 1.899 0.699 -7.866 1.00 97.25 416 ALA A O 1
ATOM 3204 N N . THR A 1 417 ? 0.496 2.187 -6.959 1.00 96.94 417 THR A N 1
ATOM 3205 C CA . THR A 1 417 ? 0.465 3.079 -8.138 1.00 96.94 417 THR A CA 1
ATOM 3206 C C . THR A 1 417 ? 1.817 3.740 -8.427 1.00 96.94 417 THR A C 1
ATOM 3208 O O . THR A 1 417 ? 2.086 4.113 -9.566 1.00 96.94 417 THR A O 1
ATOM 3211 N N . VAL A 1 418 ? 2.668 3.885 -7.409 1.00 95.62 418 VAL A N 1
ATOM 3212 C CA . VAL A 1 418 ? 3.997 4.509 -7.500 1.00 95.62 418 VAL A CA 1
ATOM 3213 C C . VAL A 1 418 ? 5.063 3.646 -6.829 1.00 95.62 418 VAL A C 1
ATOM 3215 O O . VAL A 1 418 ? 6.141 4.133 -6.500 1.00 95.62 418 VAL A O 1
ATOM 3218 N N . ASN A 1 419 ? 4.782 2.366 -6.599 1.00 94.69 419 ASN A N 1
ATOM 3219 C CA . ASN A 1 419 ? 5.748 1.415 -6.070 1.00 94.69 419 ASN A CA 1
ATOM 3220 C C . ASN A 1 419 ? 5.688 0.101 -6.860 1.00 94.69 419 ASN A C 1
ATOM 3222 O O . ASN A 1 419 ? 4.889 -0.073 -7.778 1.00 94.69 419 ASN A O 1
ATOM 3226 N N . ILE A 1 420 ? 6.599 -0.797 -6.536 1.00 92.56 420 ILE A N 1
ATOM 3227 C CA . ILE A 1 420 ? 6.839 -2.067 -7.202 1.00 92.56 420 ILE A CA 1
ATOM 3228 C C . ILE A 1 420 ? 6.293 -3.227 -6.370 1.00 92.56 420 ILE A C 1
ATOM 3230 O O . ILE A 1 420 ? 6.251 -3.153 -5.142 1.00 92.56 420 ILE A O 1
ATOM 3234 N N . ALA A 1 421 ? 5.969 -4.332 -7.041 1.00 90.69 421 ALA A N 1
ATOM 3235 C CA . ALA A 1 421 ? 5.793 -5.615 -6.372 1.00 90.69 421 ALA A CA 1
ATOM 3236 C C . ALA A 1 421 ? 7.147 -6.118 -5.853 1.00 90.69 421 ALA A C 1
ATOM 3238 O O . ALA A 1 421 ? 8.168 -6.049 -6.543 1.00 90.69 421 ALA A O 1
ATOM 3239 N N . GLN A 1 422 ? 7.168 -6.619 -4.623 1.00 87.88 422 GLN A N 1
ATOM 3240 C CA . GLN A 1 422 ? 8.390 -6.944 -3.897 1.00 87.88 422 GLN A CA 1
ATOM 3241 C C . GLN A 1 422 ? 8.229 -8.256 -3.124 1.00 87.88 422 GLN A C 1
ATOM 3243 O O . GLN A 1 422 ? 7.170 -8.503 -2.538 1.00 87.88 422 GLN A O 1
ATOM 3248 N N . PRO A 1 423 ? 9.295 -9.065 -3.016 1.00 83.12 423 PRO A N 1
ATOM 3249 C CA . PRO A 1 423 ? 9.251 -10.331 -2.285 1.00 83.12 423 PRO A CA 1
ATOM 3250 C C . PRO A 1 423 ? 8.845 -10.218 -0.809 1.00 83.12 423 PRO A C 1
ATOM 3252 O O . PRO A 1 423 ? 8.303 -11.168 -0.260 1.00 83.12 423 PRO A O 1
ATOM 3255 N N . ALA A 1 424 ? 9.096 -9.081 -0.153 1.00 86.19 424 ALA A N 1
ATOM 3256 C CA . ALA A 1 424 ? 8.843 -8.927 1.281 1.00 86.19 424 ALA A CA 1
ATOM 3257 C C . ALA A 1 424 ? 7.374 -8.599 1.617 1.00 86.19 424 ALA A C 1
ATOM 3259 O O . ALA A 1 424 ? 6.827 -9.110 2.593 1.00 86.19 424 ALA A O 1
ATOM 3260 N N . SER A 1 425 ? 6.731 -7.735 0.828 1.00 91.38 425 SER A N 1
ATOM 3261 C CA . SER A 1 425 ? 5.432 -7.128 1.155 1.00 91.38 425 SER A CA 1
ATOM 3262 C C . SER A 1 425 ? 4.286 -7.684 0.302 1.00 91.38 425 SER A C 1
ATOM 3264 O O . SER A 1 425 ? 3.195 -7.931 0.821 1.00 91.38 425 SER A O 1
ATOM 3266 N N . THR A 1 426 ? 4.526 -7.968 -0.980 1.00 94.88 426 THR A N 1
ATOM 3267 C CA . THR A 1 426 ? 3.500 -8.468 -1.904 1.00 94.88 426 THR A CA 1
ATOM 3268 C C . THR A 1 426 ? 2.920 -9.825 -1.482 1.00 94.88 426 THR A C 1
ATOM 3270 O O . THR A 1 426 ? 1.696 -9.952 -1.488 1.00 94.88 426 THR A O 1
ATOM 3273 N N . PRO A 1 427 ? 3.690 -10.827 -1.002 1.00 95.88 427 PRO A N 1
ATOM 3274 C CA . PRO A 1 427 ? 3.083 -12.064 -0.501 1.00 95.88 427 PRO A CA 1
ATOM 3275 C C . PRO A 1 427 ? 2.102 -11.831 0.654 1.00 95.88 427 PRO A C 1
ATOM 3277 O O . PRO A 1 427 ? 1.067 -12.494 0.733 1.00 95.88 427 PRO A O 1
ATOM 3280 N N . LEU A 1 428 ? 2.386 -10.857 1.526 1.00 96.31 428 LEU A N 1
ATOM 3281 C CA . LEU A 1 428 ? 1.494 -10.498 2.628 1.00 96.31 428 LEU A CA 1
ATOM 3282 C C . LEU A 1 428 ? 0.191 -9.888 2.109 1.00 96.31 428 LEU A C 1
ATOM 3284 O O . LEU A 1 428 ? -0.867 -10.237 2.627 1.00 96.31 428 LEU A O 1
ATOM 3288 N N . LEU A 1 429 ? 0.234 -9.058 1.059 1.00 97.94 429 LEU A N 1
ATOM 3289 C CA . LEU A 1 429 ? -0.978 -8.581 0.386 1.00 97.94 429 LEU A CA 1
ATOM 3290 C C . LEU A 1 429 ? -1.857 -9.758 -0.053 1.00 97.94 429 LEU A C 1
ATOM 3292 O O . LEU A 1 429 ? -3.042 -9.782 0.272 1.00 97.94 429 LEU A O 1
ATOM 3296 N N . PHE A 1 430 ? -1.291 -10.749 -0.747 1.00 98.19 430 PHE A N 1
ATOM 3297 C CA . PHE A 1 430 ? -2.048 -11.915 -1.217 1.00 98.19 430 PHE A CA 1
ATOM 3298 C C . PHE A 1 430 ? -2.610 -12.755 -0.061 1.00 98.19 430 PHE A C 1
ATOM 3300 O O . PHE A 1 430 ? -3.758 -13.200 -0.130 1.00 98.19 430 PHE A O 1
ATOM 3307 N N . VAL A 1 431 ? -1.875 -12.892 1.048 1.00 98.00 431 VAL A N 1
ATOM 3308 C CA . VAL A 1 431 ? -2.411 -13.481 2.288 1.00 98.00 431 VAL A CA 1
ATOM 3309 C C . VAL A 1 431 ? -3.613 -12.681 2.800 1.00 98.00 431 VAL A C 1
ATOM 3311 O O . VAL A 1 431 ? -4.645 -13.276 3.115 1.00 98.00 431 VAL A O 1
ATOM 3314 N N . LEU A 1 432 ? -3.532 -11.345 2.846 1.00 98.38 432 LEU A N 1
ATOM 3315 C CA . LEU A 1 432 ? -4.654 -10.503 3.274 1.00 98.38 432 LEU A CA 1
ATOM 3316 C C . LEU A 1 432 ? -5.854 -10.617 2.323 1.00 98.38 432 LEU A C 1
ATOM 3318 O O . LEU A 1 432 ? -6.984 -10.697 2.801 1.00 98.38 432 LEU A O 1
ATOM 3322 N N . LEU A 1 433 ? -5.640 -10.698 1.004 1.00 98.50 433 LEU A N 1
ATOM 3323 C CA . LEU A 1 433 ? -6.712 -10.950 0.034 1.00 98.50 433 LEU A CA 1
ATOM 3324 C C . LEU A 1 433 ? -7.413 -12.281 0.319 1.00 98.50 433 LEU A C 1
ATOM 3326 O O . LEU A 1 433 ? -8.642 -12.308 0.401 1.00 98.50 433 LEU A O 1
ATOM 3330 N N . GLY A 1 434 ? -6.645 -13.352 0.549 1.00 97.56 434 GLY A N 1
ATOM 3331 C CA . GLY A 1 434 ? -7.160 -14.659 0.963 1.00 97.56 434 GLY A CA 1
ATOM 3332 C C . GLY A 1 434 ? -7.952 -14.607 2.268 1.00 97.56 434 GLY A C 1
ATOM 3333 O O . GLY A 1 434 ? -9.040 -15.177 2.355 1.00 97.56 434 GLY A O 1
ATOM 3334 N N . VAL A 1 435 ? -7.459 -13.861 3.259 1.00 97.31 435 VAL A N 1
ATOM 3335 C CA . VAL A 1 435 ? -8.166 -13.614 4.521 1.00 97.31 435 VAL A CA 1
ATOM 3336 C C . VAL A 1 435 ? -9.496 -12.900 4.290 1.00 97.31 435 VAL A C 1
ATOM 3338 O O . VAL A 1 435 ? -10.507 -13.320 4.848 1.00 97.31 435 VAL A O 1
ATOM 3341 N N . LEU A 1 436 ? -9.549 -11.849 3.466 1.00 97.75 436 LEU A N 1
ATOM 3342 C CA . LEU A 1 436 ? -10.800 -11.121 3.222 1.00 97.75 436 LEU A CA 1
ATOM 3343 C C . LEU A 1 436 ? -11.885 -12.028 2.633 1.00 97.75 436 LEU A C 1
ATOM 3345 O O . LEU A 1 436 ? -13.056 -11.918 3.010 1.00 97.75 436 LEU A O 1
ATOM 3349 N N . VAL A 1 437 ? -11.493 -12.966 1.772 1.00 97.00 437 VAL A N 1
ATOM 3350 C CA . VAL A 1 437 ? -12.404 -13.880 1.069 1.00 97.00 437 VAL A CA 1
ATOM 3351 C C . VAL A 1 437 ? -12.542 -15.252 1.724 1.00 97.00 437 VAL A C 1
ATOM 3353 O O . VAL A 1 437 ? -13.132 -16.149 1.127 1.00 97.00 437 VAL A O 1
ATOM 3356 N N . CYS A 1 438 ? -12.046 -15.410 2.955 1.00 95.00 438 CYS A N 1
ATOM 3357 C CA . CYS A 1 438 ? -12.228 -16.622 3.753 1.00 95.00 438 CYS A CA 1
ATOM 3358 C C . CYS A 1 438 ? -13.718 -16.931 3.994 1.00 95.00 438 CYS A C 1
ATOM 3360 O O . CYS A 1 438 ? -14.595 -16.100 3.741 1.00 95.00 438 CYS A O 1
ATOM 3362 N N . ARG A 1 439 ? -14.053 -18.108 4.510 1.00 90.50 439 ARG A N 1
ATOM 3363 C CA . ARG A 1 439 ? -15.445 -18.427 4.849 1.00 90.50 439 ARG A CA 1
ATOM 3364 C C . ARG A 1 439 ? -15.858 -17.733 6.142 1.00 90.50 439 ARG A C 1
ATOM 3366 O O . ARG A 1 439 ? -15.061 -17.552 7.063 1.00 90.50 439 ARG A O 1
ATOM 3373 N N . ASP A 1 440 ? -17.121 -17.337 6.201 1.00 81.81 440 ASP A N 1
ATOM 3374 C CA . ASP A 1 440 ? -17.736 -16.986 7.471 1.00 81.81 440 ASP A CA 1
ATOM 3375 C C . ASP A 1 440 ? -18.080 -18.268 8.224 1.00 81.81 440 ASP A C 1
ATOM 3377 O O . ASP A 1 440 ? -18.613 -19.200 7.624 1.00 81.81 440 ASP A O 1
ATOM 3381 N N . ALA A 1 441 ? -17.784 -18.295 9.527 1.00 67.94 441 ALA A N 1
ATOM 3382 C CA . ALA A 1 441 ? -18.293 -19.339 10.403 1.00 67.94 441 ALA A CA 1
ATOM 3383 C C . ALA A 1 441 ? -19.823 -19.400 10.297 1.00 67.94 441 ALA A C 1
ATOM 3385 O O . ALA A 1 441 ? -20.452 -18.329 10.265 1.00 67.94 441 ALA A O 1
ATOM 3386 N N . PRO A 1 442 ? -20.424 -20.602 10.223 1.00 56.25 442 PRO A N 1
ATOM 3387 C CA . PRO A 1 442 ? -21.869 -20.738 10.267 1.00 56.25 442 PRO A CA 1
ATOM 3388 C C . PRO A 1 442 ? -22.378 -20.030 11.523 1.00 56.25 442 PRO A C 1
ATOM 3390 O O . PRO A 1 442 ? -21.825 -20.199 12.612 1.00 56.25 442 PRO A O 1
ATOM 3393 N N . GLN A 1 443 ? -23.391 -19.176 11.364 1.00 42.38 443 GLN A N 1
ATOM 3394 C CA . GLN A 1 443 ? -24.062 -18.617 12.531 1.00 42.38 443 GLN A CA 1
ATOM 3395 C C . GLN A 1 443 ? -24.670 -19.792 13.307 1.00 42.38 443 GLN A C 1
ATOM 3397 O O . GLN A 1 443 ? -25.293 -20.642 12.665 1.00 42.38 443 GLN A O 1
ATOM 3402 N N . PRO A 1 444 ? -24.465 -19.889 14.635 1.00 41.62 444 PRO A N 1
ATOM 3403 C CA . PRO A 1 444 ? -25.236 -20.835 15.426 1.00 41.62 444 PRO A CA 1
ATOM 3404 C C . PRO A 1 444 ? -26.716 -20.515 15.189 1.00 41.62 444 PRO A C 1
ATOM 3406 O O . PRO A 1 444 ? -27.112 -19.354 15.319 1.00 41.62 444 PRO A O 1
ATOM 3409 N N . GLN A 1 445 ? -27.451 -21.519 14.704 1.00 34.03 445 GLN A N 1
ATOM 3410 C CA . GLN A 1 445 ? -28.886 -21.435 14.431 1.00 34.03 445 GLN A CA 1
ATOM 3411 C C . GLN A 1 445 ? -29.675 -21.206 15.713 1.00 34.03 445 GLN A C 1
ATOM 3413 O O . GLN A 1 445 ? -29.247 -21.745 16.762 1.00 34.03 445 GLN A O 1
#

Sequence (445 aa):
MLLFARIAFPPDYGVPAPRLPLHPAAVLLCALFVFGVVGALLSTYPGDVFWGQNNRYQGLLTLSAYAMIVLVLSRREIDLRWPLRLFLVAASLASILGLINHFGIDPFGFYHNLRKADQGRFLSTLGNADFYGSYLVLAFPLALNAFLQADGKCHLALSAASLVCVTFGALVAGSDSTALGLLAAAIVFPLVLFRDRSAMRRLALGWGVFFLAAFVFGLLSGFLPSKTYLSFFTVAASRAGLSLPVAALMFAFWLLLRRVGQDRLLRLRRPYWIVLVSAAALGVLALVLLNTAFAHAPLGTFARYLRFDAGWGTDRGQIWAFVLRFFGSLSPLQKFFGASSGALFHADAIKPIFSDAALDTAHNEYLQYLVTNGILGLLSYLAALVFAIRTGLKKGVSKPLFRGVSIAVIAYAAQATVNIAQPASTPLLFVLLGVLVCRDAPQPQ

Radius of gyration: 23.03 Å; chains: 1; bounding box: 59×71×60 Å

Foldseek 3Di:
DVVVCCVVAPPCRPPPDPPDDFQLLLVLLVLLLVLLVLLQVVAPDNVCAQQLPLQQRPHSVVSVLLSVLLRVLLAFDDDCPVVLLVLLVVLLQQLVQQLCLQLPHDPPCPCVPDDLVLRQQAGGPQTGLLRLLLSLLLNLLSLLLQCLPQDDDVSNVSSLSSNLSSLSSNLSSQDPLSVLLVVLLLLCVLLLCLQPLSSVLSNLQSVLSSLVSLQVSLVCVVVGPGRHHHYPCSNQSNDPVNSVVSSVVSVVVSVVSVVDDSVNSNVVNVVSVVVVVVVVVVLVVQLVCCAPVVVPPDPDPCCLPRPQDCCRLNRLSVLVVLLVVLLVPDDPSCQASANARNSQQVSCVVPPPDPPDTDSWSLAALSRSCHHGHPSSSVSNVVSLVSLLVLLSVVCVVVVSSVSLSSSLSSSNSSNRRHGDHPNNNSVSSSSSSNSSGDDDPDDD

InterPro domains:
  IPR007016 O-antigen ligase-related domain [PF04932] (234-382)
  IPR051533 O-antigen ligase-like [PTHR37422] (19-222)

pLDDT: mean 92.54, std 9.1, range [34.03, 98.75]

Organism: NCBI:txid1076179